Protein AF-A0A7X0G2Y6-F1 (afdb_monomer_lite)

pLDDT: mean 91.04, std 13.52, range [33.72, 98.88]

Sequence (480 aa):
MTHQQELQTQLDAEILVPAQWPGRASQAAPPPLPRSVPRPVPVPVPVQPGHRFLIYKQDPSVTELGARLTYIPTVVLNGPMDVRVQTELQGVTPVARNISGDFVFTPGTPQFDCAHTFAVVRETIAMYERHNGGVPIPFAWNVGGNTERITVFPHAAEGANAFYTRTAKALKFLFFTPKGQPPSNVLFTCQSLDIVAHETGHAILDGLKPGWLSADAPPQTGGLHESFGDITAIFLALAQPDQADALVSLTKANLHDRSFLAELAEQFGKALGMPSGLRNADNDLKLSEVGNEVHAISQVFTGAVYDILADLYTFELSRQQRTKDAAVVLIETASALCKLVFDAIVASPATGARYVDVANKMLQASANRGDPAVYRTFIRNRFAVREITTAATPLRDLMSGQMAMTEAAYTGDGQDVTEVEPHDENSASLLASQDRSRCCGTMQMPEYQVIPEEKLARGGSLEDDDILRSQLDELRSTFS

Secondary structure (DSSP, 8-state):
--SSSSSSSSS-----PPP--S-----PPPPPPPP-PPPP-SS-------EEEEEESS-TT-TTT-EEEEEE-S--BTTTB-SSEEE--TTT-S----TTS-B---TTSHHHHHHHHHHHHHHHHHHHHHHTTTPPPPPTT--TT--PPEEEETT--BSS-EEEETTTTEEEE-EEPPTTS-TT--EEGGG-HHHHHHHHHHHHHHHH-GGGG-TTS-HHHHHHHHHHHHHHHHHHHHTSHHHHHHHHHHHTT-TTS--TTTEESHHHHHHTT-SSSSEESS----GGGS-SBHHHHHHHHHHHHHHHHHHHHHHHHHHHTTTS-HHHHHHHHHHHHHHHHHHHHHHS-SSS--HHHHHHHHHHHHHHHT--HHHHHHHHHHHHHTTSB--SS-THHHHHT-S-TT-TT--SSS-------BS-TT-HHHHSPPB-TTS-STTT-THHHHS-HHHHHT-S---HHHHTHHHHHHHHHHH-

Structure (mmCIF, N/CA/C/O backbone):
data_AF-A0A7X0G2Y6-F1
#
_entry.id   AF-A0A7X0G2Y6-F1
#
loop_
_atom_site.group_PDB
_atom_site.id
_atom_site.type_symbol
_atom_site.label_atom_id
_atom_site.label_alt_id
_atom_site.label_comp_id
_atom_site.label_asym_id
_atom_site.label_entity_id
_atom_site.label_seq_id
_atom_site.pdbx_PDB_ins_code
_atom_site.Cartn_x
_atom_site.Cartn_y
_atom_site.Cartn_z
_atom_site.occupancy
_atom_site.B_iso_or_equiv
_atom_site.auth_seq_id
_atom_site.auth_comp_id
_atom_site.auth_asym_id
_atom_site.auth_atom_id
_atom_site.pdbx_PDB_model_num
ATOM 1 N N . MET A 1 1 ? 43.254 14.385 45.372 1.00 52.03 1 MET A N 1
ATOM 2 C CA . MET A 1 1 ? 43.743 13.368 44.410 1.00 52.03 1 MET A CA 1
ATOM 3 C C . MET A 1 1 ? 43.620 12.013 45.085 1.00 52.03 1 MET A C 1
ATOM 5 O O . MET A 1 1 ? 43.660 12.025 46.300 1.00 52.03 1 MET A O 1
ATOM 9 N N . THR A 1 2 ? 43.452 10.925 44.326 1.00 49.66 2 THR A N 1
ATOM 10 C CA . THR A 1 2 ? 43.287 9.518 44.775 1.00 49.66 2 THR A CA 1
ATOM 11 C C . THR A 1 2 ? 41.892 9.073 45.233 1.00 49.66 2 THR A C 1
ATOM 13 O O . THR A 1 2 ? 41.727 8.512 46.303 1.00 49.66 2 THR A O 1
ATOM 16 N N . HIS A 1 3 ? 40.885 9.266 44.376 1.00 44.81 3 HIS A N 1
ATOM 17 C CA . HIS A 1 3 ? 39.750 8.320 44.312 1.00 44.81 3 HIS A CA 1
ATOM 18 C C . HIS A 1 3 ? 39.303 7.995 42.871 1.00 44.81 3 HIS A C 1
ATOM 20 O O . HIS A 1 3 ? 38.518 7.087 42.644 1.00 44.81 3 HIS A O 1
ATOM 26 N N . GLN A 1 4 ? 39.893 8.667 41.874 1.00 43.69 4 GLN A N 1
ATOM 27 C CA . GLN A 1 4 ? 39.749 8.361 40.444 1.00 43.69 4 GLN A CA 1
ATOM 28 C C . GLN A 1 4 ? 40.923 7.520 39.891 1.00 43.69 4 GLN A C 1
ATOM 30 O O . GLN A 1 4 ? 40.982 7.238 38.703 1.00 43.69 4 GLN A O 1
ATOM 35 N N . GLN A 1 5 ? 41.863 7.116 40.756 1.00 44.47 5 GLN A N 1
ATOM 36 C CA . GLN A 1 5 ? 43.012 6.259 40.419 1.00 44.47 5 GLN A CA 1
ATOM 37 C C . GLN A 1 5 ? 42.875 4.821 40.946 1.00 44.47 5 GLN A C 1
ATOM 39 O O . GLN A 1 5 ? 43.701 3.989 40.606 1.00 44.47 5 GLN A O 1
ATOM 44 N N . GLU A 1 6 ? 41.838 4.516 41.735 1.00 42.50 6 GLU A N 1
ATOM 45 C CA . GLU A 1 6 ? 41.591 3.165 42.270 1.00 42.50 6 GLU A CA 1
ATOM 46 C C . GLU A 1 6 ? 40.565 2.364 41.453 1.00 42.50 6 GLU A C 1
ATOM 48 O O . GLU A 1 6 ? 40.509 1.148 41.585 1.00 42.50 6 GLU A O 1
ATOM 53 N N . LEU A 1 7 ? 39.808 3.009 40.554 1.00 39.38 7 LEU A N 1
ATOM 54 C CA . LEU A 1 7 ? 38.929 2.311 39.602 1.00 39.38 7 LEU A CA 1
ATOM 55 C C . LEU A 1 7 ? 39.592 2.009 38.248 1.00 39.38 7 LEU A C 1
ATOM 57 O O . LEU A 1 7 ? 39.071 1.198 37.491 1.00 39.38 7 LEU A O 1
ATOM 61 N N . GLN A 1 8 ? 40.751 2.605 37.948 1.00 38.69 8 GLN A N 1
ATOM 62 C CA . GLN A 1 8 ? 41.465 2.373 36.684 1.00 38.69 8 GLN A CA 1
ATOM 63 C C . GLN A 1 8 ? 42.501 1.231 36.771 1.00 38.69 8 GLN A C 1
ATOM 65 O O . GLN A 1 8 ? 43.087 0.862 35.762 1.00 38.69 8 GLN A O 1
ATOM 70 N N . THR A 1 9 ? 42.714 0.640 37.951 1.00 37.53 9 THR A N 1
ATOM 71 C CA . THR A 1 9 ? 43.696 -0.438 38.201 1.00 37.53 9 THR A CA 1
ATOM 72 C C . THR A 1 9 ? 43.063 -1.815 38.434 1.00 37.53 9 THR A C 1
ATOM 74 O O . THR A 1 9 ? 43.763 -2.758 38.789 1.00 37.53 9 THR A O 1
ATOM 77 N N . GLN A 1 10 ? 41.752 -1.961 38.205 1.00 39.88 10 GLN A N 1
ATOM 78 C CA . GLN A 1 10 ? 41.023 -3.237 38.317 1.00 39.88 10 GLN A CA 1
ATOM 79 C C . GLN A 1 10 ? 40.654 -3.887 36.969 1.00 39.88 10 GLN A C 1
ATOM 81 O O . GLN A 1 10 ? 39.916 -4.869 36.959 1.00 39.88 10 GLN A O 1
ATOM 86 N N . LEU A 1 11 ? 41.186 -3.393 35.842 1.00 40.00 11 LEU A N 1
ATOM 87 C CA . LEU A 1 11 ? 40.945 -3.970 34.507 1.00 40.00 11 LEU A CA 1
ATOM 88 C C . LEU A 1 11 ? 42.167 -4.618 33.829 1.00 40.00 11 LEU A C 1
ATOM 90 O O . LEU A 1 11 ? 41.982 -5.260 32.805 1.00 40.00 11 LEU A O 1
ATOM 94 N N . ASP A 1 12 ? 43.358 -4.576 34.438 1.00 43.47 12 ASP A N 1
ATOM 95 C CA . ASP A 1 12 ? 44.579 -5.212 33.901 1.00 43.47 12 ASP A CA 1
ATOM 96 C C . ASP A 1 12 ? 45.187 -6.243 34.874 1.00 43.47 12 ASP A C 1
ATOM 98 O O . ASP A 1 12 ? 46.390 -6.262 35.133 1.00 43.47 12 ASP A O 1
ATOM 102 N N . ALA A 1 13 ? 44.356 -7.116 35.448 1.00 36.38 13 ALA A N 1
ATOM 103 C CA . ALA A 1 13 ? 44.839 -8.284 36.184 1.00 36.38 13 ALA A CA 1
ATOM 104 C C . ALA A 1 13 ? 44.746 -9.528 35.293 1.00 36.38 13 ALA A C 1
ATOM 106 O O . ALA A 1 13 ? 43.701 -10.173 35.192 1.00 36.38 13 ALA A O 1
ATOM 107 N N . GLU A 1 14 ? 45.867 -9.846 34.643 1.00 40.94 14 GLU A N 1
ATOM 108 C CA . GLU A 1 14 ? 46.133 -11.137 34.016 1.00 40.94 14 GLU A CA 1
ATOM 109 C C . GLU A 1 14 ? 45.724 -12.280 34.954 1.00 40.94 14 GLU A C 1
ATOM 111 O O . GLU A 1 14 ? 46.227 -12.419 36.073 1.00 40.94 14 GLU A O 1
ATOM 116 N N . ILE A 1 15 ? 44.824 -13.141 34.481 1.00 36.50 15 ILE A N 1
ATOM 117 C CA . ILE A 1 15 ? 44.563 -14.427 35.121 1.00 36.50 15 ILE A CA 1
ATOM 118 C C . ILE A 1 15 ? 45.811 -15.293 34.911 1.00 36.50 15 ILE A C 1
ATOM 120 O O . ILE A 1 15 ? 45.984 -15.947 33.883 1.00 36.50 15 ILE A O 1
ATOM 124 N N . LEU A 1 16 ? 46.693 -15.281 35.908 1.00 34.25 16 LEU A N 1
ATOM 125 C CA . LEU A 1 16 ? 47.803 -16.215 36.057 1.00 34.25 16 LEU A CA 1
ATOM 126 C C . LEU A 1 16 ? 47.240 -17.622 36.308 1.00 34.25 16 LEU A C 1
ATOM 128 O O . LEU A 1 16 ? 46.792 -17.954 37.406 1.00 34.25 16 LEU A O 1
ATOM 132 N N . VAL A 1 17 ? 47.260 -18.465 35.277 1.00 38.31 17 VAL A N 1
ATOM 133 C CA . VAL A 1 17 ? 46.993 -19.903 35.408 1.00 38.31 17 VAL A CA 1
ATOM 134 C C . VAL A 1 17 ? 48.242 -20.577 36.006 1.00 38.31 17 VAL A C 1
ATOM 136 O O . VAL A 1 17 ? 49.337 -20.382 35.471 1.00 38.31 17 VAL A O 1
ATOM 139 N N . PRO A 1 18 ? 48.133 -21.373 37.089 1.00 37.03 18 PRO A N 1
ATOM 140 C CA . PRO A 1 18 ? 49.285 -22.022 37.709 1.00 37.03 18 PRO A CA 1
ATOM 141 C C . PRO A 1 18 ? 49.966 -23.027 36.777 1.00 37.03 18 PRO A C 1
ATOM 143 O O . PRO A 1 18 ? 49.320 -23.818 36.087 1.00 37.03 18 PRO A O 1
ATOM 146 N N . ALA A 1 19 ? 51.296 -23.025 36.812 1.00 41.59 19 ALA A N 1
ATOM 147 C CA . ALA A 1 19 ? 52.138 -23.964 36.097 1.00 41.59 19 ALA A CA 1
ATOM 148 C C . ALA A 1 19 ? 52.042 -25.395 36.671 1.00 41.59 19 ALA A C 1
ATOM 150 O O . ALA A 1 19 ? 52.203 -25.614 37.867 1.00 41.59 19 ALA A O 1
ATOM 151 N N . GLN A 1 20 ? 51.900 -26.344 35.738 1.00 39.78 20 GLN A N 1
ATOM 152 C CA . GLN A 1 20 ? 52.333 -27.750 35.779 1.00 39.78 20 GLN A CA 1
ATOM 153 C C . GLN A 1 20 ? 51.532 -28.758 36.627 1.00 39.78 20 GLN A C 1
ATOM 155 O O . GLN A 1 20 ? 51.853 -29.075 37.768 1.00 39.78 20 GLN A O 1
ATOM 160 N N . TRP A 1 21 ? 50.579 -29.411 35.950 1.00 33.72 21 TRP A N 1
ATOM 161 C CA . TRP A 1 21 ? 50.145 -30.783 36.246 1.00 33.72 21 TRP A CA 1
ATOM 162 C C . TRP A 1 21 ? 51.166 -31.784 35.663 1.00 33.72 21 TRP A C 1
ATOM 164 O O . TRP A 1 21 ? 51.568 -31.617 34.505 1.00 33.72 21 TRP A O 1
ATOM 174 N N . PRO A 1 22 ? 51.583 -32.838 36.389 1.00 43.47 22 PRO A N 1
ATOM 175 C CA . PRO A 1 22 ? 52.521 -33.825 35.865 1.00 43.47 22 PRO A CA 1
ATOM 176 C C . PRO A 1 22 ? 51.875 -34.723 34.797 1.00 43.47 22 PRO A C 1
ATOM 178 O O . PRO A 1 22 ? 50.825 -35.318 35.020 1.00 43.47 22 PRO A O 1
ATOM 181 N N . GLY A 1 23 ? 52.557 -34.854 33.654 1.00 51.69 23 GLY A N 1
ATOM 182 C CA . GLY A 1 23 ? 52.418 -35.975 32.719 1.00 51.69 23 GLY A CA 1
ATOM 183 C C . GLY A 1 23 ? 51.158 -35.998 31.848 1.00 51.69 23 GLY A C 1
ATOM 184 O O . GLY A 1 23 ? 50.270 -36.817 32.063 1.00 51.69 23 GLY A O 1
ATOM 185 N N . ARG A 1 24 ? 51.123 -35.200 30.773 1.00 41.25 24 ARG A N 1
ATOM 186 C CA . ARG A 1 24 ? 50.258 -35.484 29.615 1.00 41.25 24 ARG A CA 1
ATOM 187 C C . ARG A 1 24 ? 51.123 -35.990 28.466 1.00 41.25 24 ARG A C 1
ATOM 189 O O . ARG A 1 24 ? 51.852 -35.226 27.842 1.00 41.25 24 ARG A O 1
ATOM 196 N N . ALA A 1 25 ? 51.051 -37.296 28.216 1.00 50.22 25 ALA A N 1
ATOM 197 C CA . ALA A 1 25 ? 51.524 -37.882 26.971 1.00 50.22 25 ALA A CA 1
ATOM 198 C C . ALA A 1 25 ? 50.869 -37.157 25.785 1.00 50.22 25 ALA A C 1
ATOM 200 O O . ALA A 1 25 ? 49.704 -36.760 25.871 1.00 50.22 25 ALA A O 1
ATOM 201 N N . SER A 1 26 ? 51.626 -36.990 24.699 1.00 51.22 26 SER A N 1
ATOM 202 C CA . SER A 1 26 ? 51.144 -36.509 23.402 1.00 51.22 26 SER A CA 1
ATOM 203 C C . SER A 1 26 ? 49.829 -37.215 23.039 1.00 51.22 26 SER A C 1
ATOM 205 O O . SER A 1 26 ? 49.822 -38.393 22.689 1.00 51.22 26 SER A O 1
ATOM 207 N N . GLN A 1 27 ? 48.701 -36.513 23.177 1.00 56.97 27 GLN A N 1
ATOM 208 C CA . GLN A 1 27 ? 47.437 -36.971 22.616 1.00 56.97 27 GLN A CA 1
ATOM 209 C C . GLN A 1 27 ? 47.484 -36.649 21.126 1.00 56.97 27 GLN A C 1
ATOM 211 O O . GLN A 1 27 ? 47.541 -35.483 20.736 1.00 56.97 27 GLN A O 1
ATOM 216 N N . ALA A 1 28 ? 47.518 -37.698 20.306 1.00 62.47 28 ALA A N 1
ATOM 217 C CA . ALA A 1 28 ? 47.335 -37.583 18.870 1.00 62.47 28 ALA A CA 1
ATOM 218 C C . ALA A 1 28 ? 46.034 -36.821 18.574 1.00 62.47 28 ALA A C 1
ATOM 220 O O . ALA A 1 28 ? 45.035 -36.991 19.279 1.00 62.47 28 ALA A O 1
ATOM 221 N N . ALA A 1 29 ? 46.060 -35.980 17.537 1.00 62.09 29 ALA A N 1
ATOM 222 C CA . ALA A 1 29 ? 44.880 -35.267 17.067 1.00 62.09 29 ALA A CA 1
ATOM 223 C C . ALA A 1 29 ? 43.714 -36.253 16.853 1.00 62.09 29 ALA A C 1
ATOM 225 O O . ALA A 1 29 ? 43.944 -37.348 16.325 1.00 62.09 29 ALA A O 1
ATOM 226 N N . PRO A 1 30 ? 42.478 -35.902 17.258 1.00 66.19 30 PRO A N 1
ATOM 227 C CA . PRO A 1 30 ? 41.332 -36.764 17.020 1.00 66.19 30 PRO A CA 1
ATOM 228 C C . PRO A 1 30 ? 41.201 -37.019 15.511 1.00 66.19 30 PRO A C 1
ATOM 230 O O . PRO A 1 30 ? 41.433 -36.103 14.714 1.00 66.19 30 PRO A O 1
ATOM 233 N N . PRO A 1 31 ? 40.865 -38.253 15.098 1.00 74.75 31 PRO A N 1
ATOM 234 C CA . PRO A 1 31 ? 40.700 -38.565 13.689 1.00 74.75 31 PRO A CA 1
ATOM 235 C C . PRO A 1 31 ? 39.619 -37.661 13.076 1.00 74.75 31 PRO A C 1
ATOM 237 O O . PRO A 1 31 ? 38.657 -37.304 13.766 1.00 74.75 31 PRO A O 1
ATOM 240 N N . PRO A 1 32 ? 39.755 -37.280 11.793 1.00 71.31 32 PRO A N 1
ATOM 241 C CA . PRO A 1 32 ? 38.751 -36.473 11.120 1.00 71.31 32 PRO A CA 1
ATOM 242 C C . PRO A 1 32 ? 37.397 -37.179 11.201 1.00 71.31 32 PRO A C 1
ATOM 244 O O . PRO A 1 32 ? 37.294 -38.378 10.927 1.00 71.31 32 PRO A O 1
ATOM 247 N N . LEU A 1 33 ? 36.364 -36.429 11.590 1.00 73.31 33 LEU A N 1
ATOM 248 C CA . LEU A 1 33 ? 35.000 -36.942 11.605 1.00 73.31 33 LEU A CA 1
ATOM 249 C C . LEU A 1 33 ? 34.661 -37.489 10.208 1.00 73.31 33 LEU A C 1
ATOM 251 O O . LEU A 1 33 ? 34.973 -36.834 9.205 1.00 73.31 33 LEU A O 1
ATOM 255 N N . PRO A 1 34 ? 34.044 -38.680 10.112 1.00 73.19 34 PRO A N 1
ATOM 256 C CA . PRO A 1 34 ? 33.624 -39.215 8.828 1.00 73.19 34 PRO A CA 1
ATOM 257 C C . PRO A 1 34 ? 32.693 -38.210 8.145 1.00 73.19 34 PRO A C 1
ATOM 259 O O . PRO A 1 34 ? 31.772 -37.682 8.771 1.00 73.19 34 PRO A O 1
ATOM 262 N N . ARG A 1 35 ? 32.941 -37.937 6.855 1.00 67.19 35 ARG A N 1
ATOM 263 C CA . ARG A 1 35 ? 32.049 -37.106 6.035 1.00 67.19 35 ARG A CA 1
ATOM 264 C C . ARG A 1 35 ? 30.634 -37.666 6.153 1.00 67.19 35 ARG A C 1
ATOM 266 O O . ARG A 1 35 ? 30.432 -38.859 5.924 1.00 67.19 35 ARG A O 1
ATOM 273 N N . SER A 1 36 ? 29.673 -36.821 6.520 1.00 68.12 36 SER A N 1
ATOM 274 C CA . SER A 1 36 ? 28.269 -37.213 6.563 1.00 68.12 36 SER A CA 1
ATOM 275 C C . SER A 1 36 ? 27.858 -37.692 5.172 1.00 68.12 36 SER A C 1
ATOM 277 O O . SER A 1 36 ? 27.861 -36.933 4.206 1.00 68.12 36 SER A O 1
ATOM 279 N N . VAL A 1 37 ? 27.551 -38.982 5.052 1.00 74.31 37 VAL A N 1
ATOM 280 C CA . VAL A 1 37 ? 26.943 -39.519 3.836 1.00 74.31 37 VAL A CA 1
ATOM 281 C C . VAL A 1 37 ? 25.496 -39.023 3.835 1.00 74.31 37 VAL A C 1
ATOM 283 O O . VAL A 1 37 ? 24.775 -39.326 4.794 1.00 74.31 37 VAL A O 1
ATOM 286 N N . PRO A 1 38 ? 25.052 -38.247 2.828 1.00 70.25 38 PRO A N 1
ATOM 287 C CA . PRO A 1 38 ? 23.660 -37.833 2.737 1.00 70.25 38 PRO A CA 1
ATOM 288 C C . PRO A 1 38 ? 22.784 -39.086 2.718 1.00 70.25 38 PRO A C 1
ATOM 290 O O . PRO A 1 38 ? 22.930 -39.937 1.840 1.00 70.25 38 PRO A O 1
ATOM 293 N N . ARG A 1 39 ? 21.902 -39.242 3.711 1.00 74.44 39 ARG A N 1
ATOM 294 C CA . ARG A 1 39 ? 20.917 -40.325 3.682 1.00 74.44 39 ARG A CA 1
ATOM 295 C C . ARG A 1 39 ? 19.901 -39.989 2.588 1.00 74.44 39 ARG A C 1
ATOM 297 O O . ARG A 1 39 ? 19.362 -38.883 2.626 1.00 74.44 39 ARG A O 1
ATOM 304 N N . PRO A 1 40 ? 19.623 -40.896 1.637 1.00 69.00 40 PRO A N 1
ATOM 305 C CA . PRO A 1 40 ? 18.550 -40.689 0.675 1.00 69.00 40 PRO A CA 1
ATOM 306 C C . PRO A 1 40 ? 17.244 -40.442 1.432 1.00 69.00 40 PRO A C 1
ATOM 308 O O . PRO A 1 40 ? 16.884 -41.238 2.300 1.00 69.00 40 PRO A O 1
ATOM 311 N N . VAL A 1 41 ? 16.556 -39.338 1.137 1.00 67.94 41 VAL A N 1
ATOM 312 C CA . VAL A 1 41 ? 15.210 -39.099 1.666 1.00 67.94 41 VAL A CA 1
ATOM 313 C C . VAL A 1 41 ? 14.287 -40.114 0.978 1.00 67.94 41 VAL A C 1
ATOM 315 O O . VAL A 1 41 ? 14.169 -40.075 -0.245 1.00 67.94 41 VAL A O 1
ATOM 318 N N . PRO A 1 42 ? 13.671 -41.059 1.713 1.00 69.94 42 PRO A N 1
ATOM 319 C CA . PRO A 1 42 ? 12.938 -42.184 1.122 1.00 69.94 42 PRO A CA 1
ATOM 320 C C . PRO A 1 42 ? 11.603 -41.782 0.474 1.00 69.94 42 PRO A C 1
ATOM 322 O O . PRO A 1 42 ? 10.947 -42.617 -0.141 1.00 69.94 42 PRO A O 1
ATOM 325 N N . VAL A 1 43 ? 11.199 -40.516 0.604 1.00 68.25 43 VAL A N 1
ATOM 326 C CA . VAL A 1 43 ? 9.980 -39.966 0.010 1.00 68.25 43 VAL A CA 1
ATOM 327 C C . VAL A 1 43 ? 10.381 -39.030 -1.133 1.00 68.25 43 VAL A C 1
ATOM 329 O O . VAL A 1 43 ? 11.140 -38.091 -0.881 1.00 68.25 43 VAL A O 1
ATOM 332 N N . PRO A 1 44 ? 9.890 -39.236 -2.371 1.00 71.31 44 PRO A N 1
ATOM 333 C CA . PRO A 1 44 ? 10.040 -38.256 -3.439 1.00 71.31 44 PRO A CA 1
ATOM 334 C C . PRO A 1 44 ? 9.374 -36.948 -3.005 1.00 71.31 44 PRO A C 1
ATOM 336 O O . PRO A 1 44 ? 8.150 -36.854 -2.955 1.00 71.31 44 PRO A O 1
ATOM 339 N N . VAL A 1 45 ? 10.172 -35.946 -2.641 1.00 68.19 45 VAL A N 1
ATOM 340 C CA . VAL A 1 45 ? 9.664 -34.595 -2.393 1.00 68.19 45 VAL A CA 1
ATOM 341 C C . VAL A 1 45 ? 9.310 -34.006 -3.760 1.00 68.19 45 VAL A C 1
ATOM 343 O O . VAL A 1 45 ? 10.187 -33.974 -4.628 1.00 68.19 45 VAL A O 1
ATOM 346 N N . PRO A 1 46 ? 8.060 -33.567 -3.999 1.00 70.94 46 PRO A N 1
ATOM 347 C CA . PRO A 1 46 ? 7.722 -32.868 -5.231 1.00 70.94 46 PRO A CA 1
ATOM 348 C C . PRO A 1 46 ? 8.659 -31.671 -5.406 1.00 70.94 46 PRO A C 1
ATOM 350 O O . PRO A 1 46 ? 8.766 -30.832 -4.512 1.00 70.94 46 PRO A O 1
ATOM 353 N N . VAL A 1 47 ? 9.358 -31.598 -6.540 1.00 71.12 47 VAL A N 1
ATOM 354 C CA . VAL A 1 47 ? 10.200 -30.440 -6.854 1.00 71.12 47 VAL A CA 1
ATOM 355 C C . VAL A 1 47 ? 9.268 -29.257 -7.074 1.00 71.12 47 VAL A C 1
ATOM 357 O O . VAL A 1 47 ? 8.540 -29.222 -8.066 1.00 71.12 47 VAL A O 1
ATOM 360 N N . GLN A 1 48 ? 9.263 -28.304 -6.143 1.00 75.00 48 GLN A N 1
ATOM 361 C CA . GLN A 1 48 ? 8.576 -27.042 -6.373 1.00 75.00 48 GLN A CA 1
ATOM 362 C C . GLN A 1 48 ? 9.435 -26.180 -7.306 1.00 75.00 48 GLN A C 1
ATOM 364 O O . GLN A 1 48 ? 10.614 -25.958 -7.013 1.00 75.00 48 GLN A O 1
ATOM 369 N N . PRO A 1 49 ? 8.897 -25.736 -8.454 1.00 86.06 49 PRO A N 1
ATOM 370 C CA . PRO A 1 49 ? 9.603 -24.793 -9.302 1.00 86.06 49 PRO A CA 1
ATOM 371 C C . PRO A 1 49 ? 9.709 -23.449 -8.581 1.00 86.06 49 PRO A C 1
ATOM 373 O O . PRO A 1 49 ? 8.756 -22.996 -7.954 1.00 86.06 49 PRO A O 1
ATOM 376 N N . GLY A 1 50 ? 10.856 -22.794 -8.700 1.00 94.00 50 GLY A N 1
ATOM 377 C CA . GLY A 1 50 ? 11.040 -21.467 -8.139 1.00 94.00 50 GLY A CA 1
ATOM 378 C C . GLY A 1 50 ? 12.480 -21.009 -8.199 1.00 94.00 50 GLY A C 1
ATOM 379 O O . GLY A 1 50 ? 13.374 -21.765 -8.586 1.00 94.00 50 GLY A O 1
ATOM 380 N N . HIS A 1 51 ? 12.684 -19.757 -7.816 1.00 97.62 51 HIS A N 1
ATOM 381 C CA . HIS A 1 51 ? 13.966 -19.077 -7.925 1.00 97.62 51 HIS A CA 1
ATOM 382 C C . HIS A 1 51 ? 14.214 -18.237 -6.676 1.00 97.62 51 HIS A C 1
ATOM 384 O O . HIS A 1 51 ? 13.288 -17.639 -6.120 1.00 97.62 51 HIS A O 1
ATOM 390 N N . ARG A 1 52 ? 15.471 -18.183 -6.236 1.00 98.06 52 ARG A N 1
ATOM 391 C CA . ARG A 1 52 ? 15.896 -17.280 -5.167 1.00 98.06 52 ARG A CA 1
ATOM 392 C C . ARG A 1 52 ? 16.224 -15.909 -5.738 1.00 98.06 52 ARG A C 1
ATOM 394 O O . ARG A 1 52 ? 16.866 -15.808 -6.784 1.00 98.06 52 ARG A O 1
ATOM 401 N N . PHE A 1 53 ? 15.839 -14.875 -5.008 1.00 98.56 53 PHE A N 1
ATOM 402 C CA . PHE A 1 53 ? 16.147 -13.481 -5.305 1.00 98.56 53 PHE A CA 1
ATOM 403 C C . PHE A 1 53 ? 16.824 -12.858 -4.095 1.00 98.56 53 PHE A C 1
ATOM 405 O O . PHE A 1 53 ? 16.419 -13.130 -2.967 1.00 98.56 53 PHE A O 1
ATOM 412 N N . LEU A 1 54 ? 17.844 -12.031 -4.316 1.00 98.44 54 LEU A N 1
ATOM 413 C CA . LEU A 1 54 ? 18.345 -11.147 -3.266 1.00 98.44 54 LEU A CA 1
ATOM 414 C C . LEU A 1 54 ? 17.573 -9.830 -3.338 1.00 98.44 54 LEU A C 1
ATOM 416 O O . LEU A 1 54 ? 17.517 -9.225 -4.405 1.00 98.44 54 LEU A O 1
ATOM 420 N N . ILE A 1 55 ? 17.003 -9.397 -2.217 1.00 98.25 55 ILE A N 1
ATOM 421 C CA . ILE A 1 55 ? 16.237 -8.153 -2.112 1.00 98.25 55 ILE A CA 1
ATOM 422 C C . ILE A 1 55 ? 16.704 -7.332 -0.916 1.00 98.25 55 ILE A C 1
ATOM 424 O O . ILE A 1 55 ? 17.120 -7.907 0.093 1.00 98.25 55 ILE A O 1
ATOM 428 N N . TYR A 1 56 ? 16.604 -6.005 -0.998 1.00 97.75 56 TYR A N 1
ATOM 429 C CA . TYR A 1 56 ? 16.615 -5.187 0.211 1.00 97.75 56 TYR A CA 1
ATOM 430 C C . TYR A 1 56 ? 15.385 -5.510 1.057 1.00 97.75 56 TYR A C 1
ATOM 432 O O . TYR A 1 56 ? 14.302 -5.759 0.520 1.00 97.75 56 TYR A O 1
ATOM 440 N N . LYS A 1 57 ? 15.573 -5.582 2.378 1.00 95.81 57 LYS A N 1
ATOM 441 C CA . LYS A 1 57 ? 14.475 -5.888 3.297 1.00 95.81 57 LYS A CA 1
ATOM 442 C C . LYS A 1 57 ? 13.531 -4.710 3.486 1.00 95.81 57 LYS A C 1
ATOM 444 O O . LYS A 1 57 ? 12.362 -4.962 3.722 1.00 95.81 57 LYS A O 1
ATOM 449 N N . GLN A 1 58 ? 14.055 -3.493 3.403 1.00 94.81 58 GLN A N 1
ATOM 450 C CA . GLN A 1 58 ? 13.334 -2.228 3.500 1.00 94.81 58 GLN A CA 1
ATOM 451 C C . GLN A 1 58 ? 14.046 -1.188 2.614 1.00 94.81 58 GLN A C 1
ATOM 453 O O . GLN A 1 58 ? 14.910 -1.568 1.820 1.00 94.81 58 GLN A O 1
ATOM 458 N N . ASP A 1 59 ? 13.713 0.095 2.736 1.00 91.38 59 ASP A N 1
ATOM 459 C CA . ASP A 1 59 ? 14.498 1.209 2.201 1.00 91.38 59 ASP A CA 1
ATOM 460 C C . ASP A 1 59 ? 16.015 1.043 2.506 1.00 91.38 59 ASP A C 1
ATOM 462 O O . ASP A 1 59 ? 16.393 0.704 3.637 1.00 91.38 59 ASP A O 1
ATOM 466 N N . PRO A 1 60 ? 16.922 1.265 1.527 1.00 90.81 60 PRO A N 1
ATOM 467 C CA . PRO A 1 60 ? 18.363 1.045 1.701 1.00 90.81 60 PRO A CA 1
ATOM 468 C C . PRO A 1 60 ? 19.034 1.881 2.803 1.00 90.81 60 PRO A C 1
ATOM 470 O O . PRO A 1 60 ? 20.169 1.584 3.188 1.00 90.81 60 PRO A O 1
ATOM 473 N N . SER A 1 61 ? 18.383 2.939 3.294 1.00 90.25 61 SER A N 1
ATOM 474 C CA . SER A 1 61 ? 18.859 3.734 4.428 1.00 90.25 61 SER A CA 1
ATOM 475 C C . SER A 1 61 ? 18.608 3.078 5.791 1.00 90.25 61 SER A C 1
ATOM 477 O O . SER A 1 61 ? 19.302 3.432 6.747 1.00 90.25 61 SER A O 1
ATOM 479 N N . VAL A 1 62 ? 17.728 2.071 5.875 1.00 90.19 62 VAL A N 1
ATOM 480 C CA . VAL A 1 62 ? 17.497 1.237 7.070 1.00 90.19 62 VAL A CA 1
ATOM 481 C C . VAL A 1 62 ? 18.546 0.121 7.131 1.00 90.19 62 VAL A C 1
ATOM 483 O O . VAL A 1 62 ? 18.292 -1.072 6.926 1.00 90.19 62 VAL A O 1
ATOM 486 N N . THR A 1 63 ? 19.795 0.533 7.340 1.00 89.31 63 THR A N 1
ATOM 487 C CA . THR A 1 63 ? 20.972 -0.326 7.141 1.00 89.31 63 THR A CA 1
ATOM 488 C C . THR A 1 63 ? 21.041 -1.533 8.077 1.00 89.31 63 THR A C 1
ATOM 490 O O . THR A 1 63 ? 21.665 -2.535 7.726 1.00 89.31 63 THR A O 1
ATOM 493 N N . GLU A 1 64 ? 20.384 -1.475 9.238 1.00 88.81 64 GLU A N 1
ATOM 494 C CA . GLU A 1 64 ? 20.370 -2.551 10.230 1.00 88.81 64 GLU A CA 1
ATOM 495 C C . GLU A 1 64 ? 19.651 -3.807 9.715 1.00 88.81 64 GLU A C 1
ATOM 497 O O . GLU A 1 64 ? 19.990 -4.922 10.115 1.00 88.81 64 GLU A O 1
ATOM 502 N N . LEU A 1 65 ? 18.678 -3.645 8.808 1.00 91.44 65 LEU A N 1
ATOM 503 C CA . LEU A 1 65 ? 17.941 -4.762 8.216 1.00 91.44 65 LEU A CA 1
ATOM 504 C C . LEU A 1 65 ? 18.733 -5.423 7.078 1.00 91.44 65 LEU A C 1
ATOM 506 O O . LEU A 1 65 ? 18.790 -6.657 6.987 1.00 91.44 65 LEU A O 1
ATOM 510 N N . GLY A 1 66 ? 19.360 -4.611 6.226 1.00 94.19 66 GLY A N 1
ATOM 511 C CA . GLY A 1 66 ? 20.162 -5.066 5.093 1.00 94.19 66 GLY A CA 1
ATOM 512 C C . GLY A 1 66 ? 19.343 -5.767 4.001 1.00 94.19 66 GLY A C 1
ATOM 513 O O . GLY A 1 66 ? 18.229 -5.367 3.666 1.00 94.19 66 GLY A O 1
ATOM 514 N N . ALA A 1 67 ? 19.915 -6.817 3.412 1.00 96.00 67 ALA A N 1
ATOM 515 C CA . ALA A 1 67 ? 19.295 -7.600 2.343 1.00 96.00 67 ALA A CA 1
ATOM 516 C C . ALA A 1 67 ? 18.985 -9.034 2.798 1.00 96.00 67 ALA A C 1
ATOM 518 O O . ALA A 1 67 ? 19.644 -9.574 3.691 1.00 96.00 67 ALA A O 1
ATOM 519 N N . ARG A 1 68 ? 18.004 -9.677 2.157 1.00 96.56 68 ARG A N 1
ATOM 520 C CA . ARG A 1 68 ? 17.666 -11.093 2.369 1.00 96.56 68 ARG A CA 1
ATOM 521 C C . ARG A 1 68 ? 17.506 -11.839 1.060 1.00 96.56 68 ARG A C 1
ATOM 523 O O . ARG A 1 68 ? 17.195 -11.255 0.025 1.00 96.56 68 ARG A O 1
ATOM 530 N N . LEU A 1 69 ? 17.678 -13.155 1.136 1.00 97.69 69 LEU A N 1
ATOM 531 C CA . LEU A 1 69 ? 17.171 -14.040 0.100 1.00 97.69 69 LEU A CA 1
ATOM 532 C C . LEU A 1 69 ? 15.671 -14.245 0.312 1.00 97.69 69 LEU A C 1
ATOM 534 O O . LEU A 1 69 ? 15.246 -14.579 1.416 1.00 97.69 69 LEU A O 1
ATOM 538 N N . THR A 1 70 ? 14.903 -14.102 -0.758 1.00 97.25 70 THR A N 1
ATOM 539 C CA . THR A 1 70 ? 13.509 -14.538 -0.840 1.00 97.25 70 THR A CA 1
ATOM 540 C C . THR A 1 70 ? 13.363 -15.630 -1.894 1.00 97.25 70 THR A C 1
ATOM 542 O O . THR A 1 70 ? 14.214 -15.773 -2.780 1.00 97.25 70 THR A O 1
ATOM 545 N N . TYR A 1 71 ? 12.306 -16.429 -1.789 1.00 96.75 71 TYR A N 1
ATOM 546 C CA . TYR A 1 71 ? 11.993 -17.492 -2.733 1.00 96.75 71 TYR A CA 1
ATOM 547 C C . TYR A 1 71 ? 10.663 -17.202 -3.414 1.00 96.75 71 TYR A C 1
ATOM 549 O O . TYR A 1 71 ? 9.626 -17.141 -2.757 1.00 96.75 71 TYR A O 1
ATOM 557 N N . ILE A 1 72 ? 10.696 -17.067 -4.738 1.00 96.88 72 ILE A N 1
ATOM 558 C CA . ILE A 1 72 ? 9.492 -16.937 -5.556 1.00 96.88 72 ILE A CA 1
ATOM 559 C C . ILE A 1 72 ? 9.125 -18.342 -6.056 1.00 96.88 72 ILE A C 1
ATOM 561 O O . ILE A 1 72 ? 9.864 -18.893 -6.881 1.00 96.88 72 ILE A O 1
ATOM 565 N N . PRO A 1 73 ? 8.019 -18.946 -5.572 1.00 94.19 73 PRO A N 1
ATOM 566 C CA . PRO A 1 73 ? 7.661 -20.343 -5.837 1.00 94.19 73 PRO A CA 1
ATOM 567 C C . PRO A 1 73 ? 6.961 -20.515 -7.197 1.00 94.19 73 PRO A C 1
ATOM 569 O O . PRO A 1 73 ? 5.942 -21.195 -7.318 1.00 94.19 73 PRO A O 1
ATOM 572 N N . THR A 1 74 ? 7.474 -19.843 -8.228 1.00 92.38 74 THR A N 1
ATOM 573 C CA . THR A 1 74 ? 6.982 -19.915 -9.606 1.00 92.38 74 THR A CA 1
ATOM 574 C C . THR A 1 74 ? 8.149 -19.911 -10.581 1.00 92.38 74 THR A C 1
ATOM 576 O O . THR A 1 74 ? 9.237 -19.430 -10.275 1.00 92.38 74 THR A O 1
ATOM 579 N N . VAL A 1 75 ? 7.932 -20.424 -11.792 1.00 94.31 75 VAL A N 1
ATOM 580 C CA . VAL A 1 75 ? 8.935 -20.331 -12.861 1.00 94.31 75 VAL A CA 1
ATOM 581 C C . VAL A 1 75 ? 9.095 -18.869 -13.280 1.00 94.31 75 VAL A C 1
ATOM 583 O O . VAL A 1 75 ? 8.110 -18.219 -13.622 1.00 94.31 75 VAL A O 1
ATOM 586 N N . VAL A 1 76 ? 10.335 -18.380 -13.296 1.00 97.06 76 VAL A N 1
ATOM 587 C CA . VAL A 1 76 ? 10.696 -17.023 -13.728 1.00 97.06 76 VAL A CA 1
ATOM 588 C C . VAL A 1 76 ? 11.752 -17.112 -14.825 1.00 97.06 76 VAL A C 1
ATOM 590 O O . VAL A 1 76 ? 12.796 -17.741 -14.646 1.00 97.06 76 VAL A O 1
ATOM 593 N N . LEU A 1 77 ? 11.479 -16.507 -15.977 1.00 97.25 77 LEU A N 1
ATOM 594 C CA . LEU A 1 77 ? 12.358 -16.462 -17.150 1.00 97.25 77 LEU A CA 1
ATOM 595 C C . LEU A 1 77 ? 13.414 -15.350 -17.027 1.00 97.25 77 LEU A C 1
ATOM 597 O O . LEU A 1 77 ? 13.305 -14.487 -16.165 1.00 97.25 77 LEU A O 1
ATOM 601 N N . ASN A 1 78 ? 14.446 -15.367 -17.882 1.00 96.88 78 ASN A N 1
ATOM 602 C CA . ASN A 1 78 ? 15.462 -14.302 -17.927 1.00 96.88 78 ASN A CA 1
ATOM 603 C C . ASN A 1 78 ? 14.840 -12.938 -18.283 1.00 96.88 78 ASN A C 1
ATOM 605 O O . ASN A 1 78 ? 13.878 -12.891 -19.046 1.00 96.88 78 ASN A O 1
ATOM 609 N N . GLY A 1 79 ? 15.450 -11.855 -17.785 1.00 92.50 79 GLY A N 1
ATOM 610 C CA . GLY A 1 79 ? 14.840 -10.526 -17.729 1.00 92.50 79 GLY A CA 1
ATOM 611 C C . GLY A 1 79 ? 13.639 -10.600 -16.804 1.00 92.50 79 GLY A C 1
ATOM 612 O O . GLY A 1 79 ? 12.541 -10.608 -17.343 1.00 92.50 79 GLY A O 1
ATOM 613 N N . PRO A 1 80 ? 13.868 -10.825 -15.488 1.00 97.25 80 PRO A N 1
ATOM 614 C CA . PRO A 1 80 ? 12.983 -11.587 -14.613 1.00 97.25 80 PRO A CA 1
ATOM 615 C C . PRO A 1 80 ? 11.520 -11.343 -14.962 1.00 97.25 80 PRO A C 1
ATOM 617 O O . PRO A 1 80 ? 11.009 -10.226 -14.885 1.00 97.25 80 PRO A O 1
ATOM 620 N N . MET A 1 81 ? 10.904 -12.401 -15.480 1.00 97.62 81 MET A N 1
ATOM 621 C CA . MET A 1 81 ? 9.607 -12.331 -16.135 1.00 97.62 81 MET A CA 1
ATOM 622 C C . MET A 1 81 ? 8.800 -13.589 -15.863 1.00 97.62 81 MET A C 1
ATOM 624 O O . MET A 1 81 ? 9.310 -14.709 -15.960 1.00 97.62 81 MET A O 1
ATOM 628 N N . ASP A 1 82 ? 7.515 -13.398 -15.601 1.00 96.94 82 ASP A N 1
ATOM 629 C CA . ASP A 1 82 ? 6.513 -14.450 -15.564 1.00 96.94 82 ASP A CA 1
ATOM 630 C C . ASP A 1 82 ? 5.253 -14.032 -16.345 1.00 96.94 82 ASP A C 1
ATOM 632 O O . ASP A 1 82 ? 5.276 -13.135 -17.191 1.00 96.94 82 ASP A O 1
ATOM 636 N N . VAL A 1 83 ? 4.142 -14.732 -16.122 1.00 95.06 83 VAL A N 1
ATOM 637 C CA . VAL A 1 83 ? 2.878 -14.456 -16.818 1.00 95.06 83 VAL A CA 1
ATOM 638 C C . VAL A 1 83 ? 2.233 -13.129 -16.400 1.00 95.06 83 VAL A C 1
ATOM 640 O O . VAL A 1 83 ? 1.405 -12.614 -17.145 1.00 95.06 83 VAL A O 1
ATOM 643 N N . ARG A 1 84 ? 2.604 -12.573 -15.240 1.00 96.56 84 ARG A N 1
ATOM 644 C CA . ARG A 1 84 ? 2.023 -11.365 -14.635 1.00 96.56 84 ARG A CA 1
ATOM 645 C C . ARG A 1 84 ? 2.921 -10.141 -14.763 1.00 96.56 84 ARG A C 1
ATOM 647 O O . ARG A 1 84 ? 2.386 -9.038 -14.838 1.00 96.56 84 ARG A O 1
ATOM 654 N N . VAL A 1 85 ? 4.242 -10.319 -14.750 1.00 98.38 85 VAL A N 1
ATOM 655 C CA . VAL A 1 85 ? 5.226 -9.232 -14.619 1.00 98.38 85 VAL A CA 1
ATOM 656 C C . VAL A 1 85 ? 6.410 -9.467 -15.553 1.00 98.38 85 VAL A C 1
ATOM 658 O O . VAL A 1 85 ? 6.853 -10.602 -15.720 1.00 98.38 85 VAL A O 1
ATOM 661 N N . GLN A 1 86 ? 6.957 -8.398 -16.126 1.00 98.00 86 GLN A N 1
ATOM 662 C CA . GLN A 1 86 ? 8.269 -8.405 -16.779 1.00 98.00 86 GLN A CA 1
ATOM 663 C C . GLN A 1 86 ? 9.084 -7.181 -16.368 1.00 98.00 86 GLN A C 1
ATOM 665 O O . GLN A 1 86 ? 8.508 -6.128 -16.108 1.00 98.00 86 GLN A O 1
ATOM 670 N N . THR A 1 87 ? 10.411 -7.298 -16.348 1.00 98.25 87 THR A N 1
ATOM 671 C CA . THR A 1 87 ? 11.306 -6.148 -16.149 1.00 98.25 87 THR A CA 1
ATOM 672 C C . THR A 1 87 ? 11.974 -5.730 -17.445 1.00 98.25 87 THR A C 1
ATOM 674 O O . THR A 1 87 ? 12.513 -6.584 -18.153 1.00 98.25 87 THR A O 1
ATOM 677 N N . GLU A 1 88 ? 12.047 -4.426 -17.687 1.00 98.12 88 GLU A N 1
ATOM 678 C CA . GLU A 1 88 ? 12.778 -3.837 -18.803 1.00 98.12 88 GLU A CA 1
ATOM 679 C C . GLU A 1 88 ? 13.746 -2.763 -18.306 1.00 98.12 88 GLU A C 1
ATOM 681 O O . GLU A 1 88 ? 13.369 -1.826 -17.603 1.00 98.12 88 GLU A O 1
ATOM 686 N N . LEU A 1 89 ? 15.018 -2.904 -18.683 1.00 97.50 89 LEU A N 1
ATOM 687 C CA . LEU A 1 89 ? 16.057 -1.924 -18.404 1.00 97.50 89 LEU A CA 1
ATOM 688 C C . LEU A 1 89 ? 17.043 -1.873 -19.571 1.00 97.50 89 LEU A C 1
ATOM 690 O O . LEU A 1 89 ? 17.744 -2.848 -19.866 1.00 97.50 89 LEU A O 1
ATOM 694 N N . GLN A 1 90 ? 17.092 -0.724 -20.244 1.00 95.50 90 GLN A N 1
ATOM 695 C CA . GLN A 1 90 ? 17.899 -0.534 -21.445 1.00 95.50 90 GLN A CA 1
ATOM 696 C C . GLN A 1 90 ? 19.377 -0.863 -21.186 1.00 95.50 90 GLN A C 1
ATOM 698 O O . GLN A 1 90 ? 19.989 -0.369 -20.245 1.00 95.50 90 GLN A O 1
ATOM 703 N N . GLY A 1 91 ? 19.958 -1.712 -22.039 1.00 96.06 91 GLY A N 1
ATOM 704 C CA . GLY A 1 91 ? 21.359 -2.137 -21.928 1.00 96.06 91 GLY A CA 1
ATOM 705 C C . GLY A 1 91 ? 21.641 -3.182 -20.840 1.00 96.06 91 GLY A C 1
ATOM 706 O O . GLY A 1 91 ? 22.780 -3.629 -20.730 1.00 96.06 91 GLY A O 1
ATOM 707 N N . VAL A 1 92 ? 20.630 -3.598 -20.069 1.00 97.00 92 VAL A N 1
ATOM 708 C CA . VAL A 1 92 ? 20.777 -4.551 -18.956 1.00 97.00 92 VAL A CA 1
ATOM 709 C C . VAL A 1 92 ? 19.912 -5.793 -19.157 1.00 97.00 92 VAL A C 1
ATOM 711 O O . VAL A 1 92 ? 20.389 -6.912 -18.963 1.00 97.00 92 VAL A O 1
ATOM 714 N N . THR A 1 93 ? 18.647 -5.628 -19.551 1.00 95.19 93 THR A N 1
ATOM 715 C CA . THR A 1 93 ? 17.748 -6.761 -19.801 1.00 95.19 93 THR A CA 1
ATOM 716 C C . THR A 1 93 ? 18.021 -7.411 -21.166 1.00 95.19 93 THR A C 1
ATOM 718 O O . THR A 1 93 ? 18.291 -6.693 -22.130 1.00 95.19 93 THR A O 1
ATOM 721 N N . PRO A 1 94 ? 17.920 -8.751 -21.291 1.00 96.19 94 PRO A N 1
ATOM 722 C CA . PRO A 1 94 ? 17.428 -9.685 -20.278 1.00 96.19 94 PRO A CA 1
ATOM 723 C C . PRO A 1 94 ? 18.488 -10.048 -19.223 1.00 96.19 94 PRO A C 1
ATOM 725 O O . PRO A 1 94 ? 19.548 -10.585 -19.537 1.00 96.19 94 PRO A O 1
ATOM 728 N N . VAL A 1 95 ? 18.160 -9.839 -17.944 1.00 97.06 95 VAL A N 1
ATOM 729 C CA . VAL A 1 95 ? 18.984 -10.278 -16.808 1.00 97.06 95 VAL A CA 1
ATOM 730 C C . VAL A 1 95 ? 18.895 -11.799 -16.680 1.00 97.06 95 VAL A C 1
ATOM 732 O O . VAL A 1 95 ? 17.824 -12.350 -16.423 1.00 97.06 95 VAL A O 1
ATOM 735 N N . ALA A 1 96 ? 20.005 -12.498 -16.899 1.00 96.94 96 ALA A N 1
ATOM 736 C CA . ALA A 1 96 ? 20.031 -13.956 -16.881 1.00 96.94 96 ALA A CA 1
ATOM 737 C C . ALA A 1 96 ? 20.150 -14.527 -15.461 1.00 96.94 96 ALA A C 1
ATOM 739 O O . ALA A 1 96 ? 20.884 -13.996 -14.630 1.00 96.94 96 ALA A O 1
ATOM 740 N N . ARG A 1 97 ? 19.484 -15.659 -15.214 1.00 95.44 97 ARG A N 1
ATOM 741 C CA . ARG A 1 97 ? 19.703 -16.477 -14.009 1.00 95.44 97 ARG A CA 1
ATOM 742 C C . ARG A 1 97 ? 21.163 -16.929 -13.910 1.00 95.44 97 ARG A C 1
ATOM 744 O O . ARG A 1 97 ? 21.806 -17.193 -14.927 1.00 95.44 97 ARG A O 1
ATOM 751 N N . ASN A 1 98 ? 21.666 -17.072 -12.686 1.00 94.25 98 ASN A N 1
ATOM 752 C CA . ASN A 1 98 ? 22.984 -17.653 -12.432 1.00 94.25 98 ASN A CA 1
ATOM 753 C C . ASN A 1 98 ? 22.991 -19.183 -12.668 1.00 94.25 98 ASN A C 1
ATOM 755 O O . ASN A 1 98 ? 21.970 -19.781 -13.005 1.00 94.25 98 ASN A O 1
ATOM 759 N N . ILE A 1 99 ? 24.143 -19.837 -12.472 1.00 92.94 99 ILE A N 1
ATOM 760 C CA . ILE A 1 99 ? 24.309 -21.289 -12.698 1.00 92.94 99 ILE A CA 1
ATOM 761 C C . ILE A 1 99 ? 23.380 -22.169 -11.842 1.00 92.94 99 ILE A C 1
ATOM 763 O O . ILE A 1 99 ? 23.052 -23.283 -12.242 1.00 92.94 99 ILE A O 1
ATOM 767 N N . SER A 1 100 ? 22.930 -21.666 -10.691 1.00 92.12 100 SER A N 1
ATOM 768 C CA . SER A 1 100 ? 21.968 -22.341 -9.810 1.00 92.12 100 SER A CA 1
ATOM 769 C C . SER A 1 100 ? 20.517 -22.109 -10.236 1.00 92.12 100 SER A C 1
ATOM 771 O O . SER A 1 100 ? 19.603 -22.633 -9.610 1.00 92.12 100 SER A O 1
ATOM 773 N N . GLY A 1 101 ? 20.296 -21.318 -11.288 1.00 94.31 101 GLY A N 1
ATOM 774 C CA . GLY A 1 101 ? 18.976 -20.904 -11.735 1.00 94.31 101 GLY A CA 1
ATOM 775 C C . GLY A 1 101 ? 18.409 -19.710 -10.966 1.00 94.31 101 GLY A C 1
ATOM 776 O O . GLY A 1 101 ? 17.235 -19.425 -11.141 1.00 94.31 101 GLY A O 1
ATOM 777 N N . ASP A 1 102 ? 19.190 -18.994 -10.156 1.00 97.75 102 ASP A N 1
ATOM 778 C CA . ASP A 1 102 ? 18.692 -17.931 -9.269 1.00 97.75 102 ASP A CA 1
ATOM 779 C C . ASP A 1 102 ? 19.026 -16.511 -9.759 1.00 97.75 102 ASP A C 1
ATOM 781 O O . ASP A 1 102 ? 19.939 -16.312 -10.563 1.00 97.75 102 ASP A O 1
ATOM 785 N N . PHE A 1 103 ? 18.333 -15.510 -9.211 1.00 98.31 103 PHE A N 1
ATOM 786 C CA . PHE A 1 103 ? 18.543 -14.078 -9.452 1.00 98.31 103 PHE A CA 1
ATOM 787 C C . PHE A 1 103 ? 19.195 -13.413 -8.230 1.00 98.31 103 PHE A C 1
ATOM 789 O O . PHE A 1 103 ? 18.617 -12.569 -7.547 1.00 98.31 103 PHE A O 1
ATOM 796 N N . VAL A 1 104 ? 20.418 -13.839 -7.924 1.00 98.25 104 VAL A N 1
ATOM 797 C CA . VAL A 1 104 ? 21.208 -13.318 -6.801 1.00 98.25 104 VAL A CA 1
ATOM 798 C C . VAL A 1 104 ? 22.358 -12.495 -7.362 1.00 98.25 104 VAL A C 1
ATOM 800 O O . VAL A 1 104 ? 23.299 -13.052 -7.930 1.00 98.25 104 VAL A O 1
ATOM 803 N N . PHE A 1 105 ? 22.266 -11.178 -7.200 1.00 97.44 105 PHE A N 1
ATOM 804 C CA . PHE A 1 105 ? 23.230 -10.198 -7.699 1.00 97.44 105 PHE A CA 1
ATOM 805 C C . PHE A 1 105 ? 23.717 -9.302 -6.565 1.00 97.44 105 PHE A C 1
ATOM 807 O O . PHE A 1 105 ? 23.063 -9.189 -5.532 1.00 97.44 105 PHE A O 1
ATOM 814 N N . THR A 1 106 ? 24.863 -8.656 -6.759 1.00 96.75 106 THR A N 1
ATOM 815 C CA . THR A 1 106 ? 25.395 -7.689 -5.795 1.00 96.75 106 THR A CA 1
ATOM 816 C C . THR A 1 106 ? 24.451 -6.484 -5.685 1.00 96.75 106 THR A C 1
ATOM 818 O O . THR A 1 106 ? 24.145 -5.892 -6.726 1.00 96.75 106 THR A O 1
ATOM 821 N N . PRO A 1 107 ? 24.012 -6.093 -4.471 1.00 95.56 107 PRO A N 1
ATOM 822 C CA . PRO A 1 107 ? 23.200 -4.895 -4.272 1.00 95.56 107 PRO A CA 1
ATOM 823 C C . PRO A 1 107 ? 23.835 -3.640 -4.884 1.00 95.56 107 PRO A C 1
ATOM 825 O O . PRO A 1 107 ? 25.059 -3.497 -4.876 1.00 95.56 107 PRO A O 1
ATOM 828 N N . GLY A 1 108 ? 23.007 -2.755 -5.443 1.00 89.62 108 GLY A N 1
ATOM 829 C CA . GLY A 1 108 ? 23.453 -1.545 -6.146 1.00 89.62 108 GLY A CA 1
ATOM 830 C C . GLY A 1 108 ? 23.915 -1.759 -7.595 1.00 89.62 108 GLY A C 1
ATOM 831 O O . GLY A 1 108 ? 24.414 -0.825 -8.218 1.00 89.62 108 GLY A O 1
ATOM 832 N N . THR A 1 109 ? 23.776 -2.969 -8.150 1.00 96.81 109 THR A N 1
ATOM 833 C CA . THR A 1 109 ? 23.997 -3.218 -9.587 1.00 96.81 109 THR A CA 1
ATOM 834 C C . THR A 1 109 ? 22.684 -3.136 -10.373 1.00 96.81 109 THR A C 1
ATOM 836 O O . THR A 1 109 ? 21.646 -3.534 -9.848 1.00 96.81 109 THR A O 1
ATOM 839 N N . PRO A 1 110 ? 22.692 -2.740 -11.660 1.00 97.56 110 PRO A N 1
ATOM 840 C CA . PRO A 1 110 ? 21.467 -2.707 -12.467 1.00 97.56 110 PRO A CA 1
ATOM 841 C C . PRO A 1 110 ? 20.757 -4.069 -12.592 1.00 97.56 110 PRO A C 1
ATOM 843 O O . PRO A 1 110 ? 19.535 -4.142 -12.709 1.00 97.56 110 PRO A O 1
ATOM 846 N N . GLN A 1 111 ? 21.514 -5.173 -12.556 1.00 98.25 111 GLN A N 1
ATOM 847 C CA . GLN A 1 111 ? 20.961 -6.530 -12.543 1.00 98.25 111 GLN A CA 1
ATOM 848 C C . GLN A 1 111 ? 20.256 -6.841 -11.220 1.00 98.25 111 GLN A C 1
ATOM 850 O O . GLN A 1 111 ? 19.201 -7.478 -11.233 1.00 98.25 111 GLN A O 1
ATOM 855 N N . PHE A 1 112 ? 20.832 -6.390 -10.098 1.00 98.25 112 PHE A N 1
ATOM 856 C CA . PHE A 1 112 ? 20.177 -6.460 -8.798 1.00 98.25 112 PHE A CA 1
ATOM 857 C C . PHE A 1 112 ? 18.888 -5.650 -8.803 1.00 98.25 112 PHE A C 1
ATOM 859 O O . PHE A 1 112 ? 17.874 -6.213 -8.425 1.00 98.25 112 PHE A O 1
ATOM 866 N N . ASP A 1 113 ? 18.893 -4.412 -9.298 1.00 98.50 113 ASP A N 1
ATOM 867 C CA . ASP A 1 113 ? 17.691 -3.572 -9.337 1.00 98.50 113 ASP A CA 1
ATOM 868 C C . ASP A 1 113 ? 16.560 -4.257 -10.123 1.00 98.50 113 ASP A C 1
ATOM 870 O O . ASP A 1 113 ? 15.449 -4.391 -9.620 1.00 98.50 113 ASP A O 1
ATOM 874 N N . CYS A 1 114 ? 16.850 -4.833 -11.298 1.00 98.62 114 CYS A N 1
ATOM 875 C CA . CYS A 1 114 ? 15.856 -5.622 -12.041 1.00 98.62 114 CYS A CA 1
ATOM 876 C C . CYS A 1 114 ? 15.308 -6.804 -11.220 1.00 98.62 114 CYS A C 1
ATOM 878 O O . CYS A 1 114 ? 14.099 -7.013 -11.144 1.00 98.62 114 CYS A O 1
ATOM 880 N N . ALA A 1 115 ? 16.189 -7.603 -10.614 1.00 98.56 115 ALA A N 1
ATOM 881 C CA . ALA A 1 115 ? 15.794 -8.775 -9.834 1.00 98.56 115 ALA A CA 1
ATOM 882 C C . ALA A 1 115 ? 15.014 -8.404 -8.565 1.00 98.56 115 ALA A C 1
ATOM 884 O O . ALA A 1 115 ? 14.003 -9.032 -8.251 1.00 98.56 115 ALA A O 1
ATOM 885 N N . HIS A 1 116 ? 15.478 -7.380 -7.857 1.00 98.69 116 HIS A N 1
ATOM 886 C CA . HIS A 1 116 ? 14.905 -6.888 -6.620 1.00 98.69 116 HIS A CA 1
ATOM 887 C C . HIS A 1 116 ? 13.502 -6.341 -6.849 1.00 98.69 116 HIS A C 1
ATOM 889 O O . HIS A 1 116 ? 12.558 -6.826 -6.224 1.00 98.69 116 HIS A O 1
ATOM 895 N N . THR A 1 117 ? 13.347 -5.410 -7.792 1.00 98.75 117 THR A N 1
ATOM 896 C CA . THR A 1 117 ? 12.048 -4.802 -8.080 1.00 98.75 117 THR A CA 1
ATOM 897 C C . THR A 1 117 ? 11.051 -5.851 -8.573 1.00 98.75 117 THR A C 1
ATOM 899 O O . THR A 1 117 ? 9.915 -5.865 -8.111 1.00 98.75 117 THR A O 1
ATOM 902 N N . PHE A 1 118 ? 11.467 -6.800 -9.425 1.00 98.81 118 PHE A N 1
ATOM 903 C CA . PHE A 1 118 ? 10.602 -7.921 -9.816 1.00 98.81 118 PHE A CA 1
ATOM 904 C C . PHE A 1 118 ? 10.097 -8.716 -8.606 1.00 98.81 118 PHE A C 1
ATOM 906 O O . PHE A 1 118 ? 8.900 -8.988 -8.494 1.00 98.81 118 PHE A O 1
ATOM 913 N N . ALA A 1 119 ? 11.007 -9.102 -7.708 1.00 98.75 119 ALA A N 1
ATOM 914 C CA . ALA A 1 119 ? 10.666 -9.913 -6.550 1.00 98.75 119 ALA A CA 1
ATOM 915 C C . ALA A 1 119 ? 9.693 -9.181 -5.614 1.00 98.75 119 ALA A C 1
ATOM 917 O O . ALA A 1 119 ? 8.688 -9.774 -5.233 1.00 98.75 119 ALA A O 1
ATOM 918 N N . VAL A 1 120 ? 9.919 -7.895 -5.324 1.00 98.81 120 VAL A N 1
ATOM 919 C CA . VAL A 1 120 ? 9.022 -7.098 -4.464 1.00 98.81 120 VAL A CA 1
ATOM 920 C C . VAL A 1 120 ? 7.637 -6.909 -5.102 1.00 98.81 120 VAL A C 1
ATOM 922 O O . VAL A 1 120 ? 6.621 -7.070 -4.420 1.00 98.81 120 VAL A O 1
ATOM 925 N N . VAL A 1 121 ? 7.560 -6.677 -6.420 1.00 98.88 121 VAL A N 1
ATOM 926 C CA . VAL A 1 121 ? 6.274 -6.630 -7.148 1.00 98.88 121 VAL A CA 1
ATOM 927 C C . VAL A 1 121 ? 5.534 -7.967 -7.013 1.00 98.88 121 VAL A C 1
ATOM 929 O O . VAL A 1 121 ? 4.333 -8.000 -6.732 1.00 98.88 121 VAL A O 1
ATOM 932 N N . ARG A 1 122 ? 6.232 -9.100 -7.175 1.00 98.56 122 ARG A N 1
ATOM 933 C CA . ARG A 1 122 ? 5.620 -10.433 -7.035 1.00 98.56 122 ARG A CA 1
ATOM 934 C C . ARG A 1 122 ? 5.211 -10.755 -5.602 1.00 98.56 122 ARG A C 1
ATOM 936 O O . ARG A 1 122 ? 4.142 -11.337 -5.428 1.00 98.56 122 ARG A O 1
ATOM 943 N N . GLU A 1 123 ? 5.993 -10.365 -4.597 1.00 98.62 123 GLU A N 1
ATOM 944 C CA . GLU A 1 123 ? 5.623 -10.519 -3.184 1.00 98.62 123 GLU A CA 1
ATOM 945 C C . GLU A 1 123 ? 4.356 -9.719 -2.850 1.00 98.62 123 GLU A C 1
ATOM 947 O O . GLU A 1 123 ? 3.441 -10.268 -2.230 1.00 98.62 123 GLU A O 1
ATOM 952 N N . THR A 1 124 ? 4.259 -8.479 -3.340 1.00 98.81 124 THR A N 1
ATOM 953 C CA . THR A 1 124 ? 3.078 -7.615 -3.169 1.00 98.81 124 THR A CA 1
ATOM 954 C C . THR A 1 124 ? 1.830 -8.215 -3.820 1.00 98.81 124 THR A C 1
ATOM 956 O O . THR A 1 124 ? 0.796 -8.359 -3.167 1.00 98.81 124 THR A O 1
ATOM 959 N N . ILE A 1 125 ? 1.921 -8.638 -5.088 1.00 98.62 125 ILE A N 1
ATOM 960 C CA . ILE A 1 125 ? 0.798 -9.286 -5.788 1.00 98.62 125 ILE A CA 1
ATOM 961 C C . ILE A 1 125 ? 0.379 -10.563 -5.051 1.00 98.62 125 ILE A C 1
ATOM 963 O O . ILE A 1 125 ? -0.803 -10.762 -4.781 1.00 98.62 125 ILE A O 1
ATOM 967 N N . ALA A 1 126 ? 1.339 -11.413 -4.677 1.00 98.00 126 ALA A N 1
ATOM 968 C CA . ALA A 1 126 ? 1.048 -12.662 -3.985 1.00 98.00 126 ALA A CA 1
ATOM 969 C C . ALA A 1 126 ? 0.403 -12.434 -2.607 1.00 98.00 126 ALA A C 1
ATOM 971 O O . ALA A 1 126 ? -0.419 -13.248 -2.188 1.00 98.00 126 ALA A O 1
ATOM 972 N N . MET A 1 127 ? 0.759 -11.360 -1.892 1.00 98.50 127 MET A N 1
ATOM 973 C CA . MET A 1 127 ? 0.115 -10.984 -0.629 1.00 98.50 127 MET A CA 1
ATOM 974 C C . MET A 1 127 ? -1.381 -10.750 -0.817 1.00 98.50 127 MET A C 1
ATOM 976 O O . MET A 1 127 ? -2.189 -11.403 -0.153 1.00 98.50 127 MET A O 1
ATOM 980 N N . TYR A 1 128 ? -1.762 -9.895 -1.762 1.00 98.62 128 TYR A N 1
ATOM 981 C CA . TYR A 1 128 ? -3.173 -9.621 -2.013 1.00 98.62 128 TYR A CA 1
ATOM 982 C C . TYR A 1 128 ? -3.914 -10.806 -2.637 1.00 98.62 128 TYR A C 1
ATOM 984 O O . TYR A 1 128 ? -5.050 -11.070 -2.256 1.00 98.62 128 TYR A O 1
ATOM 992 N N . GLU A 1 129 ? -3.283 -11.588 -3.516 1.00 97.88 129 GLU A N 1
ATOM 993 C CA . GLU A 1 129 ? -3.896 -12.807 -4.061 1.00 97.88 129 GLU A CA 1
ATOM 994 C C . GLU A 1 129 ? -4.172 -13.848 -2.959 1.00 97.88 129 GLU A C 1
ATOM 996 O O . GLU A 1 129 ? -5.214 -14.503 -2.994 1.00 97.88 129 GLU A O 1
ATOM 1001 N N . ARG A 1 130 ? -3.326 -13.956 -1.917 1.00 97.31 130 ARG A N 1
ATOM 1002 C CA . ARG A 1 130 ? -3.636 -14.769 -0.720 1.00 97.31 130 ARG A CA 1
ATOM 1003 C C . ARG A 1 130 ? -4.876 -14.251 0.009 1.00 97.31 130 ARG A C 1
ATOM 1005 O O . ARG A 1 130 ? -5.744 -15.046 0.367 1.00 97.31 130 ARG A O 1
ATOM 1012 N N . HIS A 1 131 ? -4.991 -12.936 0.194 1.00 97.44 131 HIS A N 1
ATOM 1013 C CA . HIS A 1 131 ? -6.180 -12.319 0.794 1.00 97.44 131 HIS A CA 1
ATOM 1014 C C . HIS A 1 131 ? -7.430 -12.440 -0.091 1.00 97.44 131 HIS A C 1
ATOM 1016 O O . HIS A 1 131 ? -8.543 -12.502 0.431 1.00 97.44 131 HIS A O 1
ATOM 1022 N N . ASN A 1 132 ? -7.257 -12.598 -1.401 1.00 97.56 132 ASN A N 1
ATOM 1023 C CA . ASN A 1 132 ? -8.314 -12.881 -2.368 1.00 97.56 132 ASN A CA 1
ATOM 1024 C C . ASN A 1 132 ? -8.622 -14.390 -2.516 1.00 97.56 132 ASN A C 1
ATOM 1026 O O . ASN A 1 132 ? -9.122 -14.840 -3.545 1.00 97.56 132 ASN A O 1
ATOM 1030 N N . GLY A 1 133 ? -8.279 -15.214 -1.517 1.00 96.44 133 GLY A N 1
ATOM 1031 C CA . GLY A 1 133 ? -8.566 -16.654 -1.529 1.00 96.44 133 GLY A CA 1
ATOM 1032 C C . GLY A 1 133 ? -7.735 -17.459 -2.534 1.00 96.44 133 GLY A C 1
ATOM 1033 O O . GLY A 1 133 ? -8.154 -18.535 -2.954 1.00 96.44 133 GLY A O 1
ATOM 1034 N N . GLY A 1 134 ? -6.576 -16.941 -2.944 1.00 95.06 134 GLY A N 1
ATOM 1035 C CA . GLY A 1 134 ? -5.712 -17.533 -3.968 1.00 95.06 134 GLY A CA 1
ATOM 1036 C C . GLY A 1 134 ? -6.147 -17.225 -5.402 1.00 95.06 134 GLY A C 1
ATOM 1037 O O . GLY A 1 134 ? -5.539 -17.740 -6.341 1.00 95.06 134 GLY A O 1
ATOM 1038 N N . VAL A 1 135 ? -7.185 -16.405 -5.590 1.00 95.56 135 VAL A N 1
ATOM 1039 C CA . VAL A 1 135 ? -7.659 -16.000 -6.916 1.00 95.56 135 VAL A CA 1
ATOM 1040 C C . VAL A 1 135 ? -6.818 -14.822 -7.423 1.00 95.56 135 VAL A C 1
ATOM 1042 O O . VAL A 1 135 ? -6.705 -13.816 -6.714 1.00 95.56 135 VAL A O 1
ATOM 1045 N N . PRO A 1 136 ? -6.259 -14.896 -8.648 1.00 95.50 136 PRO A N 1
ATOM 1046 C CA . PRO A 1 136 ? -5.518 -13.787 -9.230 1.00 95.50 136 PRO A CA 1
ATOM 1047 C C . PRO A 1 136 ? -6.352 -12.508 -9.325 1.00 95.50 136 PRO A C 1
ATOM 1049 O O . PRO A 1 136 ? -7.479 -12.533 -9.819 1.00 95.50 136 PRO A O 1
ATOM 1052 N N . ILE A 1 137 ? -5.786 -11.381 -8.892 1.00 97.06 137 ILE A N 1
ATOM 1053 C CA . ILE A 1 137 ? -6.415 -10.062 -9.053 1.00 97.06 137 ILE A CA 1
ATOM 1054 C C . ILE A 1 137 ? -6.060 -9.545 -10.451 1.00 97.06 137 ILE A C 1
ATOM 1056 O O . ILE A 1 137 ? -4.864 -9.464 -10.744 1.00 97.06 137 ILE A O 1
ATOM 1060 N N . PRO A 1 138 ? -7.024 -9.230 -11.332 1.00 96.38 138 PRO A N 1
ATOM 1061 C CA . PRO A 1 138 ? -6.720 -8.705 -12.662 1.00 96.38 138 PRO A CA 1
ATOM 1062 C C . PRO A 1 138 ? -6.110 -7.304 -12.559 1.00 96.38 138 PRO A C 1
ATOM 1064 O O . PRO A 1 138 ? -6.493 -6.534 -11.686 1.00 96.38 138 PRO A O 1
ATOM 1067 N N . PHE A 1 139 ? -5.196 -6.941 -13.462 1.00 98.00 139 PHE A N 1
ATOM 1068 C CA . PHE A 1 139 ? -4.949 -5.517 -13.710 1.00 98.00 139 PHE A CA 1
ATOM 1069 C C . PHE A 1 139 ? -6.149 -4.930 -14.453 1.00 98.00 139 PHE A C 1
ATOM 1071 O O . PHE A 1 139 ? -6.861 -5.667 -15.138 1.00 98.00 139 PHE A O 1
ATOM 1078 N N . ALA A 1 140 ? -6.370 -3.617 -14.376 1.00 97.06 140 ALA A N 1
ATOM 1079 C CA . ALA A 1 140 ? -7.579 -3.020 -14.941 1.00 97.06 140 ALA A CA 1
ATOM 1080 C C . ALA A 1 140 ? -7.757 -3.297 -16.441 1.00 97.06 140 ALA A C 1
ATOM 1082 O O . ALA A 1 140 ? -8.885 -3.415 -16.906 1.00 97.06 140 ALA A O 1
ATOM 1083 N N . TRP A 1 141 ? -6.670 -3.471 -17.204 1.00 96.69 141 TRP A N 1
ATOM 1084 C CA . TRP A 1 141 ? -6.726 -3.830 -18.627 1.00 96.69 141 TRP A CA 1
ATOM 1085 C C . TRP A 1 141 ? -7.003 -5.318 -18.906 1.00 96.69 141 TRP A C 1
ATOM 1087 O O . TRP A 1 141 ? -7.295 -5.660 -20.052 1.00 96.69 141 TRP A O 1
ATOM 1097 N N . ASN A 1 142 ? -6.958 -6.209 -17.908 1.00 96.31 142 ASN A N 1
ATOM 1098 C CA . ASN A 1 142 ? -7.199 -7.650 -18.068 1.00 96.31 142 ASN A CA 1
ATOM 1099 C C . ASN A 1 142 ? -8.701 -7.995 -18.168 1.00 96.31 142 ASN A C 1
ATOM 1101 O O . ASN A 1 142 ? -9.227 -8.820 -17.422 1.00 96.31 142 ASN A O 1
ATOM 1105 N N . VAL A 1 143 ? -9.400 -7.369 -19.115 1.00 93.25 143 VAL A N 1
ATOM 1106 C CA . VAL A 1 143 ? -10.810 -7.636 -19.444 1.00 93.25 143 VAL A CA 1
ATOM 1107 C C . VAL A 1 143 ? -10.923 -8.380 -20.775 1.00 93.25 143 VAL A C 1
ATOM 1109 O O . VAL A 1 143 ? -10.029 -8.312 -21.617 1.00 93.25 143 VAL A O 1
ATOM 1112 N N . GLY A 1 144 ? -12.020 -9.114 -20.984 1.00 90.88 144 GLY A N 1
ATOM 1113 C CA . GLY A 1 144 ? -12.306 -9.748 -22.280 1.00 90.88 144 GLY A CA 1
ATOM 1114 C C . GLY A 1 144 ? -11.270 -10.785 -22.741 1.00 90.88 144 GLY A C 1
ATOM 1115 O O . GLY A 1 144 ? -11.131 -11.011 -23.937 1.00 90.88 144 GLY A O 1
ATOM 1116 N N . GLY A 1 145 ? -10.531 -11.398 -21.810 1.00 90.50 145 GLY A N 1
ATOM 1117 C CA . GLY A 1 145 ? -9.462 -12.353 -22.123 1.00 90.50 145 GLY A CA 1
ATOM 1118 C C . GLY A 1 145 ? -8.088 -11.722 -22.365 1.00 90.50 145 GLY A C 1
ATOM 1119 O O . GLY A 1 145 ? -7.159 -12.445 -22.716 1.00 90.50 145 GLY A O 1
ATOM 1120 N N . ASN A 1 146 ? -7.928 -10.410 -22.159 1.00 94.50 146 ASN A N 1
ATOM 1121 C CA . ASN A 1 146 ? -6.615 -9.774 -22.174 1.00 94.50 146 ASN A CA 1
ATOM 1122 C C . ASN A 1 146 ? -5.740 -10.311 -21.022 1.00 94.50 146 ASN A C 1
ATOM 1124 O O . ASN A 1 146 ? -6.060 -10.125 -19.849 1.00 94.50 146 ASN A O 1
ATOM 1128 N N . THR A 1 147 ? -4.610 -10.933 -21.360 1.00 95.06 147 THR A N 1
ATOM 1129 C CA . THR A 1 147 ? -3.627 -11.497 -20.416 1.00 95.06 147 THR A CA 1
ATOM 1130 C C . THR A 1 147 ? -2.285 -10.759 -20.452 1.00 95.06 147 THR A C 1
ATOM 1132 O O . THR A 1 147 ? -1.251 -11.333 -20.107 1.00 95.06 147 THR A O 1
ATOM 1135 N N . GLU A 1 148 ? -2.256 -9.519 -20.940 1.00 96.62 148 GLU A N 1
ATOM 1136 C CA . GLU A 1 148 ? -1.054 -8.692 -20.932 1.00 96.62 148 GLU A CA 1
ATOM 1137 C C . GLU A 1 148 ? -0.584 -8.445 -19.498 1.00 96.62 148 GLU A C 1
ATOM 1139 O O . GLU A 1 148 ? -1.372 -8.168 -18.587 1.00 96.62 148 GLU A O 1
ATOM 1144 N N . ARG A 1 149 ? 0.730 -8.543 -19.324 1.00 96.94 149 ARG A N 1
ATOM 1145 C CA . ARG A 1 149 ? 1.433 -8.329 -18.061 1.00 96.94 149 ARG A CA 1
ATOM 1146 C C . ARG A 1 149 ? 1.748 -6.857 -17.837 1.00 96.94 149 ARG A C 1
ATOM 1148 O O . ARG A 1 149 ? 1.773 -6.077 -18.784 1.00 96.94 149 ARG A O 1
ATOM 1155 N N . ILE A 1 150 ? 2.058 -6.513 -16.592 1.00 98.56 150 ILE A N 1
ATOM 1156 C CA . ILE A 1 150 ? 2.631 -5.208 -16.264 1.00 98.56 150 ILE A CA 1
ATOM 1157 C C . ILE A 1 150 ? 4.135 -5.202 -16.579 1.00 98.56 150 ILE A C 1
ATOM 1159 O O . ILE A 1 150 ? 4.837 -6.183 -16.304 1.00 98.56 150 ILE A O 1
ATOM 1163 N N . THR A 1 151 ? 4.631 -4.105 -17.150 1.00 98.69 151 THR A N 1
ATOM 1164 C CA . THR A 1 151 ? 6.067 -3.889 -17.383 1.00 98.69 151 THR A CA 1
ATOM 1165 C C . THR A 1 151 ? 6.661 -3.032 -16.275 1.00 98.69 151 THR A C 1
ATOM 1167 O O . THR A 1 151 ? 6.147 -1.969 -15.948 1.00 98.69 151 THR A O 1
ATOM 1170 N N . VAL A 1 152 ? 7.759 -3.484 -15.692 1.00 98.75 152 VAL A N 1
ATOM 1171 C CA . VAL A 1 152 ? 8.472 -2.797 -14.620 1.00 98.75 152 VAL A CA 1
ATOM 1172 C C . VAL A 1 152 ? 9.736 -2.186 -15.199 1.00 98.75 152 VAL A C 1
ATOM 1174 O O . VAL A 1 152 ? 10.574 -2.911 -15.735 1.00 98.75 152 VAL A O 1
ATOM 1177 N N . PHE A 1 153 ? 9.884 -0.872 -15.063 1.00 98.62 153 PHE A N 1
ATOM 1178 C CA . PHE A 1 153 ? 11.070 -0.123 -15.472 1.00 98.62 153 PHE A CA 1
ATOM 1179 C C . PHE A 1 153 ? 11.824 0.354 -14.224 1.00 98.62 153 PHE A C 1
ATOM 1181 O O . PHE A 1 153 ? 11.456 1.394 -13.671 1.00 98.62 153 PHE A O 1
ATOM 1188 N N . PRO A 1 154 ? 12.860 -0.376 -13.755 1.00 98.25 154 PRO A N 1
ATOM 1189 C CA . PRO A 1 154 ? 13.611 0.007 -12.558 1.00 98.25 154 PRO A CA 1
ATOM 1190 C C . PRO A 1 154 ? 14.300 1.369 -12.699 1.00 98.25 154 PRO A C 1
ATOM 1192 O O . PRO A 1 154 ? 14.377 2.111 -11.726 1.00 98.25 154 PRO A O 1
ATOM 1195 N N . HIS A 1 155 ? 14.774 1.710 -13.907 1.00 97.69 155 HIS A N 1
ATOM 1196 C CA . HIS A 1 155 ? 15.351 3.022 -14.236 1.00 97.69 155 HIS A CA 1
ATOM 1197 C C . HIS A 1 155 ? 14.591 3.639 -15.423 1.00 97.69 155 HIS A C 1
ATOM 1199 O O . HIS A 1 155 ? 15.052 3.617 -16.563 1.00 97.69 155 HIS A O 1
ATOM 1205 N N . ALA A 1 156 ? 13.382 4.137 -15.171 1.00 97.19 156 ALA A N 1
ATOM 1206 C CA . ALA A 1 156 ? 12.486 4.635 -16.214 1.00 97.19 156 ALA A CA 1
ATOM 1207 C C . ALA A 1 156 ? 12.934 5.980 -16.810 1.00 97.19 156 ALA A C 1
ATOM 1209 O O . ALA A 1 156 ? 12.833 6.182 -18.019 1.00 97.19 156 ALA A O 1
ATOM 1210 N N . ALA A 1 157 ? 13.394 6.903 -15.963 1.00 96.50 157 ALA A N 1
ATOM 1211 C CA . ALA A 1 157 ? 13.900 8.218 -16.348 1.00 96.50 157 ALA A CA 1
ATOM 1212 C C . ALA A 1 157 ? 14.670 8.869 -15.185 1.00 96.50 157 ALA A C 1
ATOM 1214 O O . ALA A 1 157 ? 14.598 8.409 -14.044 1.00 96.50 157 ALA A O 1
ATOM 1215 N N . GLU A 1 158 ? 15.376 9.961 -15.474 1.00 96.31 158 GLU A N 1
ATOM 1216 C CA . GLU A 1 158 ? 15.946 10.824 -14.440 1.00 96.31 158 GLU A CA 1
ATOM 1217 C C . GLU A 1 158 ? 14.846 11.704 -13.821 1.00 96.31 158 GLU A C 1
ATOM 1219 O O . GLU A 1 158 ? 14.099 12.377 -14.533 1.00 96.31 158 GLU A O 1
ATOM 1224 N N . GLY A 1 159 ? 14.735 11.691 -12.493 1.00 94.69 159 GLY A N 1
ATOM 1225 C CA . GLY A 1 159 ? 13.770 12.474 -11.728 1.00 94.69 159 GLY A CA 1
ATOM 1226 C C . GLY A 1 159 ? 13.527 11.917 -10.323 1.00 94.69 159 GLY A C 1
ATOM 1227 O O . GLY A 1 159 ? 13.814 10.762 -10.020 1.00 94.69 159 GLY A O 1
ATOM 1228 N N . ALA A 1 160 ? 12.995 12.763 -9.446 1.00 93.31 160 ALA A N 1
ATOM 1229 C CA . ALA A 1 160 ? 12.630 12.404 -8.080 1.00 93.31 160 ALA A CA 1
ATOM 1230 C C . ALA A 1 160 ? 11.186 11.888 -8.046 1.00 93.31 160 ALA A C 1
ATOM 1232 O O . ALA A 1 160 ? 10.288 12.637 -7.665 1.00 93.31 160 ALA A O 1
ATOM 1233 N N . ASN A 1 161 ? 10.951 10.658 -8.525 1.00 94.38 161 ASN A N 1
ATOM 1234 C CA . ASN A 1 161 ? 9.602 10.089 -8.566 1.00 94.38 161 ASN A CA 1
ATOM 1235 C C . ASN A 1 161 ? 9.552 8.558 -8.754 1.00 94.38 161 ASN A C 1
ATOM 1237 O O . ASN A 1 161 ? 10.534 7.936 -9.160 1.00 94.38 161 ASN A O 1
ATOM 1241 N N . ALA A 1 162 ? 8.381 7.968 -8.539 1.00 97.00 162 ALA A N 1
ATOM 1242 C CA . ALA A 1 162 ? 7.997 6.636 -9.005 1.00 97.00 162 ALA A CA 1
ATOM 1243 C C . ALA A 1 162 ? 6.486 6.640 -9.275 1.00 97.00 162 ALA A C 1
ATOM 1245 O O . ALA A 1 162 ? 5.785 7.410 -8.638 1.00 97.00 162 ALA A O 1
ATOM 1246 N N . PHE A 1 163 ? 5.989 5.871 -10.244 1.00 97.44 163 PHE A N 1
ATOM 1247 C CA . PHE A 1 163 ? 4.546 5.814 -10.502 1.00 97.44 163 PHE A CA 1
ATOM 1248 C C . PHE A 1 163 ? 4.080 4.553 -11.223 1.00 97.44 163 PHE A C 1
ATOM 1250 O O . PHE A 1 163 ? 4.784 3.979 -12.064 1.00 97.44 163 PHE A O 1
ATOM 1257 N N . TYR A 1 164 ? 2.827 4.196 -10.970 1.00 98.06 164 TYR A N 1
ATOM 1258 C CA . TYR A 1 164 ? 2.017 3.316 -11.798 1.00 98.06 164 TYR A CA 1
ATOM 1259 C C . TYR A 1 164 ? 1.370 4.079 -12.964 1.00 98.06 164 TYR A C 1
ATOM 1261 O O . TYR A 1 164 ? 1.007 5.245 -12.863 1.00 98.06 164 TYR A O 1
ATOM 1269 N N . THR A 1 165 ? 1.181 3.424 -14.106 1.00 95.50 165 THR A N 1
ATOM 1270 C CA . THR A 1 165 ? 0.384 3.966 -15.213 1.00 95.50 165 THR A CA 1
ATOM 1271 C C . THR A 1 165 ? -0.401 2.860 -15.904 1.00 95.50 165 THR A C 1
ATOM 1273 O O . THR A 1 165 ? 0.163 1.866 -16.377 1.00 95.50 165 THR A O 1
ATOM 1276 N N . ARG A 1 166 ? -1.721 3.057 -15.995 1.00 95.00 166 ARG A N 1
ATOM 1277 C CA . ARG A 1 166 ? -2.636 2.123 -16.654 1.00 95.00 166 ARG A CA 1
ATOM 1278 C C . ARG A 1 166 ? -2.431 2.094 -18.164 1.00 95.00 166 ARG A C 1
ATOM 1280 O O . ARG A 1 166 ? -2.301 1.015 -18.736 1.00 95.00 166 ARG A O 1
ATOM 1287 N N . THR A 1 167 ? -2.354 3.260 -18.801 1.00 92.62 167 THR A N 1
ATOM 1288 C CA . THR A 1 167 ? -2.228 3.399 -20.262 1.00 92.62 167 THR A CA 1
ATOM 1289 C C . THR A 1 167 ? -0.961 2.734 -20.789 1.00 92.62 167 THR A C 1
ATOM 1291 O O . THR A 1 167 ? -1.017 1.969 -21.748 1.00 92.62 167 THR A O 1
ATOM 1294 N N . ALA A 1 168 ? 0.178 2.928 -20.113 1.00 94.38 168 ALA A N 1
ATOM 1295 C CA . ALA A 1 168 ? 1.424 2.257 -20.489 1.00 94.38 168 ALA A CA 1
ATOM 1296 C C . ALA A 1 168 ? 1.584 0.853 -19.875 1.00 94.38 168 ALA A C 1
ATOM 1298 O O . ALA A 1 168 ? 2.605 0.209 -20.116 1.00 94.38 168 ALA A O 1
ATOM 1299 N N . LYS A 1 169 ? 0.608 0.386 -19.079 1.00 97.19 169 LYS A N 1
ATOM 1300 C CA . LYS A 1 169 ? 0.616 -0.912 -18.381 1.00 97.19 169 LYS A CA 1
ATOM 1301 C C . LYS A 1 169 ? 1.929 -1.134 -17.628 1.00 97.19 169 LYS A C 1
ATOM 1303 O O . LYS A 1 169 ? 2.585 -2.168 -17.791 1.00 97.19 169 LYS A O 1
ATOM 1308 N N . ALA A 1 170 ? 2.351 -0.136 -16.849 1.00 98.06 170 ALA A N 1
ATOM 1309 C CA . ALA A 1 170 ? 3.711 -0.094 -16.327 1.00 98.06 170 ALA A CA 1
ATOM 1310 C C . ALA A 1 170 ? 3.845 0.437 -14.898 1.00 98.06 170 ALA A C 1
ATOM 1312 O O . ALA A 1 170 ? 3.069 1.281 -14.457 1.00 98.06 170 ALA A O 1
ATOM 1313 N N . LEU A 1 171 ? 4.899 -0.030 -14.224 1.00 98.75 171 LEU A N 1
ATOM 1314 C CA . LEU A 1 171 ? 5.505 0.616 -13.061 1.00 98.75 171 LEU A CA 1
ATOM 1315 C C . LEU A 1 171 ? 6.797 1.292 -13.513 1.00 98.75 171 LEU A C 1
ATOM 1317 O O . LEU A 1 171 ? 7.631 0.663 -14.174 1.00 98.75 171 LEU A O 1
ATOM 1321 N N . LYS A 1 172 ? 6.965 2.564 -13.169 1.00 98.44 172 LYS A N 1
ATOM 1322 C CA . LYS A 1 172 ? 8.112 3.379 -13.563 1.00 98.44 172 LYS A CA 1
ATOM 1323 C C . LYS A 1 172 ? 8.795 3.924 -12.325 1.00 98.44 172 LYS A C 1
ATOM 1325 O O . LYS A 1 172 ? 8.237 4.762 -11.630 1.00 98.44 172 LYS A O 1
ATOM 1330 N N . PHE A 1 173 ? 10.019 3.482 -12.092 1.00 98.50 173 PHE A N 1
ATOM 1331 C CA . PHE A 1 173 ? 10.850 3.956 -10.995 1.00 98.50 173 PHE A CA 1
ATOM 1332 C C . PHE A 1 173 ? 11.924 4.879 -11.560 1.00 98.50 173 PHE A C 1
ATOM 1334 O O . PHE A 1 173 ? 12.636 4.508 -12.497 1.00 98.50 173 PHE A O 1
ATOM 1341 N N . LEU A 1 174 ? 12.005 6.111 -11.060 1.00 97.69 174 LEU A N 1
ATOM 1342 C CA . LEU A 1 174 ? 13.001 7.076 -11.519 1.00 97.69 174 LEU A CA 1
ATOM 1343 C C . LEU A 1 174 ? 14.204 7.092 -10.576 1.00 97.69 174 LEU A C 1
ATOM 1345 O O . LEU A 1 174 ? 14.198 6.519 -9.479 1.00 97.69 174 LEU A O 1
ATOM 1349 N N . PHE A 1 175 ? 15.259 7.742 -11.042 1.00 97.19 175 PHE A N 1
ATOM 1350 C CA . PHE A 1 175 ? 16.496 7.915 -10.303 1.00 97.19 175 PHE A CA 1
ATOM 1351 C C . PHE A 1 175 ? 16.960 9.363 -10.362 1.00 97.19 175 PHE A C 1
ATOM 1353 O O . PHE A 1 175 ? 16.723 10.066 -11.342 1.00 97.19 175 PHE A O 1
ATOM 1360 N N . PHE A 1 176 ? 17.636 9.829 -9.320 1.00 96.81 176 PHE A N 1
ATOM 1361 C CA . PHE A 1 176 ? 18.133 11.202 -9.272 1.00 96.81 176 PHE A CA 1
ATOM 1362 C C . PHE A 1 176 ? 19.311 11.333 -8.312 1.00 96.81 176 PHE A C 1
ATOM 1364 O O . PHE A 1 176 ? 19.502 10.518 -7.413 1.00 96.81 176 PHE A O 1
ATOM 1371 N N . THR A 1 177 ? 20.101 12.390 -8.484 1.00 96.44 177 THR A N 1
ATOM 1372 C CA . THR A 1 177 ? 21.130 12.766 -7.506 1.00 96.44 177 THR A CA 1
ATOM 1373 C C . THR A 1 177 ? 20.536 13.785 -6.530 1.00 96.44 177 THR A C 1
ATOM 1375 O O . THR A 1 177 ? 20.086 14.844 -6.982 1.00 96.44 177 THR A O 1
ATOM 1378 N N . PRO A 1 178 ? 20.520 13.525 -5.207 1.00 92.94 178 PRO A N 1
ATOM 1379 C CA . PRO A 1 178 ? 20.025 14.491 -4.233 1.00 92.94 178 PRO A CA 1
ATOM 1380 C C . PRO A 1 178 ? 20.772 15.826 -4.325 1.00 92.94 178 PRO A C 1
ATOM 1382 O O . PRO A 1 178 ? 21.974 15.879 -4.600 1.00 92.94 178 PRO A O 1
ATOM 1385 N N . LYS A 1 179 ? 20.069 16.933 -4.073 1.00 90.75 179 LYS A N 1
ATOM 1386 C CA . LYS A 1 179 ? 20.648 18.274 -4.217 1.00 90.75 179 LYS A CA 1
ATOM 1387 C C . LYS A 1 179 ? 21.880 18.437 -3.318 1.00 90.75 179 LYS A C 1
ATOM 1389 O O . LYS A 1 179 ? 21.813 18.234 -2.111 1.00 90.75 179 LYS A O 1
ATOM 1394 N N . GLY A 1 180 ? 22.996 18.862 -3.909 1.00 90.31 180 GLY A N 1
ATOM 1395 C CA . GLY A 1 180 ? 24.255 19.084 -3.188 1.00 90.31 180 GLY A CA 1
ATOM 1396 C C . GLY A 1 180 ? 25.098 17.826 -2.954 1.00 90.31 180 GLY A C 1
ATOM 1397 O O . GLY A 1 180 ? 26.138 17.927 -2.308 1.00 90.31 180 GLY A O 1
ATOM 1398 N N . GLN A 1 181 ? 24.690 16.669 -3.483 1.00 92.00 181 GLN A N 1
ATOM 1399 C CA . GLN A 1 181 ? 25.482 15.437 -3.477 1.00 92.00 181 GLN A CA 1
ATOM 1400 C C . GLN A 1 181 ? 26.263 15.265 -4.795 1.00 92.00 181 GLN A C 1
ATOM 1402 O O . GLN A 1 181 ? 25.874 15.833 -5.820 1.00 92.00 181 GLN A O 1
ATOM 1407 N N . PRO A 1 182 ? 27.381 14.511 -4.799 1.00 92.00 182 PRO A N 1
ATOM 1408 C CA . PRO A 1 182 ? 28.130 14.236 -6.021 1.00 92.00 182 PRO A CA 1
ATOM 1409 C C . PRO A 1 182 ? 27.328 13.337 -6.983 1.00 92.00 182 PRO A C 1
ATOM 1411 O O . PRO A 1 182 ? 26.545 12.513 -6.513 1.00 92.00 182 PRO A O 1
ATOM 1414 N N . PRO A 1 183 ? 27.582 13.392 -8.309 1.00 89.62 183 PRO A N 1
ATOM 1415 C CA . PRO A 1 183 ? 26.896 12.552 -9.304 1.00 89.62 183 PRO A CA 1
ATOM 1416 C C . PRO A 1 183 ? 27.041 11.038 -9.097 1.00 89.62 183 PRO A C 1
ATOM 1418 O O . PRO A 1 183 ? 26.327 10.260 -9.715 1.00 89.62 183 PRO A O 1
ATOM 1421 N N . SER A 1 184 ? 27.981 10.600 -8.255 1.00 89.56 184 SER A N 1
ATOM 1422 C CA . SER A 1 184 ? 28.123 9.197 -7.854 1.00 89.56 184 SER A CA 1
ATOM 1423 C C . SER A 1 184 ? 27.039 8.729 -6.879 1.00 89.56 184 SER A C 1
ATOM 1425 O O . SER A 1 184 ? 26.867 7.527 -6.708 1.00 89.56 184 SER A O 1
ATOM 1427 N N . ASN A 1 185 ? 26.328 9.652 -6.226 1.00 90.44 185 ASN A N 1
ATOM 1428 C CA . ASN A 1 185 ? 25.328 9.361 -5.199 1.00 90.44 185 ASN A CA 1
ATOM 1429 C C . ASN A 1 185 ? 23.921 9.388 -5.806 1.00 90.44 185 ASN A C 1
ATOM 1431 O O . ASN A 1 185 ? 23.056 10.147 -5.367 1.00 90.44 185 ASN A O 1
ATOM 1435 N N . VAL A 1 186 ? 23.716 8.584 -6.847 1.00 95.00 186 VAL A N 1
ATOM 1436 C CA . VAL A 1 186 ? 22.401 8.420 -7.467 1.00 95.00 186 VAL A CA 1
ATOM 1437 C C . VAL A 1 186 ? 21.520 7.572 -6.553 1.00 95.00 186 VAL A C 1
ATOM 1439 O O . VAL A 1 186 ? 21.918 6.488 -6.129 1.00 95.00 186 VAL A O 1
ATOM 1442 N N . LEU A 1 187 ? 20.324 8.074 -6.263 1.00 95.50 187 LEU A N 1
ATOM 1443 C CA . LEU A 1 187 ? 19.253 7.342 -5.603 1.00 95.50 187 LEU A CA 1
ATOM 1444 C C . LEU A 1 187 ? 18.382 6.683 -6.670 1.00 95.50 187 LEU A C 1
ATOM 1446 O O . LEU A 1 187 ? 17.970 7.351 -7.618 1.00 95.50 187 LEU A O 1
ATOM 1450 N N . PHE A 1 188 ? 18.066 5.404 -6.488 1.00 97.56 188 PHE A N 1
ATOM 1451 C CA . PHE A 1 188 ? 17.145 4.661 -7.344 1.00 97.56 188 PHE A CA 1
ATOM 1452 C C . PHE A 1 188 ? 15.898 4.286 -6.547 1.00 97.56 188 PHE A C 1
ATOM 1454 O O . PHE A 1 188 ? 15.969 3.461 -5.642 1.00 97.56 188 PHE A O 1
ATOM 1461 N N . THR A 1 189 ? 14.742 4.856 -6.895 1.00 97.75 189 THR A N 1
ATOM 1462 C CA . THR A 1 189 ? 13.488 4.605 -6.152 1.00 97.75 189 THR A CA 1
ATOM 1463 C C . THR A 1 189 ? 13.069 3.129 -6.173 1.00 97.75 189 THR A C 1
ATOM 1465 O O . THR A 1 189 ? 12.451 2.645 -5.232 1.00 97.75 189 THR A O 1
ATOM 1468 N N . CYS A 1 190 ? 13.496 2.378 -7.195 1.00 98.25 190 CYS A N 1
ATOM 1469 C CA . CYS A 1 190 ? 13.266 0.937 -7.327 1.00 98.25 190 CYS A CA 1
ATOM 1470 C C . CYS A 1 190 ? 13.966 0.063 -6.268 1.00 98.25 190 CYS A C 1
ATOM 1472 O O . CYS A 1 190 ? 13.667 -1.129 -6.192 1.00 98.25 190 CYS A O 1
ATOM 1474 N N . GLN A 1 191 ? 14.911 0.627 -5.503 1.00 97.88 191 GLN A N 1
ATOM 1475 C CA . GLN A 1 191 ? 15.642 -0.065 -4.434 1.00 97.88 191 GLN A CA 1
ATOM 1476 C C . GLN A 1 191 ? 14.909 -0.029 -3.091 1.00 97.88 191 GLN A C 1
ATOM 1478 O O . GLN A 1 191 ? 15.310 -0.733 -2.166 1.00 97.88 191 GLN A O 1
ATOM 1483 N N . SER A 1 192 ? 13.863 0.789 -2.976 1.00 97.81 192 SER A N 1
ATOM 1484 C CA . SER A 1 192 ? 13.069 0.888 -1.762 1.00 97.81 192 SER A CA 1
ATOM 1485 C C . SER A 1 192 ? 11.917 -0.106 -1.798 1.00 97.81 192 SER A C 1
ATOM 1487 O O . SER A 1 192 ? 11.069 -0.041 -2.691 1.00 97.81 192 SER A O 1
ATOM 1489 N N . LEU A 1 193 ? 11.876 -1.034 -0.837 1.00 97.69 193 LEU A N 1
ATOM 1490 C CA . LEU A 1 193 ? 10.815 -2.045 -0.780 1.00 97.69 193 LEU A CA 1
ATOM 1491 C C . LEU A 1 193 ? 9.431 -1.394 -0.667 1.00 97.69 193 LEU A C 1
ATOM 1493 O O . LEU A 1 193 ? 8.497 -1.820 -1.344 1.00 97.69 193 LEU A O 1
ATOM 1497 N N . ASP A 1 194 ? 9.311 -0.355 0.150 1.00 96.50 194 ASP A N 1
ATOM 1498 C CA . ASP A 1 194 ? 8.070 0.378 0.372 1.00 96.50 194 ASP A CA 1
ATOM 1499 C C . ASP A 1 194 ? 7.597 1.165 -0.860 1.00 96.50 194 ASP A C 1
ATOM 1501 O O . ASP A 1 194 ? 6.422 1.068 -1.196 1.00 96.50 194 ASP A O 1
ATOM 1505 N N . ILE A 1 195 ? 8.478 1.853 -1.598 1.00 98.25 195 ILE A N 1
ATOM 1506 C CA . ILE A 1 195 ? 8.115 2.540 -2.849 1.00 98.25 195 ILE A CA 1
ATOM 1507 C C . ILE A 1 195 ? 7.650 1.510 -3.881 1.00 98.25 195 ILE A C 1
ATOM 1509 O O . ILE A 1 195 ? 6.609 1.683 -4.511 1.00 98.25 195 ILE A O 1
ATOM 1513 N N . VAL A 1 196 ? 8.371 0.394 -4.042 1.00 98.81 196 VAL A N 1
ATOM 1514 C CA . VAL A 1 196 ? 7.965 -0.650 -4.998 1.00 98.81 196 VAL A CA 1
ATOM 1515 C C . VAL A 1 196 ? 6.620 -1.273 -4.610 1.00 98.81 196 VAL A C 1
ATOM 1517 O O . VAL A 1 196 ? 5.780 -1.511 -5.485 1.00 98.81 196 VAL A O 1
ATOM 1520 N N . ALA A 1 197 ? 6.390 -1.505 -3.317 1.00 98.75 197 ALA A N 1
ATOM 1521 C CA . ALA A 1 197 ? 5.117 -1.996 -2.801 1.00 98.75 197 ALA A CA 1
ATOM 1522 C C . ALA A 1 197 ? 3.982 -0.981 -3.004 1.00 98.75 197 ALA A C 1
ATOM 1524 O O . ALA A 1 197 ? 2.908 -1.371 -3.456 1.00 98.75 197 ALA A O 1
ATOM 1525 N N . HIS A 1 198 ? 4.232 0.304 -2.744 1.00 98.62 198 HIS A N 1
ATOM 1526 C 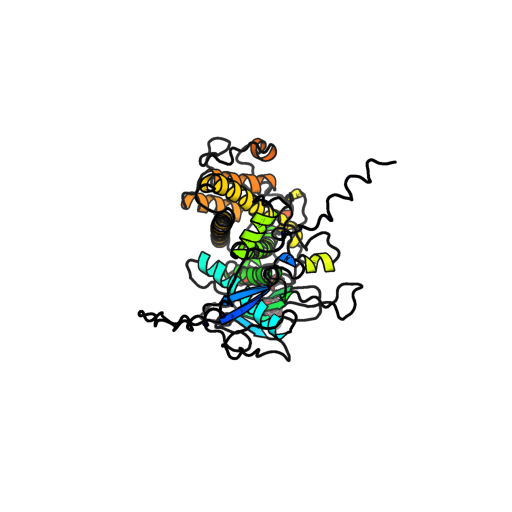CA . HIS A 1 198 ? 3.283 1.403 -2.920 1.00 98.62 198 HIS A CA 1
ATOM 1527 C C . HIS A 1 198 ? 2.795 1.488 -4.372 1.00 98.62 198 HIS A C 1
ATOM 1529 O O . HIS A 1 198 ? 1.593 1.388 -4.631 1.00 98.62 198 HIS A O 1
ATOM 1535 N N . GLU A 1 199 ? 3.720 1.542 -5.335 1.00 98.75 199 GLU A N 1
ATOM 1536 C CA . GLU A 1 199 ? 3.367 1.615 -6.758 1.00 98.75 199 GLU A CA 1
ATOM 1537 C C . GLU A 1 199 ? 2.671 0.344 -7.258 1.00 98.75 199 GLU A C 1
ATOM 1539 O O . GLU A 1 199 ? 1.738 0.389 -8.065 1.00 98.75 199 GLU A O 1
ATOM 1544 N N . THR A 1 200 ? 3.076 -0.821 -6.745 1.00 98.88 200 THR A N 1
ATOM 1545 C CA . THR A 1 200 ? 2.370 -2.077 -7.037 1.00 98.88 200 THR A CA 1
ATOM 1546 C C . THR A 1 200 ? 0.959 -2.071 -6.442 1.00 98.88 200 THR A C 1
ATOM 1548 O O . THR A 1 200 ? 0.026 -2.584 -7.067 1.00 98.88 200 THR A O 1
ATOM 1551 N N . GLY A 1 201 ? 0.784 -1.460 -5.268 1.00 98.62 201 GLY A N 1
ATOM 1552 C CA . GLY A 1 201 ? -0.503 -1.228 -4.623 1.00 98.62 201 GLY A CA 1
ATOM 1553 C C . GLY A 1 201 ? -1.452 -0.444 -5.525 1.00 98.62 201 GLY A C 1
ATOM 1554 O O . GLY A 1 201 ? -2.594 -0.861 -5.707 1.00 98.62 201 GLY A O 1
ATOM 1555 N N . HIS A 1 202 ? -0.984 0.612 -6.193 1.00 98.62 202 HIS A N 1
ATOM 1556 C CA . HIS A 1 202 ? -1.814 1.328 -7.163 1.00 98.62 202 HIS A CA 1
ATOM 1557 C C . HIS A 1 202 ? -2.299 0.440 -8.315 1.00 98.62 202 HIS A C 1
ATOM 1559 O O . HIS A 1 202 ? -3.483 0.473 -8.646 1.00 98.62 202 HIS A O 1
ATOM 1565 N N . ALA A 1 203 ? -1.423 -0.393 -8.887 1.00 98.56 203 ALA A N 1
ATOM 1566 C CA . ALA A 1 203 ? -1.796 -1.311 -9.966 1.00 98.56 203 ALA A CA 1
ATOM 1567 C C . ALA A 1 203 ? -2.847 -2.346 -9.528 1.00 98.56 203 ALA A C 1
ATOM 1569 O O . ALA A 1 203 ? -3.723 -2.728 -10.308 1.00 98.56 203 ALA A O 1
ATOM 1570 N N . ILE A 1 204 ? -2.756 -2.809 -8.278 1.00 98.75 204 ILE A N 1
ATOM 1571 C CA . ILE A 1 204 ? -3.735 -3.716 -7.671 1.00 98.75 204 ILE A CA 1
ATOM 1572 C C . ILE A 1 204 ? -5.055 -2.981 -7.432 1.00 98.75 204 ILE A C 1
ATOM 1574 O O . ILE A 1 204 ? -6.110 -3.517 -7.772 1.00 98.75 204 ILE A O 1
ATOM 1578 N N . LEU A 1 205 ? -5.013 -1.758 -6.896 1.00 98.62 205 LEU A N 1
ATOM 1579 C CA . LEU A 1 205 ? -6.218 -0.980 -6.630 1.00 98.62 205 LEU A CA 1
ATOM 1580 C C . LEU A 1 205 ? -6.959 -0.620 -7.912 1.00 98.62 205 LEU A C 1
ATOM 1582 O O . LEU A 1 205 ? -8.169 -0.793 -7.942 1.00 98.62 205 LEU A O 1
ATOM 1586 N N . ASP A 1 206 ? -6.268 -0.200 -8.973 1.00 98.06 206 ASP A N 1
ATOM 1587 C CA . ASP A 1 206 ? -6.903 0.055 -10.272 1.00 98.06 206 ASP A CA 1
ATOM 1588 C C . ASP A 1 206 ? -7.554 -1.225 -10.823 1.00 98.06 206 ASP A C 1
ATOM 1590 O O . ASP A 1 206 ? -8.640 -1.181 -11.383 1.00 98.06 206 ASP A O 1
ATOM 1594 N N . GLY A 1 207 ? -6.968 -2.401 -10.579 1.00 97.56 207 GLY A N 1
ATOM 1595 C CA . GLY A 1 207 ? -7.600 -3.686 -10.890 1.00 97.56 207 GLY A CA 1
ATOM 1596 C C . GLY A 1 207 ? -8.910 -3.962 -10.136 1.00 97.56 207 GLY A C 1
ATOM 1597 O O . GLY A 1 207 ? -9.837 -4.551 -10.694 1.00 97.56 207 GLY A O 1
ATOM 1598 N N . LEU A 1 208 ? -9.001 -3.543 -8.870 1.00 97.62 208 LEU A N 1
ATOM 1599 C CA . LEU A 1 208 ? -10.155 -3.781 -7.987 1.00 97.62 208 LEU A CA 1
ATOM 1600 C C . LEU A 1 208 ? -11.231 -2.690 -8.098 1.00 97.62 208 LEU A C 1
ATOM 1602 O O . LEU A 1 208 ? -12.428 -2.980 -8.037 1.00 97.62 208 LEU A O 1
ATOM 1606 N N . LYS A 1 209 ? -10.797 -1.434 -8.220 1.00 97.56 209 LYS A N 1
ATOM 1607 C CA . LYS A 1 209 ? -11.595 -0.205 -8.260 1.00 97.56 209 LYS A CA 1
ATOM 1608 C C . LYS A 1 209 ? -11.105 0.735 -9.369 1.00 97.56 209 LYS A C 1
ATOM 1610 O O . LYS A 1 209 ? -10.659 1.845 -9.081 1.00 97.56 209 LYS A O 1
ATOM 1615 N N . PRO A 1 210 ? -11.271 0.345 -10.646 1.00 96.62 210 PRO A N 1
ATOM 1616 C CA . PRO A 1 210 ? -10.764 1.124 -11.774 1.00 96.62 210 PRO A CA 1
ATOM 1617 C C . PRO A 1 210 ? -11.268 2.577 -11.842 1.00 96.62 210 PRO A C 1
ATOM 1619 O O . PRO A 1 210 ? -10.610 3.451 -12.399 1.00 96.62 210 PRO A O 1
ATOM 1622 N N . GLY A 1 211 ? -12.465 2.844 -11.304 1.00 95.94 211 GLY A N 1
ATOM 1623 C CA . GLY A 1 211 ? -13.084 4.173 -11.308 1.00 95.94 211 GLY A CA 1
ATOM 1624 C C . GLY A 1 211 ? -12.393 5.181 -10.388 1.00 95.94 211 GLY A C 1
ATOM 1625 O O . GLY A 1 211 ? -12.510 6.382 -10.609 1.00 95.94 211 GLY A O 1
ATOM 1626 N N . TRP A 1 212 ? -11.623 4.721 -9.397 1.00 96.50 212 TRP A N 1
ATOM 1627 C CA . TRP A 1 212 ? -10.995 5.600 -8.402 1.00 96.50 212 TRP A CA 1
ATOM 1628 C C . TRP A 1 212 ? -9.849 6.457 -8.972 1.00 96.50 212 TRP A C 1
ATOM 1630 O O . TRP A 1 212 ? -9.398 7.384 -8.304 1.00 96.50 212 TRP A O 1
ATOM 1640 N N . LEU A 1 213 ? -9.417 6.209 -10.217 1.00 94.75 213 LEU A N 1
ATOM 1641 C CA . LEU A 1 213 ? -8.484 7.077 -10.946 1.00 94.75 213 LEU A CA 1
ATOM 1642 C C . LEU A 1 213 ? -9.124 8.385 -11.449 1.00 94.75 213 LEU A C 1
ATOM 1644 O O . LEU A 1 213 ? -8.394 9.325 -11.769 1.00 94.75 213 LEU A O 1
ATOM 1648 N N . SER A 1 214 ? -10.457 8.481 -11.510 1.00 94.00 214 SER A N 1
ATOM 1649 C CA . SER A 1 214 ? -11.170 9.653 -12.047 1.00 94.00 214 SER A CA 1
ATOM 1650 C C . SER A 1 214 ? -10.806 10.951 -11.325 1.00 94.00 214 SER A C 1
ATOM 1652 O O . SER A 1 214 ? -10.851 10.999 -10.096 1.00 94.00 214 SER A O 1
ATOM 1654 N N . ALA A 1 215 ? -10.456 12.005 -12.073 1.00 92.50 215 ALA A N 1
ATOM 1655 C CA . ALA A 1 215 ? -10.156 13.332 -11.518 1.00 92.50 215 ALA A CA 1
ATOM 1656 C C . ALA A 1 215 ? -11.384 14.054 -10.945 1.00 92.50 215 ALA A C 1
ATOM 1658 O O . ALA A 1 215 ? -11.224 14.926 -10.092 1.00 92.50 215 ALA A O 1
ATOM 1659 N N . ASP A 1 216 ? -12.582 13.648 -11.366 1.00 91.62 216 ASP A N 1
ATOM 1660 C CA . ASP A 1 216 ? -13.853 14.212 -10.904 1.00 91.62 216 ASP A CA 1
ATOM 1661 C C . ASP A 1 216 ? -14.342 13.587 -9.587 1.00 91.62 216 ASP A C 1
ATOM 1663 O O . ASP A 1 216 ? -15.318 14.053 -8.997 1.00 91.62 216 ASP A O 1
ATOM 1667 N N . ALA A 1 217 ? -13.676 12.530 -9.107 1.00 93.19 217 ALA A N 1
ATOM 1668 C CA . ALA A 1 217 ? -14.018 11.898 -7.842 1.00 93.19 217 ALA A CA 1
ATOM 1669 C C . ALA A 1 217 ? -13.719 12.829 -6.644 1.00 93.19 217 ALA A C 1
ATOM 1671 O O . ALA A 1 217 ? -12.791 13.647 -6.706 1.00 93.19 217 ALA A O 1
ATOM 1672 N N . PRO A 1 218 ? -14.441 12.684 -5.513 1.00 94.19 218 PRO A N 1
ATOM 1673 C CA . PRO A 1 218 ? -14.164 13.451 -4.303 1.00 94.19 218 PRO A CA 1
ATOM 1674 C C . PRO A 1 218 ? -12.688 13.346 -3.871 1.00 94.19 218 PRO A C 1
ATOM 1676 O O . PRO A 1 218 ? -12.054 12.307 -4.088 1.00 94.19 218 PRO A O 1
ATOM 1679 N N . PRO A 1 219 ? -12.119 14.365 -3.200 1.00 96.25 219 PRO A N 1
ATOM 1680 C CA . PRO A 1 219 ? -10.735 14.340 -2.724 1.00 96.25 219 PRO A CA 1
ATOM 1681 C C . PRO A 1 219 ? -10.388 13.088 -1.913 1.00 96.25 219 PRO A C 1
ATOM 1683 O O . PRO A 1 219 ? -9.315 12.513 -2.090 1.00 96.25 219 PRO A O 1
ATOM 1686 N N . GLN A 1 220 ? -11.326 12.608 -1.091 1.00 97.44 220 GLN A N 1
ATOM 1687 C CA . GLN A 1 220 ? -11.165 11.368 -0.332 1.00 97.44 220 GLN A CA 1
ATOM 1688 C C . GLN A 1 220 ? -10.955 10.129 -1.218 1.00 97.44 220 GLN A C 1
ATOM 1690 O O . GLN A 1 220 ? -10.236 9.231 -0.805 1.00 97.44 220 GLN A O 1
ATOM 1695 N N . THR A 1 221 ? -11.503 10.053 -2.435 1.00 97.06 221 THR A N 1
ATOM 1696 C CA . THR A 1 221 ? -11.250 8.912 -3.337 1.00 97.06 221 THR A CA 1
ATOM 1697 C C . THR A 1 221 ? -9.784 8.864 -3.781 1.00 97.06 221 THR A C 1
ATOM 1699 O O . THR A 1 221 ? -9.169 7.801 -3.751 1.00 97.06 221 THR A O 1
ATOM 1702 N N . GLY A 1 222 ? -9.182 10.013 -4.110 1.00 96.50 222 GLY A N 1
ATOM 1703 C CA . GLY A 1 222 ? -7.743 10.098 -4.392 1.00 96.50 222 GLY A CA 1
ATOM 1704 C C . GLY A 1 222 ? -6.895 9.858 -3.143 1.00 96.50 222 GLY A C 1
ATOM 1705 O O . GLY A 1 222 ? -5.884 9.165 -3.201 1.00 96.50 222 GLY A O 1
ATOM 1706 N N . GLY A 1 223 ? -7.363 10.335 -1.987 1.00 97.69 223 GLY A N 1
ATOM 1707 C CA . GLY A 1 223 ? -6.770 10.017 -0.690 1.00 97.69 223 GLY A CA 1
ATOM 1708 C C . GLY A 1 223 ? -6.765 8.519 -0.370 1.00 97.69 223 GLY A C 1
ATOM 1709 O O . GLY A 1 223 ? -5.759 7.998 0.104 1.00 97.69 223 GLY A O 1
ATOM 1710 N N . LEU A 1 224 ? -7.848 7.797 -0.687 1.00 98.38 224 LEU A N 1
ATOM 1711 C CA . LEU A 1 224 ? -7.907 6.335 -0.582 1.00 98.38 224 LEU A CA 1
ATOM 1712 C C . LEU A 1 224 ? -6.901 5.680 -1.528 1.00 98.38 224 LEU A C 1
ATOM 1714 O O . LEU A 1 224 ? -6.300 4.672 -1.163 1.00 98.38 224 LEU A O 1
ATOM 1718 N N . HIS A 1 225 ? -6.709 6.240 -2.724 1.00 97.12 225 HIS A N 1
ATOM 1719 C CA . HIS A 1 225 ? -5.782 5.689 -3.703 1.00 97.12 225 HIS A CA 1
ATOM 1720 C C . HIS A 1 225 ? -4.323 5.739 -3.231 1.00 97.12 225 HIS A C 1
ATOM 1722 O O . HIS A 1 225 ? -3.630 4.721 -3.309 1.00 97.12 225 HIS A O 1
ATOM 1728 N N . GLU A 1 226 ? -3.892 6.885 -2.703 1.00 98.12 226 GLU A N 1
ATOM 1729 C CA . GLU A 1 226 ? -2.566 7.086 -2.099 1.00 98.12 226 GLU A CA 1
ATOM 1730 C C . GLU A 1 226 ? -2.413 6.300 -0.792 1.00 98.12 226 GLU A C 1
ATOM 1732 O O . GLU A 1 226 ? -1.407 5.625 -0.569 1.00 98.12 226 GLU A O 1
ATOM 1737 N N . SER A 1 227 ? -3.446 6.311 0.058 1.00 98.44 227 SER A N 1
ATOM 1738 C CA . SER A 1 227 ? -3.427 5.570 1.320 1.00 98.44 227 SER A CA 1
ATOM 1739 C C . SER A 1 227 ? -3.312 4.065 1.088 1.00 98.44 227 SER A C 1
ATOM 1741 O O . SER A 1 227 ? -2.599 3.387 1.823 1.00 98.44 227 SER A O 1
ATOM 1743 N N . PHE A 1 228 ? -3.942 3.535 0.033 1.00 98.75 228 PHE A N 1
ATOM 1744 C CA . PHE A 1 228 ? -3.797 2.131 -0.337 1.00 98.75 228 PHE A CA 1
ATOM 1745 C C . PHE A 1 228 ? -2.347 1.764 -0.670 1.00 98.75 228 PHE A C 1
ATOM 1747 O O . PHE A 1 228 ? -1.896 0.688 -0.280 1.00 98.75 228 PHE A O 1
ATOM 1754 N N . GLY A 1 229 ? -1.606 2.644 -1.351 1.00 98.38 229 GLY A N 1
ATOM 1755 C CA . GLY A 1 229 ? -0.177 2.447 -1.597 1.00 98.38 229 GLY A CA 1
ATOM 1756 C C . GLY A 1 229 ? 0.620 2.408 -0.289 1.00 98.38 229 GLY A C 1
ATOM 1757 O O . GLY A 1 229 ? 1.382 1.470 -0.052 1.00 98.38 229 GLY A O 1
ATOM 1758 N N . ASP A 1 230 ? 0.385 3.370 0.606 1.00 98.56 230 ASP A N 1
ATOM 1759 C CA . ASP A 1 230 ? 1.062 3.453 1.908 1.00 98.56 230 ASP A CA 1
ATOM 1760 C C . ASP A 1 230 ? 0.808 2.211 2.780 1.00 98.56 230 ASP A C 1
ATOM 1762 O O . ASP A 1 230 ? 1.744 1.570 3.262 1.00 98.56 230 ASP A O 1
ATOM 1766 N N . ILE A 1 231 ? -0.456 1.808 2.946 1.00 98.62 231 ILE A N 1
ATOM 1767 C CA . ILE A 1 231 ? -0.788 0.624 3.751 1.00 98.62 231 ILE A CA 1
ATOM 1768 C C . ILE A 1 231 ? -0.349 -0.678 3.069 1.00 98.62 231 ILE A C 1
ATOM 1770 O O . ILE A 1 231 ? -0.053 -1.647 3.766 1.00 98.62 231 ILE A O 1
ATOM 1774 N N . THR A 1 232 ? -0.252 -0.718 1.732 1.00 98.88 232 THR A N 1
ATOM 1775 C CA . THR A 1 232 ? 0.337 -1.861 1.012 1.00 98.88 232 THR A CA 1
ATOM 1776 C C . THR A 1 232 ? 1.785 -2.077 1.443 1.00 98.88 232 THR A C 1
ATOM 1778 O O . THR A 1 232 ? 2.161 -3.211 1.744 1.00 98.88 232 THR A O 1
ATOM 1781 N N . ALA A 1 233 ? 2.584 -1.008 1.516 1.00 98.50 233 ALA A N 1
ATOM 1782 C CA . ALA A 1 233 ? 3.971 -1.081 1.968 1.00 98.50 233 ALA A CA 1
ATOM 1783 C C . ALA A 1 233 ? 4.079 -1.581 3.418 1.00 98.50 233 ALA A C 1
ATOM 1785 O O . ALA A 1 233 ? 4.840 -2.510 3.697 1.00 98.50 233 ALA A O 1
ATOM 1786 N N . ILE A 1 234 ? 3.247 -1.042 4.316 1.00 98.69 234 ILE A N 1
ATOM 1787 C CA . ILE A 1 234 ? 3.188 -1.441 5.732 1.00 98.69 234 ILE A CA 1
ATOM 1788 C C . ILE A 1 234 ? 2.823 -2.925 5.869 1.00 98.69 234 ILE A C 1
ATOM 1790 O O . ILE A 1 234 ? 3.518 -3.684 6.550 1.00 98.69 234 ILE A O 1
ATOM 1794 N N . PHE A 1 235 ? 1.752 -3.373 5.206 1.00 98.81 235 PHE A N 1
ATOM 1795 C CA . PHE A 1 235 ? 1.326 -4.771 5.280 1.00 98.81 235 PHE A CA 1
ATOM 1796 C C . PHE A 1 235 ? 2.335 -5.719 4.633 1.00 98.81 235 PHE A C 1
ATOM 1798 O O . PHE A 1 235 ? 2.555 -6.808 5.167 1.00 98.81 235 PHE A O 1
ATOM 1805 N N . LEU A 1 236 ? 2.991 -5.316 3.539 1.00 98.62 236 LEU A N 1
ATOM 1806 C CA . LEU A 1 236 ? 4.044 -6.126 2.935 1.00 98.62 236 LEU A CA 1
ATOM 1807 C C . LEU A 1 236 ? 5.223 -6.296 3.890 1.00 98.62 236 LEU A C 1
ATOM 1809 O O . LEU A 1 236 ? 5.700 -7.424 4.032 1.00 98.62 236 LEU A O 1
ATOM 1813 N N . ALA A 1 237 ? 5.673 -5.219 4.542 1.00 97.94 237 ALA A N 1
ATOM 1814 C CA . ALA A 1 237 ? 6.758 -5.268 5.515 1.00 97.94 237 ALA A CA 1
ATOM 1815 C C . ALA A 1 237 ? 6.419 -6.216 6.675 1.00 97.94 237 ALA A C 1
ATOM 1817 O O . ALA A 1 237 ? 7.208 -7.107 6.994 1.00 97.94 237 ALA A O 1
ATOM 1818 N N . LEU A 1 238 ? 5.207 -6.112 7.229 1.00 98.38 238 LEU A N 1
ATOM 1819 C CA . LEU A 1 238 ? 4.731 -6.978 8.314 1.00 98.38 238 LEU A CA 1
ATOM 1820 C C . LEU A 1 238 ? 4.460 -8.424 7.889 1.00 98.38 238 LEU A C 1
ATOM 1822 O O . LEU A 1 238 ? 4.483 -9.319 8.731 1.00 98.38 238 LEU A O 1
ATOM 1826 N N . ALA A 1 239 ? 4.250 -8.688 6.599 1.00 97.31 239 ALA A N 1
ATOM 1827 C CA . ALA A 1 239 ? 4.176 -10.048 6.076 1.00 97.31 239 ALA A CA 1
ATOM 1828 C C . ALA A 1 239 ? 5.549 -10.754 6.043 1.00 97.31 239 ALA A C 1
ATOM 1830 O O . ALA A 1 239 ? 5.597 -11.959 5.784 1.00 97.31 239 ALA A O 1
ATOM 1831 N N . GLN A 1 240 ? 6.651 -10.036 6.306 1.00 95.94 240 GLN A N 1
ATOM 1832 C CA . GLN A 1 240 ? 8.005 -10.592 6.363 1.00 95.94 240 GLN A CA 1
ATOM 1833 C C . GLN A 1 240 ? 8.394 -10.889 7.817 1.00 95.94 240 GLN A C 1
ATOM 1835 O O . GLN A 1 240 ? 8.558 -9.953 8.605 1.00 95.94 240 GLN A O 1
ATOM 1840 N N . PRO A 1 241 ? 8.593 -12.167 8.196 1.00 95.81 241 PRO A N 1
ATOM 1841 C CA . PRO A 1 241 ? 8.866 -12.518 9.587 1.00 95.81 241 PRO A CA 1
ATOM 1842 C C . PRO A 1 241 ? 10.096 -11.830 10.181 1.00 95.81 241 PRO A C 1
ATOM 1844 O O . PRO A 1 241 ? 10.092 -11.466 11.351 1.00 95.81 241 PRO A O 1
ATOM 1847 N N . ASP A 1 242 ? 11.138 -11.622 9.375 1.00 95.00 242 ASP A N 1
ATOM 1848 C CA . ASP A 1 242 ? 12.372 -10.980 9.819 1.00 95.00 242 ASP A CA 1
ATOM 1849 C C . ASP A 1 242 ? 12.224 -9.472 10.054 1.00 95.00 242 ASP A C 1
ATOM 1851 O O . ASP A 1 242 ? 12.925 -8.918 10.896 1.00 95.00 242 ASP A O 1
ATOM 1855 N N . GLN A 1 243 ? 11.302 -8.809 9.354 1.00 96.31 243 GLN A N 1
ATOM 1856 C CA . GLN A 1 243 ? 10.981 -7.404 9.607 1.00 96.31 243 GLN A CA 1
ATOM 1857 C C . GLN A 1 243 ? 10.044 -7.246 10.804 1.00 96.31 243 GLN A C 1
ATOM 1859 O O . GLN A 1 243 ? 10.271 -6.367 11.631 1.00 96.31 243 GLN A O 1
ATOM 1864 N N . ALA A 1 244 ? 9.035 -8.113 10.940 1.00 97.50 244 ALA A N 1
ATOM 1865 C CA . ALA A 1 244 ? 8.152 -8.108 12.102 1.00 97.50 244 ALA A CA 1
ATOM 1866 C C . ALA A 1 244 ? 8.934 -8.341 13.410 1.00 97.50 244 ALA A C 1
ATOM 1868 O O . ALA A 1 244 ? 8.720 -7.633 14.393 1.00 97.50 244 ALA A O 1
ATOM 1869 N N . ASP A 1 245 ? 9.883 -9.281 13.408 1.00 97.12 245 ASP A N 1
ATOM 1870 C CA . ASP A 1 245 ? 10.758 -9.549 14.556 1.00 97.12 245 ASP A CA 1
ATOM 1871 C C . ASP A 1 245 ? 11.696 -8.375 14.875 1.00 97.12 245 ASP A C 1
ATOM 1873 O O . ASP A 1 245 ? 11.831 -7.973 16.036 1.00 97.12 245 ASP A O 1
ATOM 1877 N N . ALA A 1 246 ? 12.290 -7.763 13.844 1.00 96.75 246 ALA A N 1
ATOM 1878 C CA . ALA A 1 246 ? 13.124 -6.578 14.012 1.00 96.75 246 ALA A CA 1
ATOM 1879 C C . ALA A 1 246 ? 12.331 -5.393 14.581 1.00 96.75 246 ALA A C 1
ATOM 1881 O O . ALA A 1 246 ? 12.820 -4.711 15.482 1.00 96.75 246 ALA A O 1
ATOM 1882 N N . LEU A 1 247 ? 11.101 -5.177 14.107 1.00 97.25 247 LEU A N 1
ATOM 1883 C CA . LEU A 1 247 ? 10.221 -4.122 14.600 1.00 97.25 247 LEU A CA 1
ATOM 1884 C C . LEU A 1 247 ? 9.873 -4.336 16.074 1.00 97.25 247 LEU A C 1
ATOM 1886 O O . LEU A 1 247 ? 10.088 -3.444 16.888 1.00 97.25 247 LEU A O 1
ATOM 1890 N N . VAL A 1 248 ? 9.403 -5.535 16.429 1.00 97.88 248 VAL A N 1
ATOM 1891 C CA . VAL A 1 248 ? 9.076 -5.894 17.817 1.00 97.88 248 VAL A CA 1
ATOM 1892 C C . VAL A 1 248 ? 10.279 -5.715 18.738 1.00 97.88 248 VAL A C 1
ATOM 1894 O O . VAL A 1 248 ? 10.130 -5.195 19.844 1.00 97.88 248 VAL A O 1
ATOM 1897 N N . SER A 1 249 ? 11.466 -6.119 18.288 1.00 96.81 249 SER A N 1
ATOM 1898 C CA . SER A 1 249 ? 12.705 -5.974 19.055 1.00 96.81 249 SER A CA 1
ATOM 1899 C C . SER A 1 249 ? 13.103 -4.508 19.239 1.00 96.81 249 SER A C 1
ATOM 1901 O O . SER A 1 249 ? 13.492 -4.115 20.339 1.00 96.81 249 SER A O 1
ATOM 1903 N N . LEU A 1 250 ? 12.979 -3.699 18.182 1.00 96.12 250 LEU A N 1
ATOM 1904 C CA . LEU A 1 250 ? 13.296 -2.270 18.193 1.00 96.12 250 LEU A CA 1
ATOM 1905 C C . LEU A 1 250 ? 12.368 -1.493 19.133 1.00 96.12 250 LEU A C 1
ATOM 1907 O O . LEU A 1 250 ? 12.836 -0.677 19.925 1.00 96.12 250 LEU A O 1
ATOM 1911 N N . THR A 1 251 ? 11.067 -1.770 19.066 1.00 96.94 251 THR A N 1
ATOM 1912 C CA . THR A 1 251 ? 10.032 -0.988 19.753 1.00 96.94 251 THR A CA 1
ATOM 1913 C C . THR A 1 251 ? 9.518 -1.624 21.037 1.00 96.94 251 THR A C 1
ATOM 1915 O O . THR A 1 251 ? 8.582 -1.126 21.658 1.00 96.94 251 THR A O 1
ATOM 1918 N N . LYS A 1 252 ? 10.076 -2.772 21.435 1.00 96.88 252 LYS A N 1
ATOM 1919 C CA . LYS A 1 252 ? 9.566 -3.583 22.554 1.00 96.88 252 LYS A CA 1
ATOM 1920 C C . LYS A 1 252 ? 8.064 -3.864 22.416 1.00 96.88 252 LYS A C 1
ATOM 1922 O O . LYS A 1 252 ? 7.326 -3.811 23.398 1.00 96.88 252 LYS A O 1
ATOM 1927 N N . ALA A 1 253 ? 7.637 -4.172 21.191 1.00 96.56 253 ALA A N 1
ATOM 1928 C CA . ALA A 1 253 ? 6.247 -4.405 20.805 1.00 96.56 253 ALA A CA 1
ATOM 1929 C C . ALA A 1 253 ? 5.292 -3.195 20.939 1.00 96.56 253 ALA A C 1
ATOM 1931 O O . ALA A 1 253 ? 4.080 -3.397 20.930 1.00 96.56 253 ALA A O 1
ATOM 1932 N N . ASN A 1 254 ? 5.786 -1.956 21.013 1.00 96.94 254 ASN A N 1
ATOM 1933 C CA . ASN A 1 254 ? 4.944 -0.760 20.922 1.00 96.94 254 ASN A CA 1
ATOM 1934 C C . ASN A 1 254 ? 4.972 -0.175 19.499 1.00 96.94 254 ASN A C 1
ATOM 1936 O O . ASN A 1 254 ? 5.996 0.341 19.070 1.00 96.94 254 ASN A O 1
ATOM 1940 N N . LEU A 1 255 ? 3.869 -0.219 18.748 1.00 97.06 255 LEU A N 1
ATOM 1941 C CA . LEU A 1 255 ? 3.869 0.302 17.369 1.00 97.06 255 LEU A CA 1
ATOM 1942 C C . LEU A 1 255 ? 3.915 1.839 17.275 1.00 97.06 255 LEU A C 1
ATOM 1944 O O . LEU A 1 255 ? 4.194 2.348 16.195 1.00 97.06 255 LEU A O 1
ATOM 1948 N N . HIS A 1 256 ? 3.698 2.561 18.378 1.00 96.62 256 HIS A N 1
ATOM 1949 C CA . HIS A 1 256 ? 3.827 4.026 18.433 1.00 96.62 256 HIS A CA 1
ATOM 1950 C C . HIS A 1 256 ? 5.228 4.504 18.852 1.00 96.62 256 HIS A C 1
ATOM 1952 O O . HIS A 1 256 ? 5.490 5.702 18.950 1.00 96.62 256 HIS A O 1
ATOM 1958 N N . ASP A 1 257 ? 6.154 3.583 19.139 1.00 95.50 257 ASP A N 1
ATOM 1959 C CA . ASP A 1 257 ? 7.560 3.962 19.255 1.00 95.50 257 ASP A CA 1
ATOM 1960 C C . ASP A 1 257 ? 8.136 4.161 17.846 1.00 95.50 257 ASP A C 1
ATOM 1962 O O . ASP A 1 257 ? 7.838 3.411 16.911 1.00 95.50 257 ASP A O 1
ATOM 1966 N N . ARG A 1 258 ? 9.016 5.158 17.699 1.00 90.12 258 ARG A N 1
ATOM 1967 C CA . ARG A 1 258 ? 9.653 5.488 16.419 1.00 90.12 258 ARG A CA 1
ATOM 1968 C C . ARG A 1 258 ? 10.285 4.249 15.770 1.00 90.12 258 ARG A C 1
ATOM 1970 O O . ARG A 1 258 ? 11.129 3.590 16.377 1.00 90.12 258 ARG A O 1
ATOM 1977 N N . SER A 1 259 ? 9.929 3.982 14.515 1.00 91.94 259 SER A N 1
ATOM 1978 C CA . SER A 1 259 ? 10.401 2.813 13.771 1.00 91.94 259 SER A CA 1
ATOM 1979 C C . SER A 1 259 ? 10.414 3.042 12.256 1.00 91.94 259 SER A C 1
ATOM 1981 O O . SER A 1 259 ? 9.807 3.987 11.760 1.00 91.94 259 SER A O 1
ATOM 1983 N N . PHE A 1 260 ? 11.067 2.132 11.529 1.00 92.88 260 PHE A N 1
ATOM 1984 C CA . PHE A 1 260 ? 11.094 2.093 10.059 1.00 92.88 260 PHE A CA 1
ATOM 1985 C C . PHE A 1 260 ? 9.755 1.678 9.423 1.00 92.88 260 PHE A C 1
ATOM 1987 O O . PHE A 1 260 ? 9.620 1.686 8.207 1.00 92.88 260 PHE A O 1
ATOM 1994 N N . LEU A 1 261 ? 8.780 1.211 10.216 1.00 94.00 261 LEU A N 1
ATOM 1995 C CA . LEU A 1 261 ? 7.491 0.785 9.667 1.00 94.00 261 LEU A CA 1
ATOM 1996 C C . LEU A 1 261 ? 6.608 1.993 9.337 1.00 94.00 261 LEU A C 1
ATOM 1998 O O . LEU A 1 261 ? 5.901 1.989 8.333 1.00 94.00 261 LEU A O 1
ATOM 2002 N N . ALA A 1 262 ? 6.609 2.990 10.223 1.00 92.81 262 ALA A N 1
ATOM 2003 C CA . ALA A 1 262 ? 5.733 4.148 10.111 1.00 92.81 262 ALA A CA 1
ATOM 2004 C C . ALA A 1 262 ? 6.302 5.219 9.167 1.00 92.81 262 ALA A C 1
ATOM 2006 O O . ALA A 1 262 ? 5.536 5.915 8.503 1.00 92.81 262 ALA A O 1
ATOM 2007 N N . GLU A 1 263 ? 7.631 5.347 9.092 1.00 92.44 263 GLU A N 1
ATOM 2008 C CA . GLU A 1 263 ? 8.320 6.261 8.178 1.00 92.44 263 GLU A CA 1
ATOM 2009 C C . GLU A 1 263 ? 8.352 5.641 6.768 1.00 92.44 263 GLU A C 1
ATOM 2011 O O . GLU A 1 263 ? 9.000 4.626 6.563 1.00 92.44 263 GLU A O 1
ATOM 2016 N N . LEU A 1 264 ? 7.646 6.234 5.797 1.00 92.25 264 LEU A N 1
ATOM 2017 C CA . LEU A 1 264 ? 7.602 5.725 4.419 1.00 92.25 264 LEU A CA 1
ATOM 2018 C C . LEU A 1 264 ? 8.583 6.475 3.515 1.00 92.25 264 LEU A C 1
ATOM 2020 O O . LEU A 1 264 ? 8.578 7.711 3.469 1.00 92.25 264 LEU A O 1
ATOM 2024 N N . ALA A 1 265 ? 9.351 5.724 2.733 1.00 91.69 265 ALA A N 1
ATOM 2025 C CA . ALA A 1 265 ? 10.344 6.161 1.764 1.00 91.69 265 ALA A CA 1
ATOM 2026 C C . ALA A 1 265 ? 11.430 7.037 2.409 1.00 91.69 265 ALA A C 1
ATOM 2028 O O . ALA A 1 265 ? 11.630 8.195 2.022 1.00 91.69 265 ALA A O 1
ATOM 2029 N N . GLU A 1 266 ? 12.110 6.513 3.428 1.00 92.62 266 GLU A N 1
ATOM 2030 C CA . GLU A 1 266 ? 13.030 7.249 4.301 1.00 92.62 266 GLU A CA 1
ATOM 2031 C C . GLU A 1 266 ? 14.209 7.870 3.541 1.00 92.62 266 GLU A C 1
ATOM 2033 O O . GLU A 1 266 ? 14.484 9.068 3.686 1.00 92.62 266 GLU A O 1
ATOM 2038 N N . GLN A 1 267 ? 14.893 7.106 2.678 1.00 92.62 267 GLN A N 1
ATOM 2039 C CA . GLN A 1 267 ? 16.014 7.629 1.892 1.00 92.62 267 GLN A CA 1
ATOM 2040 C C . GLN A 1 267 ? 15.537 8.723 0.942 1.00 92.62 267 GLN A C 1
ATOM 2042 O O . GLN A 1 267 ? 16.233 9.728 0.749 1.00 92.62 267 GLN A O 1
ATOM 2047 N N . PHE A 1 268 ? 14.348 8.543 0.368 1.00 91.56 268 PHE A N 1
ATOM 2048 C CA . PHE A 1 268 ? 13.776 9.482 -0.579 1.00 91.56 268 PHE A CA 1
ATOM 2049 C C . PHE A 1 268 ? 13.342 10.786 0.106 1.00 91.56 268 PHE A C 1
ATOM 2051 O O . PHE A 1 268 ? 13.755 11.867 -0.319 1.00 91.56 268 PHE A O 1
ATOM 2058 N N . GLY A 1 269 ? 12.616 10.703 1.224 1.00 89.31 269 GLY A N 1
ATOM 2059 C CA . GLY A 1 269 ? 12.239 11.857 2.041 1.00 89.31 269 GLY A CA 1
ATOM 2060 C C . GLY A 1 269 ? 13.455 12.635 2.536 1.00 89.31 269 GLY A C 1
ATOM 2061 O O . GLY A 1 269 ? 13.542 13.853 2.343 1.00 89.31 269 GLY A O 1
ATOM 2062 N N . LYS A 1 270 ? 14.463 11.939 3.069 1.00 90.50 270 LYS A N 1
ATOM 2063 C CA . LYS A 1 270 ? 15.730 12.554 3.484 1.00 90.50 270 LYS A CA 1
ATOM 2064 C C . LYS A 1 270 ? 16.451 13.246 2.326 1.00 90.50 270 LYS A C 1
ATOM 2066 O O . LYS A 1 270 ? 16.986 14.341 2.509 1.00 90.50 270 LYS A O 1
ATOM 2071 N N . ALA A 1 271 ? 16.454 12.650 1.132 1.00 89.25 271 ALA A N 1
ATOM 2072 C CA . ALA A 1 271 ? 17.036 13.255 -0.068 1.00 89.25 271 ALA A CA 1
ATOM 2073 C C . ALA A 1 271 ? 16.324 14.551 -0.500 1.00 89.25 271 ALA A C 1
ATOM 2075 O O . ALA A 1 271 ? 16.955 15.417 -1.112 1.00 89.25 271 ALA A O 1
ATOM 2076 N N . LEU A 1 272 ? 15.046 14.708 -0.145 1.00 89.06 272 LEU A N 1
ATOM 2077 C CA . LEU A 1 272 ? 14.259 15.928 -0.349 1.00 89.06 272 LEU A CA 1
ATOM 2078 C C . LEU A 1 272 ? 14.302 16.898 0.849 1.00 89.06 272 LEU A C 1
ATOM 2080 O O . LEU A 1 272 ? 13.698 17.968 0.791 1.00 89.06 272 LEU A O 1
ATOM 2084 N N . GLY A 1 273 ? 15.050 16.572 1.909 1.00 88.12 273 GLY A N 1
ATOM 2085 C CA . GLY A 1 273 ? 15.207 17.414 3.100 1.00 88.12 273 GLY A CA 1
ATOM 2086 C C . GLY A 1 273 ? 14.100 17.257 4.146 1.00 88.12 273 GLY A C 1
ATOM 2087 O O . GLY A 1 273 ? 13.937 18.140 4.988 1.00 88.12 273 GLY A O 1
ATOM 2088 N N . MET A 1 274 ? 13.339 16.163 4.098 1.00 87.81 274 MET A N 1
ATOM 2089 C CA . MET A 1 274 ? 12.309 15.837 5.088 1.00 87.81 274 MET A CA 1
ATOM 2090 C C . MET A 1 274 ? 12.942 15.218 6.353 1.00 87.81 274 MET A C 1
ATOM 2092 O O . MET A 1 274 ? 14.038 14.655 6.278 1.00 87.81 274 MET A O 1
ATOM 2096 N N . PRO A 1 275 ? 12.309 15.357 7.535 1.00 81.31 275 PRO A N 1
ATOM 2097 C CA . PRO A 1 275 ? 12.910 14.956 8.814 1.00 81.31 275 PRO A CA 1
ATOM 2098 C C . PRO A 1 275 ? 12.955 13.437 9.054 1.00 81.31 275 PRO A C 1
ATOM 2100 O O . PRO A 1 275 ? 13.766 12.979 9.861 1.00 81.31 275 PRO A O 1
ATOM 2103 N N . SER A 1 276 ? 12.093 12.677 8.379 1.00 79.38 276 SER A N 1
ATOM 2104 C CA . SER A 1 276 ? 12.006 11.214 8.431 1.00 79.38 276 SER A CA 1
ATOM 2105 C C . SER A 1 276 ? 11.879 10.659 7.005 1.00 79.38 276 SER A C 1
ATOM 2107 O O . SER A 1 276 ? 12.844 10.732 6.246 1.00 79.38 276 SER A O 1
ATOM 2109 N N . GLY A 1 277 ? 10.690 10.193 6.616 1.00 88.81 277 GLY A N 1
ATOM 2110 C CA . GLY A 1 277 ? 10.328 9.806 5.254 1.00 88.81 277 GLY A CA 1
ATOM 2111 C C . GLY A 1 277 ? 9.487 10.860 4.535 1.00 88.81 277 GLY A C 1
ATOM 2112 O O . GLY A 1 277 ? 9.327 11.988 5.013 1.00 88.81 277 GLY A O 1
ATOM 2113 N N . LEU A 1 278 ? 8.945 10.491 3.372 1.00 90.00 278 LEU A N 1
ATOM 2114 C CA . LEU A 1 278 ? 7.967 11.316 2.655 1.00 90.00 278 LEU A CA 1
ATOM 2115 C C . LEU A 1 278 ? 6.694 11.534 3.476 1.00 90.00 278 LEU A C 1
ATOM 2117 O O . LEU A 1 278 ? 6.080 12.600 3.403 1.00 90.00 278 LEU A O 1
ATOM 2121 N N . ARG A 1 279 ? 6.294 10.507 4.230 1.00 93.75 279 ARG A N 1
ATOM 2122 C CA . ARG A 1 279 ? 5.106 10.477 5.086 1.00 93.75 279 ARG A CA 1
ATOM 2123 C C . ARG A 1 279 ? 5.399 9.670 6.349 1.00 93.75 279 ARG A C 1
ATOM 2125 O O . ARG A 1 279 ? 6.357 8.895 6.391 1.00 93.75 279 ARG A O 1
ATOM 2132 N N . ASN A 1 280 ? 4.565 9.862 7.369 1.00 94.94 280 ASN A N 1
ATOM 2133 C CA . ASN A 1 280 ? 4.581 9.060 8.588 1.00 94.94 280 ASN A CA 1
ATOM 2134 C C . ASN A 1 280 ? 3.172 8.517 8.868 1.00 94.94 280 ASN A C 1
ATOM 2136 O O . ASN A 1 280 ? 2.237 9.298 9.049 1.00 94.94 280 ASN A O 1
ATOM 2140 N N . ALA A 1 281 ? 3.016 7.194 8.883 1.00 96.88 281 ALA A N 1
ATOM 2141 C CA . ALA A 1 281 ? 1.748 6.538 9.192 1.00 96.88 281 ALA A CA 1
ATOM 2142 C C . ALA A 1 281 ? 1.342 6.703 10.667 1.00 96.88 281 ALA A C 1
ATOM 2144 O O . ALA A 1 281 ? 0.154 6.721 10.962 1.00 96.88 281 ALA A O 1
ATOM 2145 N 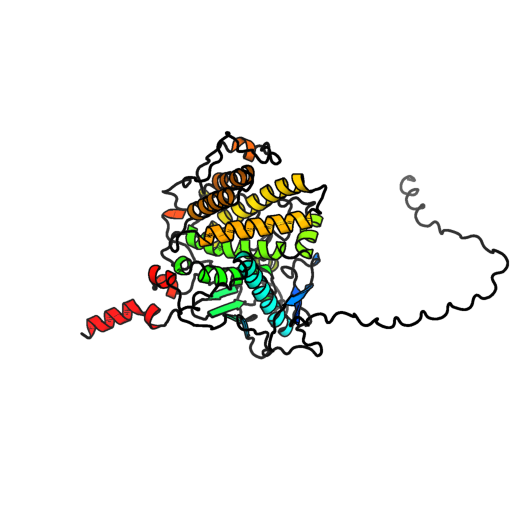N . ASP A 1 282 ? 2.301 6.898 11.572 1.00 97.00 282 ASP A N 1
ATOM 2146 C CA . ASP A 1 282 ? 2.057 7.225 12.978 1.00 97.00 282 ASP A CA 1
ATOM 2147 C C . ASP A 1 282 ? 1.953 8.754 13.139 1.00 97.00 282 ASP A C 1
ATOM 2149 O O . ASP A 1 282 ? 2.943 9.461 13.350 1.00 97.00 282 ASP A O 1
ATOM 2153 N N . ASN A 1 283 ? 0.753 9.295 12.917 1.00 96.06 283 ASN A N 1
ATOM 2154 C CA . ASN A 1 283 ? 0.452 10.732 12.946 1.00 96.06 283 ASN A CA 1
ATOM 2155 C C . ASN A 1 283 ? -0.936 10.982 13.547 1.00 96.06 283 ASN A C 1
ATOM 2157 O O . ASN A 1 283 ? -1.770 10.100 13.464 1.00 96.06 283 ASN A O 1
ATOM 2161 N N . ASP A 1 284 ? -1.256 12.187 14.021 1.00 97.00 284 ASP A N 1
ATOM 2162 C CA . ASP A 1 284 ? -2.581 12.516 14.594 1.00 97.00 284 ASP A CA 1
ATOM 2163 C C . ASP A 1 284 ? -3.485 13.352 13.665 1.00 97.00 284 ASP A C 1
ATOM 2165 O O . ASP A 1 284 ? -4.455 13.957 14.122 1.00 97.00 284 ASP A O 1
ATOM 2169 N N . LEU A 1 285 ? -3.178 13.405 12.361 1.00 97.69 285 LEU A N 1
ATOM 2170 C CA . LEU A 1 285 ? -3.879 14.274 11.413 1.00 97.69 285 LEU A CA 1
ATOM 2171 C C . LEU A 1 285 ? -5.372 13.946 11.323 1.00 97.69 285 LEU A C 1
ATOM 2173 O O . LEU A 1 285 ? -5.771 12.775 11.240 1.00 97.69 285 LEU A O 1
ATOM 2177 N N . LYS A 1 286 ? -6.177 15.008 11.259 1.00 97.62 286 LYS A N 1
ATOM 2178 C CA . LYS A 1 286 ? -7.632 14.973 11.060 1.00 97.62 286 LYS A CA 1
ATOM 2179 C C . LYS A 1 286 ? -8.033 15.581 9.723 1.00 97.62 286 LYS A C 1
ATOM 2181 O O . LYS A 1 286 ? -7.285 16.363 9.136 1.00 97.62 286 LYS A O 1
ATOM 2186 N N . LEU A 1 287 ? -9.248 15.279 9.261 1.00 96.88 287 LEU A N 1
ATOM 2187 C CA . LEU A 1 287 ? -9.767 15.851 8.013 1.00 96.88 287 LEU A CA 1
ATOM 2188 C C . LEU A 1 287 ? -9.822 17.388 8.019 1.00 96.88 287 LEU A C 1
ATOM 2190 O O . LEU A 1 287 ? -9.590 17.985 6.970 1.00 96.88 287 LEU A O 1
ATOM 2194 N N . SER A 1 288 ? -10.079 18.042 9.159 1.00 95.62 288 SER A N 1
ATOM 2195 C CA . SER A 1 288 ? -10.075 19.515 9.239 1.00 95.62 288 SER A CA 1
ATOM 2196 C C . SER A 1 288 ? -8.683 20.160 9.184 1.00 95.62 288 SER A C 1
ATOM 2198 O O . SER A 1 288 ? -8.579 21.373 8.996 1.00 95.62 288 SER A O 1
ATOM 2200 N N . GLU A 1 289 ? -7.614 19.376 9.330 1.00 95.94 289 GLU A N 1
ATOM 2201 C CA . GLU A 1 289 ? -6.231 19.862 9.426 1.00 95.94 289 GLU A CA 1
ATOM 2202 C C . GLU A 1 289 ? -5.458 19.726 8.107 1.00 95.94 289 GLU A C 1
ATOM 2204 O O . GLU A 1 289 ? -4.351 20.253 7.973 1.00 95.94 289 GLU A O 1
ATOM 2209 N N . VAL A 1 290 ? -6.032 19.031 7.123 1.00 95.69 290 VAL A N 1
ATOM 2210 C CA . VAL A 1 290 ? -5.391 18.723 5.841 1.00 95.69 290 VAL A CA 1
ATOM 2211 C C . VAL A 1 290 ? -6.121 19.377 4.670 1.00 95.69 290 VAL A C 1
ATOM 2213 O O . VAL A 1 290 ? -7.319 19.647 4.711 1.00 95.69 290 VAL A O 1
ATOM 2216 N N . GLY A 1 291 ? -5.373 19.648 3.600 1.00 94.25 291 GLY A N 1
ATOM 2217 C CA . GLY A 1 291 ? -5.939 20.120 2.339 1.00 94.25 291 GLY A CA 1
ATOM 2218 C C . GLY A 1 291 ? -6.589 19.000 1.521 1.00 94.25 291 GLY A C 1
ATOM 2219 O O . GLY A 1 291 ? -6.709 17.860 1.953 1.00 94.25 291 GLY A O 1
ATOM 2220 N N . ASN A 1 292 ? -6.962 19.335 0.290 1.00 94.50 292 ASN A N 1
ATOM 2221 C CA . ASN A 1 292 ? -7.516 18.432 -0.724 1.00 94.50 292 ASN A CA 1
ATOM 2222 C C . ASN A 1 292 ? -6.446 17.804 -1.642 1.00 94.50 292 ASN A C 1
ATOM 2224 O O . ASN A 1 292 ? -6.800 17.166 -2.635 1.00 94.50 292 ASN A O 1
ATOM 2228 N N . GLU A 1 293 ? -5.158 18.007 -1.341 1.00 95.81 293 GLU A N 1
ATOM 2229 C CA . GLU A 1 293 ? -4.060 17.355 -2.057 1.00 95.81 293 GLU A CA 1
ATOM 2230 C C . GLU A 1 293 ? -3.996 15.876 -1.676 1.00 95.81 293 GLU A C 1
ATOM 2232 O O . GLU A 1 293 ? -4.060 15.537 -0.493 1.00 95.81 293 GLU A O 1
ATOM 2237 N N . VAL A 1 294 ? -3.917 14.999 -2.680 1.00 96.19 294 VAL A N 1
ATOM 2238 C CA . VAL A 1 294 ? -4.133 13.551 -2.515 1.00 96.19 294 VAL A CA 1
ATOM 2239 C C . VAL A 1 294 ? -3.189 12.889 -1.512 1.00 96.19 294 VAL A C 1
ATOM 2241 O O . VAL A 1 294 ? -3.649 12.054 -0.737 1.00 96.19 294 VAL A O 1
ATOM 2244 N N . HIS A 1 295 ? -1.916 13.285 -1.444 1.00 95.38 295 HIS A N 1
ATOM 2245 C CA . HIS A 1 295 ? -1.001 12.753 -0.431 1.00 95.38 295 HIS A CA 1
ATOM 2246 C C . HIS A 1 295 ? -1.232 13.360 0.955 1.00 95.38 295 HIS A C 1
ATOM 2248 O O . HIS A 1 295 ? -1.053 12.696 1.974 1.00 95.38 295 HIS A O 1
ATOM 2254 N N . ALA A 1 296 ? -1.595 14.641 1.027 1.00 95.31 296 ALA A N 1
ATOM 2255 C CA . ALA A 1 296 ? -1.887 15.294 2.295 1.00 95.31 296 ALA A CA 1
ATOM 2256 C C . ALA A 1 296 ? -3.109 14.653 2.968 1.00 95.31 296 ALA A C 1
ATOM 2258 O O . ALA A 1 296 ? -3.037 14.276 4.138 1.00 95.31 296 ALA A O 1
ATOM 2259 N N . ILE A 1 297 ? -4.204 14.486 2.222 1.00 97.44 297 ILE A N 1
ATOM 2260 C CA . ILE A 1 297 ? -5.450 13.920 2.744 1.00 97.44 297 ILE A CA 1
ATOM 2261 C C . ILE A 1 297 ? -5.361 12.406 2.991 1.00 97.44 297 ILE A C 1
ATOM 2263 O O . ILE A 1 297 ? -6.052 11.896 3.878 1.00 97.44 297 ILE A O 1
ATOM 2267 N N . SER A 1 298 ? -4.514 11.674 2.255 1.00 98.00 298 SER A N 1
ATOM 2268 C CA . SER A 1 298 ? -4.344 10.225 2.446 1.00 98.00 298 SER A CA 1
ATOM 2269 C C . SER A 1 298 ? -3.777 9.864 3.815 1.00 98.00 298 SER A C 1
ATOM 2271 O O . SER A 1 298 ? -4.184 8.856 4.392 1.00 98.00 298 SER A O 1
ATOM 2273 N N . GLN A 1 299 ? -2.912 10.714 4.381 1.00 98.00 299 GLN A N 1
ATOM 2274 C CA . GLN A 1 299 ? -2.289 10.481 5.688 1.00 98.00 299 GLN A CA 1
ATOM 2275 C C . GLN A 1 299 ? -3.307 10.335 6.825 1.00 98.00 299 GLN A C 1
ATOM 2277 O O . GLN A 1 299 ? -3.034 9.613 7.783 1.00 98.00 299 GLN A O 1
ATOM 2282 N N . VAL A 1 300 ? -4.489 10.952 6.701 1.00 98.50 300 VAL A N 1
ATOM 2283 C CA . VAL A 1 300 ? -5.583 10.805 7.673 1.00 98.50 300 VAL A CA 1
ATOM 2284 C C . VAL A 1 300 ? -6.115 9.368 7.673 1.00 98.50 300 VAL A C 1
ATOM 2286 O O . VAL A 1 300 ? -6.265 8.763 8.734 1.00 98.50 300 VAL A O 1
ATOM 2289 N N . PHE A 1 301 ? -6.370 8.788 6.495 1.00 98.69 301 PHE A N 1
ATOM 2290 C CA . PHE A 1 301 ? -6.854 7.407 6.393 1.00 98.69 301 PHE A CA 1
ATOM 2291 C C . PHE A 1 301 ? -5.745 6.396 6.716 1.00 98.69 301 PHE A C 1
ATOM 2293 O O . PHE A 1 301 ? -5.986 5.449 7.464 1.00 98.69 301 PHE A O 1
ATOM 2300 N N . THR A 1 302 ? -4.518 6.632 6.234 1.00 98.81 302 THR A N 1
ATOM 2301 C CA . THR A 1 302 ? -3.346 5.799 6.552 1.00 98.81 302 THR A CA 1
ATOM 2302 C C . THR A 1 302 ? -3.113 5.743 8.062 1.00 98.81 302 THR A C 1
ATOM 2304 O O . THR A 1 302 ? -2.981 4.652 8.614 1.00 98.81 302 THR A O 1
ATOM 2307 N N . GLY A 1 303 ? -3.141 6.895 8.744 1.00 98.62 303 GLY A N 1
ATOM 2308 C CA . GLY A 1 303 ? -2.980 6.963 10.197 1.00 98.62 303 GLY A CA 1
ATOM 2309 C C . GLY A 1 303 ? -4.115 6.296 10.966 1.00 98.62 303 GLY A C 1
ATOM 2310 O O . GLY A 1 303 ? -3.872 5.625 11.965 1.00 98.62 303 GLY A O 1
ATOM 2311 N N . ALA A 1 304 ? -5.355 6.376 10.469 1.00 98.75 304 ALA A N 1
ATOM 2312 C CA . ALA A 1 304 ? -6.473 5.639 11.057 1.00 98.75 304 ALA A CA 1
ATOM 2313 C C . ALA A 1 304 ? -6.223 4.123 11.030 1.00 98.75 304 ALA A C 1
ATOM 2315 O O . ALA A 1 304 ? -6.387 3.448 12.045 1.00 98.75 304 ALA A O 1
ATOM 2316 N N . VAL A 1 305 ? -5.806 3.583 9.880 1.00 98.88 305 VAL A N 1
ATOM 2317 C CA . VAL A 1 305 ? -5.519 2.148 9.723 1.00 98.88 305 VAL A CA 1
ATOM 2318 C C . VAL A 1 305 ? -4.312 1.725 10.564 1.00 98.88 305 VAL A C 1
ATOM 2320 O O . VAL A 1 305 ? -4.343 0.641 11.150 1.00 98.88 305 VAL A O 1
ATOM 2323 N N . TYR A 1 306 ? -3.282 2.569 10.666 1.00 98.81 306 TYR A N 1
ATOM 2324 C CA . TYR A 1 306 ? -2.109 2.312 11.505 1.00 98.81 306 TYR A CA 1
ATOM 2325 C C . TYR A 1 306 ? -2.464 2.245 12.997 1.00 98.81 306 TYR A C 1
ATOM 2327 O O . TYR A 1 306 ? -2.094 1.293 13.683 1.00 98.81 306 TYR A O 1
ATOM 2335 N N . ASP A 1 307 ? -3.267 3.185 13.491 1.00 98.69 307 ASP A N 1
ATOM 2336 C CA . ASP A 1 307 ? -3.754 3.153 14.871 1.00 98.69 307 ASP A CA 1
ATOM 2337 C C . ASP A 1 307 ? -4.619 1.918 15.152 1.00 98.69 307 ASP A C 1
ATOM 2339 O O . ASP A 1 307 ? -4.501 1.291 16.204 1.00 98.69 307 ASP A O 1
ATOM 2343 N N . ILE A 1 308 ? -5.485 1.541 14.203 1.00 98.81 308 ILE A N 1
ATOM 2344 C CA . ILE A 1 308 ? -6.303 0.326 14.312 1.00 98.81 308 ILE A CA 1
ATOM 2345 C C . ILE A 1 308 ? -5.396 -0.905 14.407 1.00 98.81 308 ILE A C 1
ATOM 2347 O O . ILE A 1 308 ? -5.659 -1.794 15.216 1.00 98.81 308 ILE A O 1
ATOM 2351 N N . LEU A 1 309 ? -4.315 -0.965 13.622 1.00 98.88 309 LEU A N 1
ATOM 2352 C CA . LEU A 1 309 ? -3.317 -2.028 13.724 1.00 98.88 309 LEU A CA 1
ATOM 2353 C C . LEU A 1 309 ? -2.686 -2.075 15.122 1.00 98.88 309 LEU A C 1
ATOM 2355 O O . LEU A 1 309 ? -2.593 -3.159 15.701 1.00 98.88 309 LEU A O 1
ATOM 2359 N N . ALA A 1 310 ? -2.273 -0.928 15.663 1.00 98.50 310 ALA A N 1
ATOM 2360 C CA . ALA A 1 310 ? -1.660 -0.828 16.986 1.00 98.50 310 ALA A CA 1
ATOM 2361 C C . ALA A 1 310 ? -2.613 -1.262 18.110 1.00 98.50 310 ALA A C 1
ATOM 2363 O O . ALA A 1 310 ? -2.218 -2.038 18.989 1.00 98.50 310 ALA A O 1
ATOM 2364 N N . ASP A 1 311 ? -3.877 -0.840 18.051 1.00 98.38 311 ASP A N 1
ATOM 2365 C CA . ASP A 1 311 ? -4.905 -1.231 19.016 1.00 98.38 311 ASP A CA 1
ATOM 2366 C C . ASP A 1 311 ? -5.187 -2.742 18.956 1.00 98.38 311 ASP A C 1
ATOM 2368 O O . ASP A 1 311 ? -5.167 -3.428 19.984 1.00 98.38 311 ASP A O 1
ATOM 2372 N N . LEU A 1 312 ? -5.389 -3.285 17.747 1.00 98.56 312 LEU A N 1
ATOM 2373 C CA . LEU A 1 312 ? -5.619 -4.718 17.535 1.00 98.56 312 LEU A CA 1
ATOM 2374 C C . LEU A 1 312 ? -4.427 -5.555 18.001 1.00 98.56 312 LEU A C 1
ATOM 2376 O O . LEU A 1 312 ? -4.608 -6.595 18.636 1.00 98.56 312 LEU A O 1
ATOM 2380 N N . TYR A 1 313 ? -3.206 -5.108 17.705 1.00 98.50 313 TYR A N 1
ATOM 2381 C CA . TYR A 1 313 ? -1.994 -5.811 18.101 1.00 98.50 313 TYR A CA 1
ATOM 2382 C C . TYR A 1 313 ? -1.824 -5.808 19.618 1.00 98.50 313 TYR A C 1
ATOM 2384 O O . TYR A 1 313 ? -1.547 -6.854 20.200 1.00 98.50 313 TYR A O 1
ATOM 2392 N N . THR A 1 314 ? -2.079 -4.672 20.269 1.00 97.44 314 THR A N 1
ATOM 2393 C CA . THR A 1 314 ? -2.054 -4.558 21.732 1.00 97.44 314 THR A CA 1
ATOM 2394 C C . THR A 1 314 ? -3.058 -5.515 22.380 1.00 97.44 314 THR A C 1
ATOM 2396 O O . THR A 1 314 ? -2.702 -6.259 23.302 1.00 97.44 314 THR A O 1
ATOM 2399 N N . PHE A 1 315 ? -4.296 -5.556 21.872 1.00 97.94 315 PHE A N 1
ATOM 2400 C CA . PHE A 1 315 ? -5.327 -6.479 22.353 1.00 97.94 315 PHE A CA 1
ATOM 2401 C C . PHE A 1 315 ? -4.906 -7.944 22.164 1.00 97.94 315 PHE A C 1
ATOM 2403 O O . PHE A 1 315 ? -4.908 -8.714 23.131 1.00 97.94 315 PHE A O 1
ATOM 2410 N N . GLU A 1 316 ? -4.496 -8.342 20.958 1.00 98.12 316 GLU A N 1
ATOM 2411 C CA . GLU A 1 316 ? -4.153 -9.740 20.679 1.00 98.12 316 GLU A CA 1
ATOM 2412 C C . GLU A 1 316 ? -2.880 -10.193 21.394 1.00 98.12 316 GLU A C 1
ATOM 2414 O O . GLU A 1 316 ? -2.833 -11.310 21.919 1.00 98.12 316 GLU A O 1
ATOM 2419 N N . LEU A 1 317 ? -1.877 -9.322 21.521 1.00 97.56 317 LEU A N 1
ATOM 2420 C CA . LEU A 1 317 ? -0.672 -9.616 22.291 1.00 97.56 317 LEU A CA 1
ATOM 2421 C C . LEU A 1 317 ? -1.024 -9.871 23.757 1.00 97.56 317 LEU A C 1
ATOM 2423 O O . LEU A 1 317 ? -0.588 -10.872 24.325 1.00 97.56 317 LEU A O 1
ATOM 2427 N N . SER A 1 318 ? -1.881 -9.040 24.359 1.00 96.25 318 SER A N 1
ATOM 2428 C CA . SER A 1 318 ? -2.315 -9.234 25.748 1.00 96.25 318 SER A CA 1
ATOM 2429 C C . SER A 1 318 ? -2.983 -10.602 25.973 1.00 96.25 318 SER A C 1
ATOM 2431 O O . SER A 1 318 ? -2.746 -11.250 27.001 1.00 96.25 318 SER A O 1
ATOM 2433 N N . ARG A 1 319 ? -3.756 -11.069 24.981 1.00 95.88 319 ARG A N 1
ATOM 2434 C CA . ARG A 1 319 ? -4.461 -12.356 24.971 1.00 95.88 319 ARG A CA 1
ATOM 2435 C C . ARG A 1 319 ? -3.536 -13.547 24.735 1.00 95.88 319 ARG A C 1
ATOM 2437 O O . ARG A 1 319 ? -3.753 -14.603 25.331 1.00 95.88 319 ARG A O 1
ATOM 2444 N N . GLN A 1 320 ? -2.551 -13.401 23.851 1.00 96.06 320 GLN A N 1
ATOM 2445 C CA . GLN A 1 320 ? -1.780 -14.518 23.293 1.00 96.06 320 GLN A CA 1
ATOM 2446 C C . GLN A 1 320 ? -0.319 -14.581 23.763 1.00 96.06 320 GLN A C 1
ATOM 2448 O O . GLN A 1 320 ? 0.350 -15.575 23.483 1.00 96.06 320 GLN A O 1
ATOM 2453 N N . GLN A 1 321 ? 0.166 -13.603 24.538 1.00 92.94 321 GLN A N 1
ATOM 2454 C CA . GLN A 1 321 ? 1.562 -13.510 25.014 1.00 92.94 321 GLN A CA 1
ATOM 2455 C C . GLN A 1 321 ? 2.090 -14.747 25.761 1.00 92.94 321 GLN A C 1
ATOM 2457 O O . GLN A 1 321 ? 3.295 -14.924 25.891 1.00 92.94 321 GLN A O 1
ATOM 2462 N N . ARG A 1 322 ? 1.214 -15.615 26.288 1.00 94.44 322 ARG A N 1
ATOM 2463 C CA . ARG A 1 322 ? 1.625 -16.869 26.952 1.00 94.44 322 ARG A CA 1
ATOM 2464 C C . ARG A 1 322 ? 1.833 -18.037 25.986 1.00 94.44 322 ARG A C 1
ATOM 2466 O O . ARG A 1 322 ? 2.353 -19.067 26.402 1.00 94.44 322 ARG A O 1
ATOM 2473 N N . THR A 1 323 ? 1.369 -17.913 24.746 1.00 96.44 323 THR A N 1
ATOM 2474 C CA . THR A 1 323 ? 1.300 -19.009 23.767 1.00 96.44 323 THR A CA 1
ATOM 2475 C C . THR A 1 323 ? 1.975 -18.695 22.440 1.00 96.44 323 THR A C 1
ATOM 2477 O O . THR A 1 323 ? 2.243 -19.625 21.684 1.00 96.44 323 THR A O 1
ATOM 2480 N N . LYS A 1 324 ? 2.222 -17.418 22.135 1.00 97.25 324 LYS A N 1
ATOM 2481 C CA . LYS A 1 324 ? 2.849 -16.977 20.888 1.00 97.25 324 LYS A CA 1
ATOM 2482 C C . LYS A 1 324 ? 3.847 -15.859 21.151 1.00 97.25 324 LYS A C 1
ATOM 2484 O O . LYS A 1 324 ? 3.619 -15.016 22.018 1.00 97.25 324 LYS A O 1
ATOM 2489 N N . ASP A 1 325 ? 4.905 -15.847 20.351 1.00 97.31 325 ASP A N 1
ATOM 2490 C CA . ASP A 1 325 ? 5.860 -14.747 20.319 1.00 97.31 325 ASP A CA 1
ATOM 2491 C C . ASP A 1 325 ? 5.205 -13.489 19.744 1.00 97.31 325 ASP A C 1
ATOM 2493 O O . ASP A 1 325 ? 4.351 -13.558 18.856 1.00 97.31 325 ASP A O 1
ATOM 2497 N N . ALA A 1 326 ? 5.646 -12.330 20.223 1.00 98.12 326 ALA A N 1
ATOM 2498 C CA . ALA A 1 326 ? 5.115 -11.030 19.825 1.00 98.12 326 ALA A CA 1
ATOM 2499 C C . ALA A 1 326 ? 5.164 -10.806 18.300 1.00 98.12 326 ALA A C 1
ATOM 2501 O O . ALA A 1 326 ? 4.176 -10.372 17.713 1.00 98.12 326 ALA A O 1
ATOM 2502 N N . ALA A 1 327 ? 6.254 -11.207 17.634 1.00 98.31 327 ALA A N 1
ATOM 2503 C CA . ALA A 1 327 ? 6.375 -11.121 16.177 1.00 98.31 327 ALA A CA 1
ATOM 2504 C C . ALA A 1 327 ? 5.329 -11.977 15.440 1.00 98.31 327 ALA A C 1
ATOM 2506 O O . ALA A 1 327 ? 4.754 -11.531 14.452 1.00 98.31 327 ALA A O 1
ATOM 2507 N N . VAL A 1 328 ? 5.027 -13.183 15.938 1.00 98.44 328 VAL A N 1
ATOM 2508 C CA . VAL A 1 328 ? 3.994 -14.053 15.348 1.00 98.44 328 VAL A CA 1
ATOM 2509 C C . VAL A 1 328 ? 2.616 -13.413 15.485 1.00 98.44 328 VAL A C 1
ATOM 2511 O O . VAL A 1 328 ? 1.866 -13.371 14.511 1.00 98.44 328 VAL A O 1
ATOM 2514 N N . VAL A 1 329 ? 2.299 -12.876 16.668 1.00 98.56 329 VAL A N 1
ATOM 2515 C CA . VAL A 1 329 ? 1.036 -12.160 16.897 1.00 98.56 329 VAL A CA 1
ATOM 2516 C C . VAL A 1 329 ? 0.928 -10.950 15.966 1.00 98.56 329 VAL A C 1
ATOM 2518 O O . VAL A 1 329 ? -0.116 -10.750 15.355 1.00 98.56 329 VAL A O 1
ATOM 2521 N N . LEU A 1 330 ? 2.007 -10.183 15.792 1.00 98.75 330 LEU A N 1
ATOM 2522 C CA . LEU A 1 330 ? 2.024 -9.022 14.904 1.00 98.75 330 LEU A CA 1
ATOM 2523 C C . LEU A 1 330 ? 1.739 -9.403 13.445 1.00 98.75 330 LEU A C 1
ATOM 2525 O O . LEU A 1 330 ? 0.896 -8.773 12.810 1.00 98.75 330 LEU A O 1
ATOM 2529 N N . ILE A 1 331 ? 2.395 -10.448 12.928 1.00 98.69 331 ILE A N 1
ATOM 2530 C CA . ILE A 1 331 ? 2.186 -10.941 11.556 1.00 98.69 331 ILE A CA 1
ATOM 2531 C C . ILE A 1 331 ? 0.728 -11.376 11.355 1.00 98.69 331 ILE A C 1
ATOM 2533 O O . ILE A 1 331 ? 0.102 -11.029 10.352 1.00 98.69 331 ILE A O 1
ATOM 2537 N N . GLU A 1 332 ? 0.169 -12.134 12.302 1.00 98.56 332 GLU A N 1
ATOM 2538 C CA . GLU A 1 332 ? -1.217 -12.604 12.233 1.00 98.56 332 GLU A CA 1
ATOM 2539 C C . GLU A 1 332 ? -2.220 -11.444 12.292 1.00 98.56 332 GLU A C 1
ATOM 2541 O O . GLU A 1 332 ? -3.142 -11.397 11.473 1.00 98.56 332 GLU A O 1
ATOM 2546 N N . THR A 1 333 ? -2.020 -10.485 13.201 1.00 98.69 333 THR A N 1
ATOM 2547 C CA . THR A 1 333 ? -2.875 -9.298 13.329 1.00 98.69 333 THR A CA 1
ATOM 2548 C C . THR A 1 333 ? -2.803 -8.420 12.081 1.00 98.69 333 THR A C 1
ATOM 2550 O O . THR A 1 333 ? -3.843 -8.025 11.550 1.00 98.69 333 THR A O 1
ATOM 2553 N N . ALA A 1 334 ? -1.601 -8.157 11.563 1.00 98.75 334 ALA A N 1
ATOM 2554 C CA . ALA A 1 334 ? -1.407 -7.382 10.341 1.00 98.75 334 ALA A CA 1
ATOM 2555 C C . ALA A 1 334 ? -2.065 -8.058 9.130 1.00 98.75 334 ALA A C 1
ATOM 2557 O O . ALA A 1 334 ? -2.762 -7.403 8.360 1.00 98.75 334 ALA A O 1
ATOM 2558 N N . SER A 1 335 ? -1.917 -9.379 9.000 1.00 98.75 335 SER A N 1
ATOM 2559 C CA . SER A 1 335 ? -2.572 -10.179 7.958 1.00 98.75 335 SER A CA 1
ATOM 2560 C C . SER A 1 335 ? -4.104 -10.121 8.061 1.00 98.75 335 SER A C 1
ATOM 2562 O O . SER A 1 335 ? -4.796 -9.933 7.055 1.00 98.75 335 SER A O 1
ATOM 2564 N N . ALA A 1 336 ? -4.655 -10.223 9.275 1.00 98.69 336 ALA A N 1
ATOM 2565 C CA . ALA A 1 336 ? -6.095 -10.132 9.510 1.00 98.69 336 ALA A CA 1
ATOM 2566 C C . ALA A 1 336 ? -6.655 -8.738 9.178 1.00 98.69 336 ALA A C 1
ATOM 2568 O O . ALA A 1 336 ? -7.701 -8.637 8.523 1.00 98.69 336 ALA A O 1
ATOM 2569 N N . LEU A 1 337 ? -5.948 -7.670 9.566 1.00 98.88 337 LEU A N 1
ATOM 2570 C CA . LEU A 1 337 ? -6.335 -6.298 9.238 1.00 98.88 337 LEU A CA 1
ATOM 2571 C C . LEU A 1 337 ? -6.185 -6.008 7.740 1.00 98.88 337 LEU A C 1
ATOM 2573 O O . LEU A 1 337 ? -7.102 -5.439 7.153 1.00 98.88 337 LEU A O 1
ATOM 2577 N N . CYS A 1 338 ? -5.106 -6.464 7.096 1.00 98.81 338 CYS A N 1
ATOM 2578 C CA . CYS A 1 338 ? -4.927 -6.351 5.647 1.00 98.81 338 CYS A CA 1
ATOM 2579 C C . CYS A 1 338 ? -6.119 -6.971 4.906 1.00 98.81 338 CYS A C 1
ATOM 2581 O O . CYS A 1 338 ? -6.737 -6.328 4.057 1.00 98.81 338 CYS A O 1
ATOM 2583 N N . LYS A 1 339 ? -6.535 -8.182 5.306 1.00 98.62 339 LYS A N 1
ATOM 2584 C CA . LYS A 1 339 ? -7.737 -8.844 4.778 1.00 98.62 339 LYS A CA 1
ATOM 2585 C C . LYS A 1 339 ? -9.021 -8.063 5.063 1.00 98.62 339 LYS A C 1
ATOM 2587 O O . LYS A 1 339 ? -9.945 -8.097 4.253 1.00 98.62 339 LYS A O 1
ATOM 2592 N N . LEU A 1 340 ? -9.148 -7.433 6.231 1.00 98.81 340 LEU A N 1
ATOM 2593 C CA . LEU A 1 340 ? -10.319 -6.624 6.582 1.00 98.81 340 LEU A CA 1
ATOM 2594 C C . LEU A 1 340 ? -10.433 -5.382 5.694 1.00 98.81 340 LEU A C 1
ATOM 2596 O O . LEU A 1 340 ? -11.490 -5.155 5.110 1.00 98.81 340 LEU A O 1
ATOM 2600 N N . VAL A 1 341 ? -9.341 -4.630 5.553 1.00 98.75 341 VAL A N 1
ATOM 2601 C CA . VAL A 1 341 ? -9.282 -3.433 4.706 1.00 98.75 341 VAL A CA 1
ATOM 2602 C C . VAL A 1 341 ? -9.465 -3.798 3.232 1.00 98.75 341 VAL A C 1
ATOM 2604 O O . VAL A 1 341 ? -10.237 -3.144 2.539 1.00 98.75 341 VAL A O 1
ATOM 2607 N N . PHE A 1 342 ? -8.831 -4.878 2.761 1.00 98.62 342 PHE A N 1
ATOM 2608 C CA . PHE A 1 342 ? -9.005 -5.387 1.398 1.00 98.62 342 PHE A CA 1
ATOM 2609 C C . PHE A 1 342 ? -10.477 -5.683 1.082 1.00 98.62 342 PHE A C 1
ATOM 2611 O O . PHE A 1 342 ? -11.007 -5.169 0.099 1.00 98.62 342 PHE A O 1
ATOM 2618 N N . ASP A 1 343 ? -11.165 -6.454 1.932 1.00 98.56 343 ASP A N 1
ATOM 2619 C CA . ASP A 1 343 ? -12.585 -6.767 1.724 1.00 98.56 343 ASP A CA 1
ATOM 2620 C C . ASP A 1 343 ? -13.461 -5.519 1.777 1.00 98.56 343 ASP A C 1
ATOM 2622 O O . ASP A 1 343 ? -14.410 -5.398 1.001 1.00 98.56 343 ASP A O 1
ATOM 2626 N N . ALA A 1 344 ? -13.138 -4.589 2.678 1.00 98.69 344 ALA A N 1
ATOM 2627 C CA . ALA A 1 344 ? -13.863 -3.340 2.799 1.00 98.69 344 ALA A CA 1
ATOM 2628 C C . ALA A 1 344 ? -13.751 -2.503 1.522 1.00 98.69 344 ALA A C 1
ATOM 2630 O O . ALA A 1 344 ? -14.769 -2.071 0.989 1.00 98.69 344 ALA A O 1
ATOM 2631 N N . ILE A 1 345 ? -12.540 -2.362 0.979 1.00 98.50 345 ILE A N 1
ATOM 2632 C CA . ILE A 1 345 ? -12.290 -1.681 -0.294 1.00 98.50 345 ILE A CA 1
ATOM 2633 C C . ILE A 1 345 ? -13.031 -2.379 -1.428 1.00 98.50 345 ILE A C 1
ATOM 2635 O O . ILE A 1 345 ? -13.742 -1.714 -2.173 1.00 98.50 345 ILE A O 1
ATOM 2639 N N . VAL A 1 346 ? -12.946 -3.708 -1.545 1.00 98.12 346 VAL A N 1
ATOM 2640 C CA . VAL A 1 346 ? -13.678 -4.464 -2.577 1.00 98.12 346 VAL A CA 1
ATOM 2641 C C . VAL A 1 346 ? -15.191 -4.226 -2.479 1.00 98.12 346 VAL A C 1
ATOM 2643 O O . VAL A 1 346 ? -15.850 -4.063 -3.509 1.00 98.12 346 VAL A O 1
ATOM 2646 N N . ALA A 1 347 ? -15.739 -4.134 -1.266 1.00 98.44 347 ALA A N 1
ATOM 2647 C CA . ALA A 1 347 ? -17.163 -3.911 -1.019 1.00 98.44 347 ALA A CA 1
ATOM 2648 C C . ALA A 1 347 ? -17.616 -2.436 -1.097 1.00 98.44 347 ALA A C 1
ATOM 2650 O O . ALA A 1 347 ? -18.824 -2.179 -1.099 1.00 98.44 347 ALA A O 1
ATOM 2651 N N . SER A 1 348 ? -16.690 -1.477 -1.157 1.00 98.44 348 SER A N 1
ATOM 2652 C CA . SER A 1 348 ? -16.986 -0.043 -1.294 1.00 98.44 348 SER A CA 1
ATOM 2653 C C . SER A 1 348 ? -17.525 0.321 -2.687 1.00 98.44 348 SER A C 1
ATOM 2655 O O . SER A 1 348 ? -17.414 -0.480 -3.624 1.00 98.44 348 SER A O 1
ATOM 2657 N N . PRO A 1 349 ? -18.107 1.523 -2.873 1.00 97.88 349 PRO A N 1
ATOM 2658 C CA . PRO A 1 349 ? -18.557 1.994 -4.182 1.00 97.88 349 PRO A CA 1
ATOM 2659 C C . PRO A 1 349 ? -17.486 1.850 -5.275 1.00 97.88 349 PRO A C 1
ATOM 2661 O O . PRO A 1 349 ? -16.290 2.024 -5.034 1.00 97.88 349 PRO A O 1
ATOM 2664 N N . ALA A 1 350 ? -17.911 1.499 -6.492 1.00 96.25 350 ALA A N 1
ATOM 2665 C CA . ALA A 1 350 ? -17.006 1.358 -7.640 1.00 96.25 350 ALA A CA 1
ATOM 2666 C C . ALA A 1 350 ? -16.376 2.695 -8.071 1.00 96.25 350 ALA A C 1
ATOM 2668 O O . ALA A 1 350 ? -15.322 2.710 -8.703 1.00 96.25 350 ALA A O 1
ATOM 2669 N N . THR A 1 351 ? -17.041 3.789 -7.715 1.00 96.19 351 THR A N 1
ATOM 2670 C CA . THR A 1 351 ? -16.789 5.172 -8.110 1.00 96.19 351 THR A CA 1
ATOM 2671 C C . THR A 1 351 ? -17.070 6.081 -6.917 1.00 96.19 351 THR A C 1
ATOM 2673 O O . THR A 1 351 ? -17.886 5.724 -6.062 1.00 96.19 351 THR A O 1
ATOM 2676 N N . GLY A 1 352 ? -16.373 7.213 -6.826 1.00 94.38 352 GLY A N 1
ATOM 2677 C CA . GLY A 1 352 ? -16.597 8.236 -5.797 1.00 94.38 352 GLY A CA 1
ATOM 2678 C C . GLY A 1 352 ? -16.613 7.758 -4.335 1.00 94.38 352 GLY A C 1
ATOM 2679 O O . GLY A 1 352 ? -17.334 8.328 -3.517 1.00 94.38 352 GLY A O 1
ATOM 2680 N N . ALA A 1 353 ? -15.871 6.699 -3.990 1.00 97.00 353 ALA A N 1
ATOM 2681 C CA . ALA A 1 353 ? -15.859 6.165 -2.629 1.00 97.00 353 ALA A CA 1
ATOM 2682 C C . ALA A 1 353 ? -15.225 7.154 -1.637 1.00 97.00 353 ALA A C 1
ATOM 2684 O O . ALA A 1 353 ? -14.186 7.761 -1.915 1.00 97.00 353 ALA A O 1
ATOM 2685 N N . ARG A 1 354 ? -15.832 7.271 -0.456 1.00 97.19 354 ARG A N 1
ATOM 2686 C CA . ARG A 1 354 ? -15.383 8.114 0.659 1.00 97.19 354 ARG A CA 1
ATOM 2687 C C . ARG A 1 354 ? -14.793 7.257 1.776 1.00 97.19 354 ARG A C 1
ATOM 2689 O O . ARG A 1 354 ? -15.009 6.045 1.845 1.00 97.19 354 ARG A O 1
ATOM 2696 N N . TYR A 1 355 ? -14.097 7.896 2.710 1.00 98.50 355 TYR A N 1
ATOM 2697 C CA . TYR A 1 355 ? -13.486 7.219 3.856 1.00 98.50 355 TYR A CA 1
ATOM 2698 C C . TYR A 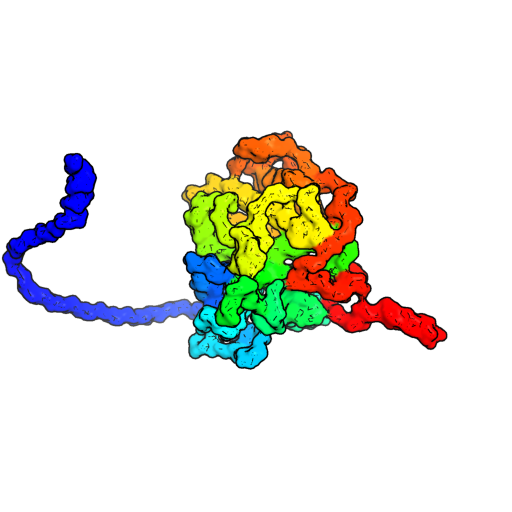1 355 ? -14.525 6.514 4.744 1.00 98.50 355 TYR A C 1
ATOM 2700 O O . TYR A 1 355 ? -14.305 5.375 5.157 1.00 98.50 355 TYR A O 1
ATOM 2708 N N . VAL A 1 356 ? -15.687 7.143 4.973 1.00 98.25 356 VAL A N 1
ATOM 2709 C CA . VAL A 1 356 ? -16.797 6.544 5.741 1.00 98.25 356 VAL A CA 1
ATOM 2710 C C . VAL A 1 356 ? -17.344 5.273 5.087 1.00 98.25 356 VAL A C 1
ATOM 2712 O O . VAL A 1 356 ? -17.713 4.333 5.789 1.00 98.25 356 VAL A O 1
ATOM 2715 N N . ASP A 1 357 ? -17.342 5.199 3.751 1.00 98.44 357 ASP A N 1
ATOM 2716 C CA . ASP A 1 357 ? -17.841 4.025 3.037 1.00 98.44 357 ASP A CA 1
ATOM 2717 C C . ASP A 1 357 ? -16.943 2.815 3.345 1.00 98.44 357 ASP A C 1
ATOM 2719 O O . ASP A 1 357 ? -17.441 1.748 3.705 1.00 98.44 357 ASP A O 1
ATOM 2723 N N . VAL A 1 358 ? -15.615 2.997 3.311 1.00 98.75 358 VAL A N 1
ATOM 2724 C CA . VAL A 1 358 ? -14.651 1.945 3.680 1.00 98.75 358 VAL A CA 1
ATOM 2725 C C . VAL A 1 358 ? -14.750 1.602 5.170 1.00 98.75 358 VAL A C 1
ATOM 2727 O O . VAL A 1 358 ? -14.798 0.421 5.511 1.00 98.75 358 VAL A O 1
ATOM 2730 N N . ALA A 1 359 ? -14.849 2.599 6.056 1.00 98.69 359 ALA A N 1
ATOM 2731 C CA . ALA A 1 359 ? -14.993 2.379 7.498 1.00 98.69 359 ALA A CA 1
ATOM 2732 C C . ALA A 1 359 ? -16.224 1.515 7.829 1.00 98.69 359 ALA A C 1
ATOM 2734 O O . ALA A 1 359 ? -16.112 0.514 8.540 1.00 98.69 359 ALA A O 1
ATOM 2735 N N . ASN A 1 360 ? -17.381 1.829 7.240 1.00 98.81 360 ASN A N 1
ATOM 2736 C CA . ASN A 1 360 ? -18.601 1.038 7.409 1.00 98.81 360 ASN A CA 1
ATOM 2737 C C . ASN A 1 360 ? -18.444 -0.385 6.859 1.00 98.81 360 ASN A C 1
ATOM 2739 O O . ASN A 1 360 ? -18.880 -1.342 7.503 1.00 98.81 360 ASN A O 1
ATOM 2743 N N . LYS A 1 361 ? -17.765 -0.572 5.718 1.00 98.81 361 LYS A N 1
ATOM 2744 C CA . LYS A 1 361 ? -17.476 -1.924 5.212 1.00 98.81 361 LYS A CA 1
ATOM 2745 C C . LYS A 1 361 ? -16.514 -2.706 6.104 1.00 98.81 361 LYS A C 1
ATOM 2747 O O . LYS A 1 361 ? -16.715 -3.910 6.258 1.00 98.81 361 LYS A O 1
ATOM 2752 N N . MET A 1 362 ? -15.548 -2.056 6.757 1.00 98.81 362 MET A N 1
ATOM 2753 C CA . MET A 1 362 ? -14.705 -2.700 7.773 1.00 98.81 362 MET A CA 1
ATOM 2754 C C . MET A 1 362 ? -15.530 -3.143 8.987 1.00 98.81 362 MET A C 1
ATOM 2756 O O . MET A 1 362 ? -15.416 -4.291 9.415 1.00 98.81 362 MET A O 1
ATOM 2760 N N . LEU A 1 363 ? -16.399 -2.278 9.517 1.00 98.75 363 LEU A N 1
ATOM 2761 C CA . LEU A 1 363 ? -17.261 -2.602 10.660 1.00 98.75 363 LEU A CA 1
ATOM 2762 C C . LEU A 1 363 ? -18.194 -3.787 10.358 1.00 98.75 363 LEU A C 1
ATOM 2764 O O . LEU A 1 363 ? -18.253 -4.749 11.129 1.00 98.75 363 LEU A O 1
ATOM 2768 N N . GLN A 1 364 ? -18.865 -3.751 9.204 1.00 98.69 364 GLN A N 1
ATOM 2769 C CA . GLN A 1 364 ? -19.762 -4.812 8.735 1.00 98.69 364 GLN A CA 1
ATOM 2770 C C . GLN A 1 364 ? -19.012 -6.132 8.516 1.00 98.69 364 GLN A C 1
ATOM 2772 O O . GLN A 1 364 ? -19.461 -7.186 8.967 1.00 98.69 364 GLN A O 1
ATOM 2777 N N . ALA A 1 365 ? -17.853 -6.096 7.851 1.00 98.31 365 ALA A N 1
ATOM 2778 C CA . ALA A 1 365 ? -17.048 -7.290 7.610 1.00 98.31 365 ALA A CA 1
ATOM 2779 C C . ALA A 1 365 ? -16.529 -7.905 8.918 1.00 98.31 365 ALA A C 1
ATOM 2781 O O . ALA A 1 365 ? -16.571 -9.125 9.066 1.00 98.31 365 ALA A O 1
ATOM 2782 N N . SER A 1 366 ? -16.103 -7.079 9.877 1.00 98.50 366 SER A N 1
ATOM 2783 C CA . SER A 1 366 ? -15.649 -7.540 11.190 1.00 98.50 366 SER A CA 1
ATOM 2784 C C . SER A 1 366 ? -16.773 -8.234 11.972 1.00 98.50 366 SER A C 1
ATOM 2786 O O . SER A 1 366 ? -16.587 -9.336 12.491 1.00 98.50 366 SER A O 1
ATOM 2788 N N . ALA A 1 367 ? -17.979 -7.651 11.986 1.00 97.88 367 ALA A N 1
ATOM 2789 C CA . ALA A 1 367 ? -19.153 -8.282 12.594 1.00 97.88 367 ALA A CA 1
ATOM 2790 C C . ALA A 1 367 ? -19.510 -9.619 11.921 1.00 97.88 367 ALA A C 1
ATOM 2792 O O . ALA A 1 367 ? -19.709 -10.623 12.603 1.00 97.88 367 ALA A O 1
ATOM 2793 N N . ASN A 1 368 ? -19.522 -9.661 10.586 1.00 97.38 368 ASN A N 1
ATOM 2794 C CA . ASN A 1 368 ? -19.866 -10.864 9.820 1.00 97.38 368 ASN A CA 1
ATOM 2795 C C . ASN A 1 368 ? -18.874 -12.021 10.023 1.00 97.38 368 ASN A C 1
ATOM 2797 O O . ASN A 1 368 ? -19.259 -13.184 9.909 1.00 97.38 368 ASN A O 1
ATOM 2801 N N . ARG A 1 369 ? -17.604 -11.718 10.321 1.00 95.94 369 ARG A N 1
ATOM 2802 C CA . ARG A 1 369 ? -16.575 -12.716 10.664 1.00 95.94 369 ARG A CA 1
ATOM 2803 C C . ARG A 1 369 ? -16.703 -13.243 12.095 1.00 95.94 369 ARG A C 1
ATOM 2805 O O . ARG A 1 369 ? -16.097 -14.263 12.411 1.00 95.94 369 ARG A O 1
ATOM 2812 N N . GLY A 1 370 ? -17.494 -12.579 12.941 1.00 96.62 370 GLY A N 1
ATOM 2813 C CA . GLY A 1 370 ? -17.593 -12.891 14.365 1.00 96.62 370 GLY A CA 1
ATOM 2814 C C . GLY A 1 370 ? -16.394 -12.396 15.174 1.00 96.62 370 GLY A C 1
ATOM 2815 O O . GLY A 1 370 ? -16.090 -12.972 16.219 1.00 96.62 370 GLY A O 1
ATOM 2816 N N . ASP A 1 371 ? -15.707 -11.354 14.700 1.00 97.44 371 ASP A N 1
ATOM 2817 C CA . ASP A 1 371 ? -14.600 -10.746 15.436 1.00 97.44 371 ASP A CA 1
ATOM 2818 C C . ASP A 1 371 ? -15.092 -10.147 16.774 1.00 97.44 371 ASP A C 1
ATOM 2820 O O . ASP A 1 371 ? -16.249 -9.697 16.862 1.00 97.44 371 ASP A O 1
ATOM 2824 N N . PRO A 1 372 ? -14.224 -10.065 17.804 1.00 97.12 372 PRO A N 1
ATOM 2825 C CA . PRO A 1 372 ? -14.537 -9.401 19.070 1.00 97.12 372 PRO A CA 1
A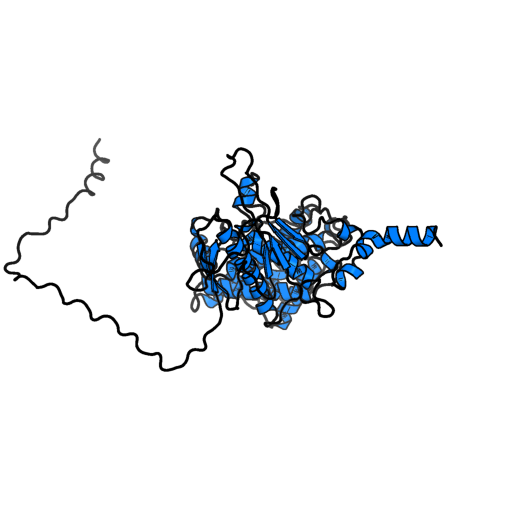TOM 2826 C C . PRO A 1 372 ? -15.127 -7.994 18.884 1.00 97.12 372 PRO A C 1
ATOM 2828 O O . PRO A 1 372 ? -14.667 -7.227 18.042 1.00 97.12 372 PRO A O 1
ATOM 2831 N N . ALA A 1 373 ? -16.108 -7.612 19.707 1.00 96.94 373 ALA A N 1
ATOM 2832 C CA . ALA A 1 373 ? -16.746 -6.290 19.625 1.00 96.94 373 ALA A CA 1
ATOM 2833 C C . ALA A 1 373 ? -15.760 -5.131 19.842 1.00 96.94 373 ALA A C 1
ATOM 2835 O O . ALA A 1 373 ? -15.897 -4.056 19.251 1.00 96.94 373 ALA A O 1
ATOM 2836 N N . VAL A 1 374 ? -14.701 -5.371 20.618 1.00 97.44 374 VAL A N 1
ATOM 2837 C CA . VAL A 1 374 ? -13.632 -4.389 20.817 1.00 97.44 374 VAL A CA 1
ATOM 2838 C C . VAL A 1 374 ? -12.914 -4.016 19.510 1.00 97.44 374 VAL A C 1
ATOM 2840 O O . VAL A 1 374 ? -12.511 -2.866 19.362 1.00 97.44 374 VAL A O 1
ATOM 2843 N N . TYR A 1 375 ? -12.856 -4.906 18.507 1.00 98.19 375 TYR A N 1
ATOM 2844 C CA . TYR A 1 375 ? -12.269 -4.592 17.194 1.00 98.19 375 TYR A CA 1
ATOM 2845 C C . TYR A 1 375 ? -13.035 -3.468 16.505 1.00 98.19 375 TYR A C 1
ATOM 2847 O O . TYR A 1 375 ? -12.449 -2.487 16.051 1.00 98.19 375 TYR A O 1
ATOM 2855 N N . ARG A 1 376 ? -14.366 -3.582 16.473 1.00 97.81 376 ARG A N 1
ATOM 2856 C CA . ARG A 1 376 ? -15.245 -2.550 15.911 1.00 97.81 376 ARG A CA 1
ATOM 2857 C C . ARG A 1 376 ? -15.162 -1.255 16.706 1.00 97.81 376 ARG A C 1
ATOM 2859 O O . ARG A 1 376 ? -15.241 -0.181 16.118 1.00 97.81 376 ARG A O 1
ATOM 2866 N N . THR A 1 377 ? -14.923 -1.343 18.014 1.00 97.38 377 THR A N 1
ATOM 2867 C CA . THR A 1 377 ? -14.649 -0.174 18.856 1.00 97.38 377 THR A CA 1
ATOM 2868 C C . THR A 1 377 ? -13.345 0.524 18.485 1.00 97.38 377 THR A C 1
ATOM 2870 O O . THR A 1 377 ? -13.377 1.740 18.313 1.00 97.38 377 THR A O 1
ATOM 2873 N N . PHE A 1 378 ? -12.243 -0.200 18.269 1.00 97.88 378 PHE A N 1
ATOM 2874 C CA . PHE A 1 378 ? -10.999 0.392 17.757 1.00 97.88 378 PHE A CA 1
ATOM 2875 C C . PHE A 1 378 ? -11.223 1.071 16.404 1.00 97.88 378 PHE A C 1
ATOM 2877 O O . PHE A 1 378 ? -10.912 2.249 16.245 1.00 97.88 378 PHE A O 1
ATOM 2884 N N . ILE A 1 379 ? -11.868 0.371 15.465 1.00 98.38 379 ILE A N 1
ATOM 2885 C CA . ILE A 1 379 ? -12.159 0.883 14.120 1.00 98.38 379 ILE A CA 1
ATOM 2886 C C . ILE A 1 379 ? -12.937 2.204 14.182 1.00 98.38 379 ILE A C 1
ATOM 2888 O O . ILE A 1 379 ? -12.463 3.222 13.677 1.00 98.38 379 ILE A O 1
ATOM 2892 N N . ARG A 1 380 ? -14.112 2.227 14.827 1.00 96.81 380 ARG A N 1
ATOM 2893 C CA . ARG A 1 380 ? -14.949 3.441 14.860 1.00 96.81 380 ARG A CA 1
ATOM 2894 C C . ARG A 1 380 ? -14.306 4.579 15.651 1.00 96.81 380 ARG A C 1
ATOM 2896 O O . ARG A 1 380 ? -14.421 5.727 15.241 1.00 96.81 380 ARG A O 1
ATOM 2903 N N . ASN A 1 381 ? -13.590 4.286 16.738 1.00 97.19 381 ASN A N 1
ATOM 2904 C CA . ASN A 1 381 ? -12.938 5.317 17.545 1.00 97.19 381 ASN A CA 1
ATOM 2905 C C . ASN A 1 381 ? -11.780 5.988 16.793 1.00 97.19 381 ASN A C 1
ATOM 2907 O O . ASN A 1 381 ? -11.688 7.217 16.807 1.00 97.19 381 ASN A O 1
ATOM 2911 N N . ARG A 1 382 ? -10.932 5.210 16.105 1.00 97.88 382 ARG A N 1
ATOM 2912 C CA . ARG A 1 382 ? -9.802 5.745 15.326 1.00 97.88 382 ARG A CA 1
ATOM 2913 C C . ARG A 1 382 ? -10.248 6.506 14.084 1.00 97.88 382 ARG A C 1
ATOM 2915 O O . ARG A 1 382 ? -9.660 7.534 13.760 1.00 97.88 382 ARG A O 1
ATOM 2922 N N . PHE A 1 383 ? -11.339 6.090 13.442 1.00 98.50 383 PHE A N 1
ATOM 2923 C CA . PHE A 1 383 ? -11.950 6.902 12.389 1.00 98.50 383 PHE A CA 1
ATOM 2924 C C . PHE A 1 383 ? -12.623 8.173 12.937 1.00 98.50 383 PHE A C 1
ATOM 2926 O O . PHE A 1 383 ? -12.501 9.241 12.337 1.00 98.50 383 PHE A O 1
ATOM 2933 N N . ALA A 1 384 ? -13.302 8.106 14.084 1.00 98.00 384 ALA A N 1
ATOM 2934 C CA . ALA A 1 384 ? -13.980 9.263 14.669 1.00 98.00 384 ALA A CA 1
ATOM 2935 C C . ALA A 1 384 ? -13.016 10.339 15.196 1.00 98.00 384 ALA A C 1
ATOM 2937 O O . ALA A 1 384 ? -13.254 11.523 14.965 1.00 98.00 384 ALA A O 1
ATOM 2938 N N . VAL A 1 385 ? -11.910 9.963 15.855 1.00 97.62 385 VAL A N 1
ATOM 2939 C CA . VAL A 1 385 ? -10.926 10.940 16.373 1.00 97.62 385 VAL A CA 1
ATOM 2940 C C . VAL A 1 385 ? -10.237 11.734 15.254 1.00 97.62 385 VAL A C 1
ATOM 2942 O O . VAL A 1 385 ? -9.773 12.850 15.481 1.00 97.62 385 VAL A O 1
ATOM 2945 N N . ARG A 1 386 ? -10.238 11.175 14.038 1.00 97.81 386 ARG A N 1
ATOM 2946 C CA . ARG A 1 386 ? -9.713 11.775 12.804 1.00 97.81 386 ARG A CA 1
ATOM 2947 C C . ARG A 1 386 ? -10.758 12.508 11.971 1.00 97.81 386 ARG A C 1
ATOM 2949 O O . ARG A 1 386 ? -10.472 12.905 10.844 1.00 97.81 386 ARG A O 1
ATOM 2956 N N . GLU A 1 387 ? -11.960 12.679 12.523 1.00 97.81 387 GLU A N 1
ATOM 2957 C CA . GLU A 1 387 ? -13.080 13.382 11.888 1.00 97.81 387 GLU A CA 1
ATOM 2958 C C . GLU A 1 387 ? -13.543 12.724 10.581 1.00 97.81 387 GLU A C 1
ATOM 2960 O O . GLU A 1 387 ? -14.109 13.379 9.716 1.00 97.81 387 GLU A O 1
ATOM 2965 N N . ILE A 1 388 ? -13.336 11.412 10.425 1.00 97.75 388 ILE A N 1
ATOM 2966 C CA . ILE A 1 388 ? -13.851 10.658 9.272 1.00 97.75 388 ILE A CA 1
ATOM 2967 C C . ILE A 1 388 ? -15.322 10.297 9.491 1.00 97.75 388 ILE A C 1
ATOM 2969 O O . ILE A 1 388 ? -16.149 10.394 8.583 1.00 97.75 388 ILE A O 1
ATOM 2973 N N . THR A 1 389 ? -15.656 9.899 10.716 1.00 97.88 389 THR A N 1
ATOM 2974 C CA . THR A 1 389 ? -16.999 9.451 11.104 1.00 97.88 389 THR A CA 1
ATOM 2975 C C . THR A 1 389 ? -17.468 10.167 12.362 1.00 97.88 389 THR A C 1
ATOM 2977 O O . THR A 1 389 ? -16.668 10.724 13.117 1.00 97.88 389 THR A O 1
ATOM 2980 N N . THR A 1 390 ? -18.769 10.141 12.613 1.00 96.38 390 THR A N 1
ATOM 2981 C CA . THR A 1 390 ? -19.335 10.524 13.906 1.00 96.38 390 THR A CA 1
ATOM 2982 C C . THR A 1 390 ? -18.846 9.588 15.012 1.00 96.38 390 THR A C 1
ATOM 2984 O O . THR A 1 390 ? -18.619 8.395 14.810 1.00 96.38 390 THR A O 1
ATOM 2987 N N . ALA A 1 391 ? -18.683 10.130 16.218 1.00 94.44 391 ALA A N 1
ATOM 2988 C CA . ALA A 1 391 ? -18.346 9.327 17.383 1.00 94.44 391 ALA A CA 1
ATOM 2989 C C . ALA A 1 391 ? -19.605 8.614 17.899 1.00 94.44 391 ALA A C 1
ATOM 2991 O O . ALA A 1 391 ? -20.417 9.212 18.603 1.00 94.44 391 ALA A O 1
ATOM 2992 N N . ALA A 1 392 ? -19.760 7.333 17.555 1.00 89.81 392 ALA A N 1
ATOM 2993 C CA . ALA A 1 392 ? -20.864 6.507 18.053 1.00 89.81 392 ALA A CA 1
ATOM 2994 C C . ALA A 1 392 ? -20.823 6.318 19.583 1.00 89.81 392 ALA A C 1
ATOM 2996 O O . ALA A 1 392 ? -21.860 6.147 20.212 1.00 89.81 392 ALA A O 1
ATOM 2997 N N . THR A 1 393 ? -19.627 6.385 20.172 1.00 87.50 393 THR A N 1
ATOM 2998 C CA . THR A 1 393 ? -19.369 6.351 21.618 1.00 87.50 393 THR A CA 1
ATOM 2999 C C . THR A 1 393 ? -18.547 7.560 22.051 1.00 87.50 393 THR A C 1
ATOM 3001 O O . THR A 1 393 ? -17.735 8.049 21.261 1.00 87.50 393 THR A O 1
ATOM 3004 N N . PRO A 1 394 ? -18.661 8.023 23.311 1.00 87.88 394 PRO A N 1
ATOM 3005 C CA . PRO A 1 394 ? -17.777 9.060 23.829 1.00 87.88 394 PRO A CA 1
ATOM 3006 C C . PRO A 1 394 ? -16.299 8.662 23.696 1.00 87.88 394 PRO A C 1
ATOM 3008 O O . PRO A 1 394 ? -15.872 7.650 24.243 1.00 87.88 394 PRO A O 1
ATOM 3011 N N . LEU A 1 395 ? -15.488 9.502 23.048 1.00 91.50 395 LEU A N 1
ATOM 3012 C CA . LEU A 1 395 ? -14.049 9.254 22.855 1.00 91.50 395 LEU A CA 1
AT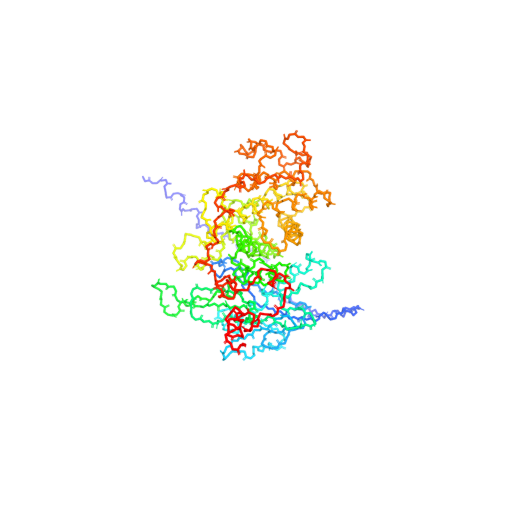OM 3013 C C . LEU A 1 395 ? -13.208 9.460 24.128 1.00 91.50 395 LEU A C 1
ATOM 3015 O O . LEU A 1 395 ? -11.985 9.395 24.072 1.00 91.50 395 LEU A O 1
ATOM 3019 N N . ARG A 1 396 ? -13.838 9.719 25.282 1.00 90.06 396 ARG A N 1
ATOM 3020 C CA . ARG A 1 396 ? -13.142 10.023 26.542 1.00 90.06 396 ARG A CA 1
ATOM 3021 C C . ARG A 1 396 ? -12.136 8.938 26.907 1.00 90.06 396 ARG A C 1
ATOM 3023 O O . ARG A 1 396 ? -11.000 9.279 27.206 1.00 90.06 396 ARG A O 1
ATOM 3030 N N . ASP A 1 397 ? -12.557 7.677 26.867 1.00 89.06 397 ASP A N 1
ATOM 3031 C CA . ASP A 1 397 ? -11.719 6.547 27.274 1.00 89.06 397 ASP A CA 1
ATOM 3032 C C . ASP A 1 397 ? -10.529 6.369 26.327 1.00 89.06 397 ASP A C 1
ATOM 3034 O O . ASP A 1 397 ? -9.424 6.077 26.782 1.00 89.06 397 ASP A O 1
ATOM 3038 N N . LEU A 1 398 ? -10.739 6.585 25.019 1.00 90.75 398 LEU A N 1
ATOM 3039 C CA . LEU A 1 398 ? -9.661 6.590 24.024 1.00 90.75 398 LEU A CA 1
ATOM 3040 C C . LEU A 1 398 ? -8.655 7.692 24.363 1.00 90.75 398 LEU A C 1
ATOM 3042 O O . LEU A 1 398 ? -7.468 7.429 24.523 1.00 90.75 398 LEU A O 1
ATOM 3046 N N . MET A 1 399 ? -9.143 8.924 24.517 1.00 90.31 399 MET A N 1
ATOM 3047 C CA . MET A 1 399 ? -8.299 10.099 24.733 1.00 90.31 399 MET A CA 1
ATOM 3048 C C . MET A 1 399 ? -7.574 10.088 26.084 1.00 90.31 399 MET A C 1
ATOM 3050 O O . MET A 1 399 ? -6.520 10.706 26.210 1.00 90.31 399 MET A O 1
ATOM 3054 N N . SER A 1 400 ? -8.118 9.417 27.102 1.00 91.19 400 SER A N 1
ATOM 3055 C CA . SER A 1 400 ? -7.469 9.265 28.409 1.00 91.19 400 SER A CA 1
ATOM 3056 C C . SER A 1 400 ? -6.558 8.036 28.505 1.00 91.19 400 SER A C 1
ATOM 3058 O O . SER A 1 400 ? -5.895 7.870 29.530 1.00 91.19 400 SER A O 1
ATOM 3060 N N . GLY A 1 401 ? -6.530 7.170 27.483 1.00 88.44 401 GLY A N 1
ATOM 3061 C CA . GLY A 1 401 ? -5.817 5.889 27.518 1.00 88.44 401 GLY A CA 1
ATOM 3062 C C . GLY A 1 401 ? -6.421 4.877 28.501 1.00 88.44 401 GLY A C 1
ATOM 3063 O O . GLY A 1 401 ? -5.726 3.975 28.962 1.00 88.44 401 GLY A O 1
ATOM 3064 N N . GLN A 1 402 ? -7.696 5.043 28.865 1.00 88.25 402 GLN A N 1
ATOM 3065 C CA . GLN A 1 402 ? -8.403 4.210 29.847 1.00 88.25 402 GLN A CA 1
ATOM 3066 C C . GLN A 1 402 ? -9.364 3.200 29.210 1.00 88.25 402 GLN A C 1
ATOM 3068 O O . GLN A 1 402 ? -10.106 2.536 29.934 1.00 88.25 402 GLN A O 1
ATOM 3073 N N . MET A 1 403 ? -9.366 3.065 27.880 1.00 91.44 403 MET A N 1
ATOM 3074 C CA . MET A 1 403 ? -10.115 1.999 27.210 1.00 91.44 403 MET A CA 1
ATOM 3075 C C . MET A 1 403 ? -9.757 0.635 27.806 1.00 91.44 403 MET A C 1
ATOM 3077 O O . MET A 1 403 ? -8.589 0.345 28.073 1.00 91.44 403 MET A O 1
ATOM 3081 N N . ALA A 1 404 ? -10.756 -0.233 27.976 1.00 91.25 404 ALA A N 1
ATOM 3082 C CA . ALA A 1 404 ? -10.540 -1.603 28.427 1.00 91.25 404 ALA A CA 1
ATOM 3083 C C . ALA A 1 404 ? -9.965 -2.460 27.281 1.00 91.25 404 ALA A C 1
ATOM 3085 O O . ALA A 1 404 ? -10.627 -3.345 26.743 1.00 91.25 404 ALA A O 1
ATOM 3086 N N . MET A 1 405 ? -8.707 -2.186 26.911 1.00 90.00 405 MET A N 1
ATOM 3087 C CA . MET A 1 405 ? -7.992 -2.740 25.748 1.00 90.00 405 MET A CA 1
ATOM 3088 C C . MET A 1 405 ? -7.848 -4.266 25.748 1.00 90.00 405 MET A C 1
ATOM 3090 O O . MET A 1 405 ? -7.306 -4.809 24.798 1.00 90.00 405 MET A O 1
ATOM 3094 N N . THR A 1 406 ? -8.264 -4.964 26.806 1.00 90.19 406 THR A N 1
ATOM 3095 C CA . THR A 1 406 ? -8.161 -6.425 26.952 1.00 90.19 406 THR A CA 1
ATOM 3096 C C . THR A 1 406 ? -9.527 -7.110 27.060 1.00 90.19 406 THR A C 1
ATOM 3098 O O . THR A 1 406 ? -9.613 -8.341 27.054 1.00 90.19 406 THR A O 1
ATOM 3101 N N . GLU A 1 407 ? -10.616 -6.341 27.124 1.00 94.44 407 GLU A N 1
ATOM 3102 C CA . GLU A 1 407 ? -11.974 -6.859 27.252 1.00 94.44 407 GLU A CA 1
ATOM 3103 C C . GLU A 1 407 ? -12.611 -7.044 25.871 1.00 94.44 407 GLU A C 1
ATOM 3105 O O . GLU A 1 407 ? -13.047 -6.095 25.230 1.00 94.44 407 GLU A O 1
ATOM 3110 N N . ALA A 1 408 ? -12.720 -8.292 25.408 1.00 94.69 408 ALA A N 1
ATOM 3111 C CA . ALA A 1 408 ? -13.227 -8.617 24.067 1.00 94.69 408 ALA A CA 1
ATOM 3112 C C . ALA A 1 408 ? -14.647 -8.085 23.772 1.00 94.69 408 ALA A C 1
ATOM 3114 O O . ALA A 1 408 ? -14.986 -7.823 22.617 1.00 94.69 408 ALA A O 1
ATOM 3115 N N . ALA A 1 409 ? -15.474 -7.945 24.813 1.00 95.56 409 ALA A N 1
ATOM 3116 C CA . ALA A 1 409 ? -16.844 -7.442 24.730 1.00 95.56 409 ALA A CA 1
ATOM 3117 C C . ALA A 1 409 ? -16.948 -5.916 24.914 1.00 95.56 409 ALA A C 1
ATOM 3119 O O . ALA A 1 409 ? -18.058 -5.387 24.890 1.00 95.56 409 ALA A O 1
ATOM 3120 N N . TYR A 1 410 ? -15.829 -5.211 25.126 1.00 94.25 410 TYR A N 1
ATOM 3121 C CA . TYR A 1 410 ? -15.847 -3.773 25.355 1.00 94.25 410 TYR A CA 1
ATOM 3122 C C . TYR A 1 410 ? -16.351 -3.031 24.118 1.00 94.25 410 TYR A C 1
ATOM 3124 O O . TYR A 1 410 ? -15.804 -3.131 23.019 1.00 94.25 410 TYR A O 1
ATOM 3132 N N . THR A 1 411 ? -17.402 -2.253 24.341 1.00 92.00 411 THR A N 1
ATOM 3133 C CA . THR A 1 411 ? -18.048 -1.397 23.347 1.00 92.00 411 THR A CA 1
ATOM 3134 C C . THR A 1 411 ? -18.104 0.060 23.798 1.00 92.00 411 THR A C 1
ATOM 3136 O O . THR A 1 411 ? -18.703 0.875 23.116 1.00 92.00 411 THR A O 1
ATOM 3139 N N . GLY A 1 412 ? -17.514 0.427 24.939 1.00 89.25 412 GLY A N 1
ATOM 3140 C CA . GLY A 1 412 ? -17.596 1.781 25.504 1.00 89.25 412 GLY A CA 1
ATOM 3141 C C . GLY A 1 412 ? -18.958 2.129 26.124 1.00 89.25 412 GLY A C 1
ATOM 3142 O O . GLY A 1 412 ? -19.010 2.508 27.289 1.00 89.25 412 GLY A O 1
ATOM 3143 N N . ASP A 1 413 ? -20.063 1.966 25.391 1.00 86.69 413 ASP A N 1
ATOM 3144 C CA . ASP A 1 413 ? -21.431 2.321 25.816 1.00 86.69 413 ASP A CA 1
ATOM 3145 C C . ASP A 1 413 ? -22.411 1.134 25.888 1.00 86.69 413 ASP A C 1
ATOM 3147 O O . ASP A 1 413 ? -23.594 1.316 26.180 1.00 86.69 413 ASP A O 1
ATOM 3151 N N . GLY A 1 414 ? -21.937 -0.088 25.634 1.00 86.31 414 GLY A N 1
ATOM 3152 C CA . GLY A 1 414 ? -22.770 -1.289 25.606 1.00 86.31 414 GLY A CA 1
ATOM 3153 C C . GLY A 1 414 ? -23.413 -1.585 24.247 1.00 86.31 414 GLY A C 1
ATOM 3154 O O . GLY A 1 414 ? -24.118 -2.590 24.149 1.00 86.31 414 GLY A O 1
ATOM 3155 N N . GLN A 1 415 ? -23.182 -0.767 23.212 1.00 90.12 415 GLN A N 1
ATOM 3156 C CA . GLN A 1 415 ? -23.724 -0.969 21.865 1.00 90.12 415 GLN A CA 1
ATOM 3157 C C . GLN A 1 415 ? -22.632 -1.369 20.870 1.00 90.12 415 GLN A C 1
ATOM 3159 O O . GLN A 1 415 ? -21.631 -0.680 20.671 1.00 90.12 415 GLN A O 1
ATOM 3164 N N . ASP A 1 416 ? -22.851 -2.496 20.200 1.00 93.44 416 ASP A N 1
ATOM 3165 C CA . ASP A 1 416 ? -21.951 -3.014 19.176 1.00 93.44 416 ASP A CA 1
ATOM 3166 C C . ASP A 1 416 ? -22.302 -2.431 17.800 1.00 93.44 416 ASP A C 1
ATOM 3168 O O . ASP A 1 416 ? -23.077 -2.998 17.030 1.00 93.44 416 ASP A O 1
ATOM 3172 N N . VAL A 1 417 ? -21.789 -1.230 17.536 1.00 94.25 417 VAL A N 1
ATOM 3173 C CA . VAL A 1 417 ? -22.147 -0.430 16.360 1.00 94.25 417 VAL A CA 1
ATOM 3174 C C . VAL A 1 417 ? -21.405 -0.909 15.112 1.00 94.25 417 VAL A C 1
ATOM 3176 O O . VAL A 1 417 ? -20.175 -0.961 15.084 1.00 94.25 417 VAL A O 1
ATOM 3179 N N . THR A 1 418 ? -22.161 -1.205 14.051 1.00 96.12 418 THR A N 1
ATOM 3180 C CA . THR A 1 418 ? -21.634 -1.670 12.755 1.00 96.12 418 THR A CA 1
ATOM 3181 C C . THR A 1 418 ? -21.784 -0.659 11.618 1.00 96.12 418 THR A C 1
ATOM 3183 O O . THR A 1 418 ? -21.424 -0.962 10.482 1.00 96.12 418 THR A O 1
ATOM 3186 N N . GLU A 1 419 ? -22.352 0.510 11.899 1.00 96.81 419 GLU A N 1
ATOM 3187 C CA . GLU A 1 419 ? -22.605 1.568 10.925 1.00 96.81 419 GLU A CA 1
ATOM 3188 C C . GLU A 1 419 ? -22.518 2.932 11.611 1.00 96.81 419 GLU A C 1
ATOM 3190 O O . GLU A 1 419 ? -23.019 3.108 12.722 1.00 96.81 419 GLU A O 1
ATOM 3195 N N . VAL A 1 420 ? -21.839 3.873 10.964 1.00 97.06 420 VAL A N 1
ATOM 3196 C CA . VAL A 1 420 ? -21.609 5.231 11.457 1.00 97.06 420 VAL A CA 1
ATOM 3197 C C . VAL A 1 420 ? -21.805 6.247 10.338 1.00 97.06 420 VAL A C 1
ATOM 3199 O O . VAL A 1 420 ? -21.532 5.971 9.167 1.00 97.06 420 VAL A O 1
ATOM 3202 N N . GLU A 1 421 ? -22.252 7.439 10.720 1.00 97.19 421 GLU A N 1
ATOM 3203 C CA . GLU A 1 421 ? -22.435 8.564 9.801 1.00 97.19 421 GLU A CA 1
ATOM 3204 C C . GLU A 1 421 ? -21.105 9.286 9.536 1.00 97.19 421 GLU A C 1
ATOM 3206 O O . GLU A 1 421 ? -20.221 9.262 10.406 1.00 97.19 421 GLU A O 1
ATOM 3211 N N . PRO A 1 422 ? -20.936 9.959 8.382 1.00 96.62 422 PRO A N 1
ATOM 3212 C CA . PRO A 1 422 ? -19.797 10.847 8.154 1.00 96.62 422 PRO A CA 1
ATOM 3213 C C . PRO A 1 422 ? -19.756 11.957 9.210 1.00 96.62 422 PRO A C 1
ATOM 3215 O O . PRO A 1 422 ? -20.793 12.438 9.656 1.00 96.62 422 PRO A O 1
ATOM 3218 N N . HIS A 1 423 ? -18.553 12.381 9.605 1.00 96.38 423 HIS A N 1
ATOM 3219 C CA . HIS A 1 423 ? -18.399 13.444 10.606 1.00 96.38 423 HIS A CA 1
ATOM 3220 C C . HIS A 1 423 ? -19.046 14.768 10.167 1.00 96.38 423 HIS A C 1
ATOM 3222 O O . HIS A 1 423 ? -19.758 15.398 10.946 1.00 96.38 423 HIS A O 1
ATOM 3228 N N . ASP A 1 424 ? -18.794 15.170 8.918 1.00 93.75 424 ASP A N 1
ATOM 3229 C CA . ASP A 1 424 ? -19.343 16.376 8.302 1.00 93.75 424 ASP A CA 1
ATOM 3230 C C . ASP A 1 424 ? -19.553 16.160 6.794 1.00 93.75 424 ASP A C 1
ATOM 3232 O O . ASP A 1 424 ? -18.596 16.035 6.023 1.00 93.75 424 ASP A O 1
ATOM 3236 N N . GLU A 1 425 ? -20.820 16.137 6.372 1.00 91.19 425 GLU A N 1
ATOM 3237 C CA . GLU A 1 425 ? -21.231 15.997 4.967 1.00 91.19 425 GLU A CA 1
ATOM 3238 C C . GLU A 1 425 ? -20.901 17.222 4.106 1.00 91.19 425 GLU A C 1
ATOM 3240 O O . GLU A 1 425 ? -20.856 17.117 2.882 1.00 91.19 425 GLU A O 1
ATOM 3245 N N . ASN A 1 426 ? -20.641 18.372 4.732 1.00 90.12 426 ASN A N 1
ATOM 3246 C CA . ASN A 1 426 ? -20.316 19.625 4.054 1.00 90.12 426 ASN A CA 1
ATOM 3247 C C . ASN A 1 426 ? -18.821 19.963 4.132 1.00 90.12 426 ASN A C 1
ATOM 3249 O O . ASN A 1 426 ? -18.423 21.084 3.801 1.00 90.12 426 ASN A O 1
ATOM 3253 N N . SER A 1 427 ? -17.985 19.016 4.569 1.00 87.88 427 SER A N 1
ATOM 3254 C CA . SER A 1 427 ? -16.556 19.267 4.723 1.00 87.88 427 SER A CA 1
ATOM 3255 C C . SER A 1 427 ? -15.889 19.587 3.383 1.00 87.88 427 SER A C 1
ATOM 3257 O O . SER A 1 427 ? -16.249 19.062 2.324 1.00 87.88 427 SER A O 1
ATOM 3259 N N . ALA A 1 428 ? -14.838 20.410 3.425 1.00 83.25 428 ALA A N 1
ATOM 3260 C CA . ALA A 1 428 ? -14.049 20.731 2.235 1.00 83.25 428 ALA A CA 1
ATOM 3261 C C . ALA A 1 428 ? -13.477 19.469 1.563 1.00 83.25 428 ALA A C 1
ATOM 3263 O O . ALA A 1 428 ? -13.389 19.407 0.341 1.00 83.25 428 ALA A O 1
ATOM 3264 N N . SER A 1 429 ? -13.168 18.432 2.347 1.00 88.00 429 SER A N 1
ATOM 3265 C CA . SER A 1 429 ? -12.694 17.139 1.842 1.00 88.00 429 SER A CA 1
ATOM 3266 C C . SER A 1 429 ? -13.696 16.396 0.944 1.00 88.00 429 SER A C 1
ATOM 3268 O O . SER A 1 429 ? -13.296 15.493 0.211 1.00 88.00 429 SER A O 1
ATOM 3270 N N . LEU A 1 430 ? -14.982 16.764 1.000 1.00 87.44 430 LEU A N 1
ATOM 3271 C CA . LEU A 1 430 ? -16.057 16.199 0.182 1.00 87.44 430 LEU A CA 1
ATOM 3272 C C . LEU A 1 430 ? -16.471 17.122 -0.966 1.00 87.44 430 LEU A C 1
ATOM 3274 O O . LEU A 1 430 ? -16.832 16.633 -2.032 1.00 87.44 430 LEU A O 1
ATOM 3278 N N . LEU A 1 431 ? -16.442 18.439 -0.743 1.00 89.44 431 LEU A N 1
ATOM 3279 C CA . LEU A 1 431 ? -16.977 19.426 -1.688 1.00 89.44 431 LEU A CA 1
ATOM 3280 C C . LEU A 1 431 ? -15.920 20.059 -2.604 1.00 89.44 431 LEU A C 1
ATOM 3282 O O . LEU A 1 431 ? -16.277 20.676 -3.607 1.00 89.44 431 LEU A O 1
ATOM 3286 N N . ALA A 1 432 ? -14.633 19.964 -2.261 1.00 90.56 432 ALA A N 1
ATOM 3287 C CA . ALA A 1 432 ? -13.561 20.508 -3.088 1.00 90.56 432 ALA A CA 1
ATOM 3288 C C . ALA A 1 432 ? -13.258 19.605 -4.291 1.00 90.56 432 ALA A C 1
ATOM 3290 O O . ALA A 1 432 ? -13.457 18.395 -4.247 1.00 90.56 432 ALA A O 1
ATOM 3291 N N . SER A 1 433 ? -12.687 20.183 -5.347 1.00 91.38 433 SER A N 1
ATOM 3292 C CA . SER A 1 433 ? -12.014 19.395 -6.383 1.00 91.38 433 SER A CA 1
ATOM 3293 C C . SER A 1 433 ? -10.767 18.734 -5.808 1.00 91.38 433 SER A C 1
ATOM 3295 O O . SER A 1 433 ? -10.142 19.265 -4.892 1.00 91.38 433 SER A O 1
ATOM 3297 N N . GLN A 1 434 ? -10.371 17.593 -6.348 1.00 92.88 434 GLN A N 1
ATOM 3298 C CA . GLN A 1 434 ? -9.149 16.921 -5.927 1.00 92.88 434 GLN A CA 1
ATOM 3299 C C . GLN A 1 434 ? -7.900 17.690 -6.402 1.00 92.88 434 GLN A C 1
ATOM 3301 O O . GLN A 1 434 ? -7.814 18.059 -7.573 1.00 92.88 434 GLN A O 1
ATOM 3306 N N . ASP A 1 435 ? -6.916 17.918 -5.522 1.00 94.31 435 ASP A N 1
ATOM 3307 C CA . ASP A 1 435 ? -5.609 18.460 -5.918 1.00 94.31 435 ASP A CA 1
ATOM 3308 C C . ASP A 1 435 ? -4.608 17.313 -6.126 1.00 94.31 435 ASP A C 1
ATOM 3310 O O . ASP A 1 435 ? -4.251 16.578 -5.208 1.00 94.31 435 ASP A O 1
ATOM 3314 N N . ARG A 1 436 ? -4.156 17.146 -7.370 1.00 93.44 436 ARG A N 1
ATOM 3315 C CA . ARG A 1 436 ? -3.201 16.103 -7.776 1.00 93.44 436 ARG A CA 1
ATOM 3316 C C . ARG A 1 436 ? -1.822 16.659 -8.100 1.00 93.44 436 ARG A C 1
ATOM 3318 O O . ARG A 1 436 ? -0.967 15.914 -8.575 1.00 93.44 436 ARG A O 1
ATOM 3325 N N . SER A 1 437 ? -1.587 17.951 -7.879 1.00 89.00 437 SER A N 1
ATOM 3326 C CA . SER A 1 437 ? -0.392 18.664 -8.352 1.00 89.00 437 SER A CA 1
ATOM 3327 C C . SER A 1 437 ? 0.925 18.095 -7.824 1.00 89.00 437 SER A C 1
ATOM 3329 O O . SER A 1 437 ? 1.959 18.243 -8.475 1.00 89.00 437 SER A O 1
ATOM 3331 N N . ARG A 1 438 ? 0.891 17.418 -6.671 1.00 86.00 438 ARG A N 1
ATOM 3332 C CA . ARG A 1 438 ? 2.055 16.771 -6.059 1.00 86.00 438 ARG A CA 1
ATOM 3333 C C . ARG A 1 438 ? 2.037 15.247 -6.124 1.00 86.00 438 ARG A C 1
ATOM 3335 O O . ARG A 1 438 ? 3.004 14.670 -5.649 1.00 86.00 438 ARG A O 1
ATOM 3342 N N . CYS A 1 439 ? 0.999 14.625 -6.700 1.00 86.44 439 CYS A N 1
ATOM 3343 C CA . CYS A 1 439 ? 0.887 13.170 -6.893 1.00 86.44 439 CYS A CA 1
ATOM 3344 C C . CYS A 1 439 ? 2.141 12.590 -7.578 1.00 86.44 439 CYS A C 1
ATOM 3346 O O . CYS A 1 439 ? 2.756 13.249 -8.417 1.00 86.44 439 CYS A O 1
ATOM 3348 N N . CYS A 1 440 ? 2.492 11.344 -7.258 1.00 76.94 440 CYS A N 1
ATOM 3349 C CA . CYS A 1 440 ? 3.656 10.637 -7.795 1.00 76.94 440 CYS A CA 1
ATOM 3350 C C . CYS A 1 440 ? 3.607 10.424 -9.329 1.00 76.94 440 CYS A C 1
ATOM 3352 O O . CYS A 1 440 ? 4.589 10.058 -9.959 1.00 76.94 440 CYS A O 1
ATOM 3354 N N . GLY A 1 441 ? 2.495 10.751 -9.988 1.00 80.75 441 GLY A N 1
ATOM 3355 C CA . GLY A 1 441 ? 2.308 10.637 -11.438 1.00 80.75 441 GLY A CA 1
ATOM 3356 C C . GLY A 1 441 ? 1.196 9.656 -11.790 1.00 80.75 441 GLY A C 1
ATOM 3357 O O . GLY A 1 441 ? 0.547 9.817 -12.824 1.00 80.75 441 GLY A O 1
ATOM 3358 N N . THR A 1 442 ? 0.891 8.728 -10.877 1.00 86.75 442 THR A N 1
ATOM 3359 C CA . THR A 1 442 ? -0.156 7.712 -11.026 1.00 86.75 442 THR A CA 1
ATOM 3360 C C . THR A 1 442 ? -1.519 8.297 -11.367 1.00 86.75 442 THR A C 1
ATOM 3362 O O . THR A 1 442 ? -2.202 7.768 -12.238 1.00 86.75 442 THR A O 1
ATOM 3365 N N . MET A 1 443 ? -1.891 9.417 -10.744 1.00 89.38 443 MET A N 1
ATOM 3366 C CA . MET A 1 443 ? -3.159 10.112 -10.998 1.00 89.38 443 MET A CA 1
ATOM 3367 C C . MET A 1 443 ? -3.016 11.383 -11.851 1.00 89.38 443 MET A C 1
ATOM 3369 O O . MET A 1 443 ? -4.013 12.062 -12.105 1.00 89.38 443 MET A O 1
ATOM 3373 N N . GLN A 1 444 ? -1.802 11.733 -12.293 1.00 89.38 444 GLN A N 1
ATOM 3374 C CA . GLN A 1 444 ? -1.541 12.981 -13.030 1.00 89.38 444 GLN A CA 1
ATOM 3375 C C . GLN A 1 444 ? -1.712 12.854 -14.545 1.00 89.38 444 GLN A C 1
ATOM 3377 O O . GLN A 1 444 ? -1.645 13.863 -15.249 1.00 89.38 444 GLN A O 1
ATOM 3382 N N . MET A 1 445 ? -1.903 11.638 -15.057 1.00 86.62 445 MET A N 1
ATOM 3383 C CA . MET A 1 445 ? -1.998 11.437 -16.496 1.00 86.62 445 MET A CA 1
ATOM 3384 C C . MET A 1 445 ? -3.245 12.149 -17.071 1.00 86.62 445 MET A C 1
ATOM 3386 O O . MET A 1 445 ? -4.320 12.059 -16.466 1.00 86.62 445 MET A O 1
ATOM 3390 N N . PRO A 1 446 ? -3.132 12.867 -18.211 1.00 85.12 446 PRO A N 1
ATOM 3391 C CA . PRO A 1 446 ? -4.221 13.691 -18.750 1.00 85.12 446 PRO A CA 1
ATOM 3392 C C . PRO A 1 446 ? -5.517 12.925 -19.031 1.00 85.12 446 PRO A C 1
ATOM 3394 O O . PRO A 1 446 ? -6.602 13.488 -18.903 1.00 85.12 446 PRO A O 1
ATOM 3397 N N . GLU A 1 447 ? -5.422 11.640 -19.378 1.00 87.00 447 GLU A N 1
ATOM 3398 C CA . GLU A 1 447 ? -6.572 10.779 -19.653 1.00 87.00 447 GLU A CA 1
ATOM 3399 C C . GLU A 1 447 ? -7.581 10.727 -18.499 1.00 87.00 447 GLU A C 1
ATOM 3401 O O . GLU A 1 447 ? -8.781 10.648 -18.747 1.00 87.00 447 GLU A O 1
ATOM 3406 N N . TYR A 1 448 ? -7.142 10.851 -17.244 1.00 90.88 448 TYR A N 1
ATOM 3407 C CA . TYR A 1 448 ? -8.042 10.787 -16.087 1.00 90.88 448 TYR A CA 1
ATOM 3408 C C . TYR A 1 448 ? -8.889 12.048 -15.885 1.00 90.88 448 TYR A C 1
ATOM 3410 O O . TYR A 1 448 ? -9.788 12.039 -15.047 1.00 90.88 448 TYR A O 1
ATOM 3418 N N . GLN A 1 449 ? -8.596 13.122 -16.625 1.00 88.19 449 GLN A N 1
ATOM 3419 C CA . GLN A 1 449 ? -9.399 14.349 -16.655 1.00 88.19 449 GLN A CA 1
ATOM 3420 C C . GLN A 1 449 ? -10.449 14.337 -17.770 1.00 88.19 449 GLN A C 1
ATOM 3422 O O . GLN A 1 449 ? -11.388 15.124 -17.732 1.00 88.19 449 GLN A O 1
ATOM 3427 N N . VAL A 1 450 ? -10.264 13.501 -18.797 1.00 88.56 450 VAL A N 1
ATOM 3428 C CA . VAL A 1 450 ? -11.098 13.523 -20.011 1.00 88.56 450 VAL A CA 1
ATOM 3429 C C . VAL A 1 450 ? -11.906 12.244 -20.208 1.00 88.56 450 VAL A C 1
ATOM 3431 O O . VAL A 1 450 ? -12.930 12.273 -20.889 1.00 88.56 450 VAL A O 1
ATOM 3434 N N . ILE A 1 451 ? -11.479 11.124 -19.616 1.00 90.12 451 ILE A N 1
ATOM 3435 C CA . ILE A 1 451 ? -12.217 9.864 -19.658 1.00 90.12 451 ILE A CA 1
ATOM 3436 C C . ILE A 1 451 ? -13.240 9.843 -18.512 1.00 90.12 451 ILE A C 1
ATOM 3438 O O . ILE A 1 451 ? -12.837 9.920 -17.351 1.00 90.12 451 ILE A O 1
ATOM 3442 N N . PRO A 1 452 ? -14.544 9.662 -18.808 1.00 89.88 452 PRO A N 1
ATOM 3443 C CA . PRO A 1 452 ? -15.580 9.600 -17.783 1.00 89.88 452 PRO A CA 1
ATOM 3444 C C . PRO A 1 452 ? -15.347 8.480 -16.767 1.00 89.88 452 PRO A C 1
ATOM 3446 O O . PRO A 1 452 ? -14.911 7.375 -17.117 1.00 89.88 452 PRO A O 1
ATOM 3449 N N . GLU A 1 453 ? -15.725 8.732 -15.517 1.00 91.62 453 GLU A N 1
ATOM 3450 C CA . GLU A 1 453 ? -15.558 7.787 -14.414 1.00 91.62 453 GLU A CA 1
ATOM 3451 C C . GLU A 1 453 ? -16.232 6.431 -14.697 1.00 91.62 453 GLU A C 1
ATOM 3453 O O . GLU A 1 453 ? -15.659 5.377 -14.410 1.00 91.62 453 GLU A O 1
ATOM 3458 N N . GLU A 1 454 ? -17.400 6.412 -15.352 1.00 91.44 454 GLU A N 1
ATOM 3459 C CA . GLU A 1 454 ? -18.101 5.165 -15.682 1.00 91.44 454 GLU A CA 1
ATOM 3460 C C . GLU A 1 454 ? -17.349 4.323 -16.715 1.00 91.44 454 GLU A C 1
ATOM 3462 O O . GLU A 1 454 ? -17.499 3.098 -16.746 1.00 91.44 454 GLU A O 1
ATOM 3467 N N . LYS A 1 455 ? -16.558 4.960 -17.587 1.00 91.25 455 LYS A N 1
ATOM 3468 C CA . LYS A 1 455 ? -15.694 4.260 -18.544 1.00 91.25 455 LYS A CA 1
ATOM 3469 C C . LYS A 1 455 ? -14.470 3.704 -17.827 1.00 91.25 455 LYS A C 1
ATOM 3471 O O . LYS A 1 455 ? -14.151 2.538 -18.055 1.00 91.25 455 LYS A O 1
ATOM 3476 N N . LEU A 1 456 ? -13.840 4.481 -16.941 1.00 93.50 456 LEU A N 1
ATOM 3477 C CA . LEU A 1 456 ? -12.730 3.997 -16.114 1.00 93.50 456 LEU A CA 1
ATOM 3478 C C . LEU A 1 456 ? -13.152 2.763 -15.310 1.00 93.50 456 LEU A C 1
ATOM 3480 O O . LEU A 1 456 ? -12.492 1.727 -15.418 1.00 93.50 456 LEU A O 1
ATOM 3484 N N . ALA A 1 457 ? -14.299 2.845 -14.623 1.00 94.50 457 ALA A N 1
ATOM 3485 C CA . ALA A 1 457 ? -14.870 1.811 -13.755 1.00 94.50 457 ALA A CA 1
ATOM 3486 C C . ALA A 1 457 ? -15.156 0.467 -14.447 1.00 94.50 457 ALA A C 1
ATOM 3488 O O . ALA A 1 457 ? -15.198 -0.566 -13.780 1.00 94.50 457 ALA A O 1
ATOM 3489 N N . ARG A 1 458 ? -15.332 0.445 -15.775 1.00 93.06 458 ARG A N 1
ATOM 3490 C CA . ARG A 1 458 ? -15.534 -0.800 -16.545 1.00 93.06 458 ARG A CA 1
ATOM 3491 C C . ARG A 1 458 ? -14.256 -1.617 -16.734 1.00 93.06 458 ARG A C 1
ATOM 3493 O O . ARG A 1 458 ? -14.340 -2.746 -17.215 1.00 93.06 458 ARG A O 1
ATOM 3500 N N . GLY A 1 459 ? -13.091 -1.069 -16.391 1.00 92.25 459 GLY A N 1
ATOM 3501 C CA . GLY A 1 459 ? -11.822 -1.680 -16.766 1.00 92.25 459 GLY A CA 1
ATOM 3502 C C . GLY A 1 459 ? -11.546 -1.543 -18.271 1.00 92.25 459 GLY A C 1
ATOM 3503 O O . GLY A 1 459 ? -12.214 -0.805 -18.994 1.00 92.25 459 GLY A O 1
ATOM 3504 N N . GLY A 1 460 ? -10.528 -2.251 -18.743 1.00 92.00 460 GLY A N 1
ATOM 3505 C CA . GLY A 1 460 ? -10.030 -2.215 -20.113 1.00 92.00 460 GLY A CA 1
ATOM 3506 C C . GLY A 1 460 ? -8.845 -1.283 -20.327 1.00 92.00 460 GLY A C 1
ATOM 3507 O O . GLY A 1 460 ? -8.527 -0.431 -19.493 1.00 92.00 460 GLY A O 1
ATOM 3508 N N . SER A 1 461 ? -8.173 -1.491 -21.458 1.00 88.75 461 SER A N 1
ATOM 3509 C CA . SER A 1 461 ? -7.185 -0.551 -21.980 1.00 88.75 461 SER A CA 1
ATOM 3510 C C . SER A 1 461 ? -7.831 0.816 -22.213 1.00 88.75 461 SER A C 1
ATOM 3512 O O . SER A 1 461 ? -9.016 0.898 -22.549 1.00 88.75 461 SER A O 1
ATOM 3514 N N . LEU A 1 462 ? -7.050 1.875 -22.015 1.00 90.75 462 LEU A N 1
ATOM 3515 C CA . LEU A 1 462 ? -7.429 3.238 -22.370 1.00 90.75 462 LEU A CA 1
ATOM 3516 C C . LEU A 1 462 ? -6.774 3.544 -23.717 1.00 90.75 462 LEU A C 1
ATOM 3518 O O . LEU A 1 462 ? -5.550 3.592 -23.800 1.00 90.75 462 LEU A O 1
ATOM 3522 N N . GLU A 1 463 ? -7.584 3.660 -24.765 1.00 88.56 463 GLU A N 1
ATOM 3523 C CA . GLU A 1 463 ? -7.110 3.877 -26.137 1.00 88.56 463 GLU A CA 1
ATOM 3524 C C . GLU A 1 463 ? -7.108 5.374 -26.488 1.00 88.56 463 GLU A C 1
ATOM 3526 O O . GLU A 1 463 ? -7.877 6.149 -25.915 1.00 88.56 463 GLU A O 1
ATOM 3531 N N . ASP A 1 464 ? -6.317 5.781 -27.486 1.00 88.81 464 ASP A N 1
ATOM 3532 C CA . ASP A 1 464 ? -6.238 7.181 -27.944 1.00 88.81 464 ASP A CA 1
ATOM 3533 C C . ASP A 1 464 ? -7.622 7.763 -28.290 1.00 88.81 464 ASP A C 1
ATOM 3535 O O . ASP A 1 464 ? -7.936 8.900 -27.944 1.00 88.81 464 ASP A O 1
ATOM 3539 N N . ASP A 1 465 ? -8.494 6.959 -28.903 1.00 86.88 465 ASP A N 1
ATOM 3540 C CA . ASP A 1 465 ? -9.877 7.330 -29.232 1.00 86.88 465 ASP A CA 1
ATOM 3541 C C . ASP A 1 465 ? -10.752 7.612 -27.999 1.00 86.88 465 ASP A C 1
ATOM 3543 O O . ASP A 1 465 ? -11.734 8.353 -28.100 1.00 86.88 465 ASP A O 1
ATOM 3547 N N . ASP A 1 466 ? -10.454 6.988 -26.854 1.00 86.38 466 ASP A N 1
ATOM 3548 C CA . ASP A 1 466 ? -11.146 7.274 -25.595 1.00 86.38 466 ASP A CA 1
ATOM 3549 C C . ASP A 1 466 ? -10.669 8.614 -25.017 1.00 86.38 466 ASP A C 1
ATOM 3551 O O . ASP A 1 466 ? -11.495 9.401 -24.557 1.00 86.38 466 ASP A O 1
ATOM 3555 N N . ILE A 1 467 ? -9.366 8.904 -25.108 1.00 87.44 467 ILE A N 1
ATOM 3556 C CA . ILE A 1 467 ? -8.758 10.165 -24.650 1.00 87.44 467 ILE A CA 1
ATOM 3557 C C . ILE A 1 467 ? -9.234 11.344 -25.512 1.00 87.44 467 ILE A C 1
ATOM 3559 O O . ILE A 1 467 ? -9.561 12.410 -24.994 1.00 87.44 467 ILE A O 1
ATOM 3563 N N . LEU A 1 468 ? -9.309 11.147 -26.830 1.00 90.00 468 LEU A N 1
ATOM 3564 C CA . LEU A 1 468 ? -9.659 12.179 -27.811 1.00 90.00 468 LEU A CA 1
ATOM 3565 C C . LEU A 1 468 ? -11.165 12.255 -28.112 1.00 90.00 468 LEU A C 1
ATOM 3567 O O . LEU A 1 468 ? -11.574 12.958 -29.040 1.00 90.00 468 LEU A O 1
ATOM 3571 N N . ARG A 1 469 ? -12.011 11.522 -27.371 1.00 87.88 469 ARG A N 1
ATOM 3572 C CA . ARG A 1 469 ? -13.430 11.314 -27.713 1.00 87.88 469 ARG A CA 1
ATOM 3573 C C . ARG A 1 469 ? -14.180 12.620 -27.978 1.00 87.88 469 ARG A C 1
ATOM 3575 O O . ARG A 1 469 ? -14.838 12.728 -29.009 1.00 87.88 469 ARG A O 1
ATOM 3582 N N . SER A 1 470 ? -14.066 13.603 -27.084 1.00 85.56 470 SER A N 1
ATOM 3583 C CA . SER A 1 470 ? -14.785 14.882 -27.195 1.00 85.56 470 SER A CA 1
ATOM 3584 C C . SER A 1 470 ? -14.410 15.652 -28.465 1.00 85.56 470 SER A C 1
ATOM 3586 O O . SER A 1 470 ? -15.289 16.133 -29.178 1.00 85.56 470 SER A O 1
ATOM 3588 N N . GLN A 1 471 ? -13.119 15.697 -28.797 1.00 89.62 471 GLN A N 1
ATOM 3589 C CA . GLN A 1 471 ? -12.601 16.359 -29.998 1.00 89.62 471 GLN A CA 1
ATOM 3590 C C . GLN A 1 471 ? -13.009 15.605 -31.269 1.00 89.62 471 GLN A C 1
ATOM 3592 O O . GLN A 1 471 ? -13.369 16.218 -32.273 1.00 89.62 471 GLN A O 1
ATOM 3597 N N . LEU A 1 472 ? -12.985 14.269 -31.234 1.00 89.94 472 LEU A N 1
ATOM 3598 C CA . LEU A 1 472 ? -13.436 13.438 -32.350 1.00 89.94 472 LEU A CA 1
ATOM 3599 C C . LEU A 1 472 ? -14.936 13.619 -32.622 1.00 89.94 472 LEU A C 1
ATOM 3601 O O . LEU A 1 472 ? -15.335 13.660 -33.786 1.00 89.94 472 LEU A O 1
ATOM 3605 N N . ASP A 1 473 ? -15.762 13.750 -31.585 1.00 90.38 473 ASP A N 1
ATOM 3606 C CA . ASP A 1 473 ? -17.204 13.966 -31.730 1.00 90.38 473 ASP A CA 1
ATOM 3607 C C . ASP A 1 473 ? -17.531 15.383 -32.238 1.00 90.38 473 ASP A C 1
ATOM 3609 O O . ASP A 1 473 ? -18.388 15.532 -33.113 1.00 90.38 473 ASP A O 1
ATOM 3613 N N . GLU A 1 474 ? -16.792 16.410 -31.799 1.00 92.25 474 GLU A N 1
ATOM 3614 C CA . GLU A 1 474 ? -16.880 17.771 -32.354 1.00 92.25 474 GLU A CA 1
ATOM 3615 C C . GLU A 1 474 ? -16.515 17.800 -33.849 1.00 92.25 474 GLU A C 1
ATOM 3617 O O . GLU A 1 474 ? -17.248 18.370 -34.666 1.00 92.25 474 GLU A O 1
ATOM 3622 N N . LEU A 1 475 ? -15.425 17.126 -34.237 1.00 93.25 475 LEU A N 1
ATOM 3623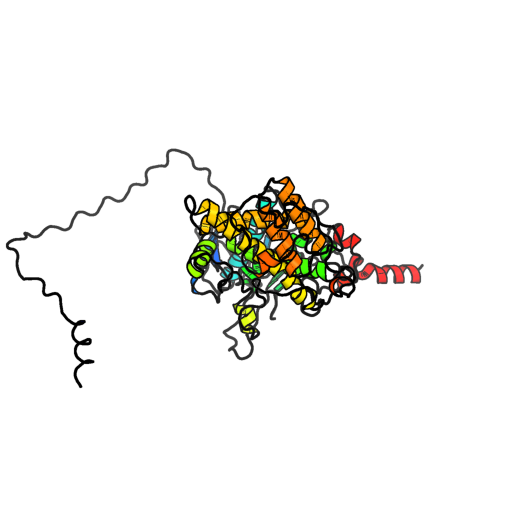 C CA . LEU A 1 475 ? -15.022 17.002 -35.641 1.00 93.25 475 LEU A CA 1
ATOM 3624 C C . LEU A 1 475 ? -16.081 16.269 -36.472 1.00 93.25 475 LEU A C 1
ATOM 3626 O O . LEU A 1 475 ? -16.421 16.723 -37.565 1.00 93.25 475 LEU A O 1
ATOM 3630 N N . ARG A 1 476 ? -16.641 15.167 -35.956 1.00 93.12 476 ARG A N 1
ATOM 3631 C CA . ARG A 1 476 ? -17.721 14.423 -36.628 1.00 93.12 476 ARG A CA 1
ATOM 3632 C C . ARG A 1 476 ? -18.952 15.293 -36.850 1.00 93.12 476 ARG A C 1
ATOM 3634 O O . ARG A 1 476 ? -19.487 15.263 -37.950 1.00 93.12 476 ARG A O 1
ATOM 3641 N N . SER A 1 477 ? -19.359 16.075 -35.849 1.00 92.25 477 SER A N 1
ATOM 3642 C CA . SER A 1 477 ? -20.493 17.001 -35.968 1.00 92.25 477 SER A CA 1
ATOM 3643 C C . SER A 1 477 ? -20.218 18.165 -36.919 1.00 92.25 477 SER A C 1
ATOM 3645 O O . SER A 1 477 ? -21.155 18.699 -37.502 1.00 92.25 477 SER A O 1
ATOM 3647 N N . THR A 1 478 ? -18.965 18.603 -37.040 1.00 93.81 478 THR A N 1
ATOM 3648 C CA . THR A 1 478 ? -18.583 19.713 -37.927 1.00 93.81 478 THR A CA 1
ATOM 3649 C C . THR A 1 478 ? -18.505 19.269 -39.390 1.00 93.81 478 THR A C 1
ATOM 3651 O O . THR A 1 478 ? -18.719 20.075 -40.295 1.00 93.81 478 THR A O 1
ATOM 3654 N N . PHE A 1 479 ? -18.178 17.996 -39.636 1.00 92.19 479 PHE A N 1
ATOM 3655 C CA . PHE A 1 479 ? -18.038 17.424 -40.980 1.00 92.19 479 PHE A CA 1
ATOM 3656 C C . PHE A 1 479 ? -19.284 16.681 -41.490 1.00 92.19 479 PHE A C 1
ATOM 3658 O O . PHE A 1 479 ? -19.294 16.272 -42.655 1.00 92.19 479 PHE A O 1
ATOM 3665 N N . SER A 1 480 ? -20.300 16.489 -40.644 1.00 77.75 480 SER A N 1
ATOM 3666 C CA . SER A 1 480 ? -21.645 16.014 -41.010 1.00 77.75 480 SER A CA 1
ATOM 3667 C C . SER A 1 480 ? -22.539 17.161 -41.451 1.00 77.75 480 SER A C 1
ATOM 3669 O O . SER A 1 480 ? -23.282 16.977 -42.440 1.00 77.75 480 SER A O 1
#

Radius of gyration: 26.99 Å; chains: 1; bounding box: 76×63×86 Å

Foldseek 3Di:
DPPVVVVVPPPPDPPDDDDDDPDDDDDDDDPPDPDDDPDPPPDPDPDQDWAKAKAALFQVVVVVRGIDIDIDRDDAAFQGDDLAEGEDEPPCPSLAADPVRYQYDDPPDPSNLSRHLVVLLSLLQVLVCVLVVVDGQDFLACPPNDSDHAYEYQDQEADLFWADAQQNSYTHWHKYAQPPHDPVRIDGLSRGSLSSQLRSQLRSLCSLQLLLLALQFFLQSLLVSNLSSLLSSLLSSLLDLSSLVVCCVVQVLQLLPDDSSQAGQQVSCVSVVHPGHPGGLCDQAALVRFASENPRSNSLLSVLLSQLLRLQLLQQCVVCVVPDDSSVSSSVSSSVSVSLLSQLSSPADSHNGHSQSSLLSSLVVCVVVVFQLVSNQSSLLSCVSRQQFPRPAPNVCVVVVNQPSHDSNDPRVNDSDSHTHRSDPPRCSGPPRHHHPPPSCHSVDQQSHQQDSVRSSSGHHDDPCRSCVVVVVVVVVVVD

InterPro domains:
  IPR027268 Peptidase M4/M1, CTD superfamily [G3DSA:1.10.390.10] (218-404)

Organism: NCBI:txid46159